Protein AF-K2H099-F1 (afdb_monomer)

Sequence (656 aa):
MKKALFILILLSLFSEASAGNFIYPFAEVANPKCRFSSWNTLGSDCKIPLPRIEGANYTKYKDNTTLRRIYSILWWATYNYGWDVWYGSHLWIDFATSLWTPIRSIWDWEVITAWYLNWWWNTVVIKHQIPGWKFIYSNYSHMSRITTKKWAIKAGTNIWEVWATWNSYWNHLHFQIDITNQTHPYWYSTCSKWIDIMDVVNNWQCRDYLLANTIDPILFLEGNWTFESIAQVQQKQSKTTKIEQKNIKTREQIIDEEIEEFLKWHVFELKTWVTWDNLKINTTYVTKLNVYVNWRPFSWNLPWKWVEFSSTDWSVRFFPQSVIAIENWSREINITWTKSWKQTIKMMLGKRIVATADMNFFKDWDFMNPTDAVISTPWNSVTLWEEKIWWVAFKTKFWSQQVFIPYDWTYKLRASSWKVKFCNVSNRLVKQCWPLEMASELEFRYADTKDGILLFNMVALDYSPIKLSLMKIGQKNEVTWTKQQVLVSNPNNLDPSYPYFQENIDSIKKWYLRLNNWYLMQDKEILWYQLKSVVTNMLSYEYLRSGDDIVKKLRVTKKIKAWQDFTKNMDDNKKITRGELSKIIFDQFWLTLTKNADVKLNDEKWVYKDYITSLRTGYNFCWKDQFATNYFQPDKALTIWETLYFLNKMSPYVKI

InterPro domains:
  IPR011055 Duplicated hybrid motif [G3DSA:2.70.70.10] (54-190)
  IPR011055 Duplicated hybrid motif [SSF51261] (65-181)
  IPR016047 M23ase, beta-sheet core domain [PF01551] (92-181)
  IPR050570 Bacterial cell wall metabolism enzyme [PTHR21666] (78-223)

pLDDT: mean 81.9, std 12.79, range [29.25, 96.88]

Foldseek 3Di:
DDDDDDDPPPPPPPPPPPFFFFDAQAQWFFQLLCQQAAPVPDDPVRIDGDDACALVQLVVCQPPLRNCSQQVAFACGANFFRSQRVQWHRLWTKGRGHFFRFTWDRAWDKFPDQDQDVPQGGKTWGWDCDVPAGIKIKIKGQFDDRDDDIDTDGGGPRPGTWHADDPRLHRIITIWMWRDPDDPPDDPVPFCVPHDPNCNTNVHHDNVVSLNTTAGPSNCNNVVRDHDDPVVRSVVSVVHDGDDPVNGDTPLRSLVVSLVSNLVFKAKDKAFPDPPQEAEAPDKGKIKIAMDGNNHQDWGFDGSFWFAKDKPDPQWDKVVRTHGTHHPRIDIIITHHHDFAKMWIFTDRDPDGRDIDIHGYDYLVQQQDFLAKDWDDPDLAAAAFDWGKTKIFTAGPVRHTQFQGFYDFKKKKAKPDLQKWKAWCAVHPDDDDDLVRTARMDIDGCVSHDRRMTMMIMHGLAQDFTKMFMDTPPDPDTSYIDPDTHGYHHDPQEDPPDDDDVLVVVLSSLQLDDCPDHHDPQQDFDFLLRLLSNVLRLLSSQLSVCHPVVVSNVVSVVLNVLSCVVSVPDDRGDFAFPLRVLVCCCVSLVFDFDDDPDDDDPADDPPRVRSVCCCCPVQVDWQDDPPDTHDDDRGDGAGNNSSSVVCVSCSVVRPD

Organism: NCBI:txid1234023

Mean predicted aligned error: 15.77 Å

Solvent-accessible surface area (backbone atoms only — not comparable to full-atom values): 36467 Å² total; per-residue (Å²): 135,83,89,80,86,85,76,84,77,83,75,78,75,75,71,78,72,77,87,71,56,62,47,63,46,43,70,53,37,34,33,76,91,47,23,51,40,48,41,91,77,52,55,76,91,32,53,35,67,55,84,77,63,70,73,48,46,56,77,84,45,68,82,36,63,68,56,44,53,30,47,46,27,36,46,24,5,20,84,57,48,8,65,23,32,73,58,18,37,32,70,32,34,30,41,37,27,14,35,57,35,62,29,27,33,38,48,51,40,38,39,78,42,67,46,78,45,79,88,45,32,39,29,38,31,32,43,28,78,43,93,99,53,78,55,37,32,44,29,43,25,23,37,68,73,94,83,63,77,79,47,79,46,51,50,67,41,72,75,49,30,25,14,65,47,93,84,44,87,48,32,23,38,42,37,34,33,33,61,57,92,69,69,81,75,74,73,60,75,80,77,45,68,97,52,58,71,66,54,36,18,48,70,44,42,61,51,69,61,41,66,70,34,35,48,58,54,57,52,64,53,44,44,81,63,50,95,68,55,70,70,57,53,53,57,50,58,75,65,56,78,73,40,63,62,92,80,51,59,45,47,66,57,52,50,54,54,48,48,55,58,48,53,76,48,42,48,55,46,72,45,58,87,43,75,90,34,62,41,56,39,78,40,79,43,71,24,38,40,33,37,24,44,84,88,37,78,32,59,36,52,55,62,90,46,40,41,32,68,47,50,80,50,85,77,57,44,57,40,63,60,52,42,60,56,29,53,92,41,36,33,76,34,36,41,34,36,79,62,68,52,76,38,48,36,36,36,24,47,66,96,39,77,63,36,75,41,75,35,38,30,34,52,76,72,62,44,45,62,63,70,35,50,46,71,53,62,99,61,76,55,43,39,44,66,41,80,42,76,35,40,36,31,36,21,40,96,81,72,45,77,38,58,74,55,69,39,80,54,54,33,35,38,34,48,84,48,90,48,35,36,32,29,83,35,30,82,48,79,88,66,83,79,49,80,88,60,52,28,65,55,45,77,46,40,40,88,43,22,52,56,34,32,39,39,29,36,40,29,38,50,39,70,63,66,44,37,46,39,34,28,43,71,98,53,93,60,69,39,34,62,44,90,63,69,36,42,40,44,75,48,91,42,59,62,90,88,58,92,72,57,68,48,50,56,51,29,44,49,50,45,24,53,79,54,93,88,50,68,82,54,51,80,41,67,34,31,37,52,56,50,53,50,28,55,52,28,40,48,47,38,53,36,63,70,33,65,88,41,61,69,46,30,52,48,33,51,52,48,51,50,53,50,52,64,68,57,68,82,59,63,48,81,41,74,42,25,48,34,56,52,49,47,51,49,35,74,74,43,72,48,82,74,48,82,69,94,84,74,90,67,99,63,63,71,81,90,44,44,42,54,53,48,16,34,41,76,73,64,73,47,73,62,74,53,102,86,47,83,75,72,66,56,50,80,44,70,27,23,41,41,55,50,38,43,49,49,66,69,44,53,84,66,43,79,98

Secondary structure (DSSP, 8-state):
------------------------S-SEEE-TTTTTS-GGG--GGGEEE----GGG-HHHHTT-HHHHHHEEE-TT--TTTS--TTSS---SEEEE--TTPEEE-SSSEEEEEEEEEGGGEEEEEEEEE-TTS-EEEEEEESBS-----S-EE-TT-EEEEBB--TT-SSSEEEEEEE-SSSSSS---TTTSTTS-HHHHHHTT--HHHHHHHEE-HHHHHTSTTS---HHHHHHHHTTSPP--GGGS--HHHHHHHHHHHHHTTEEEEEEE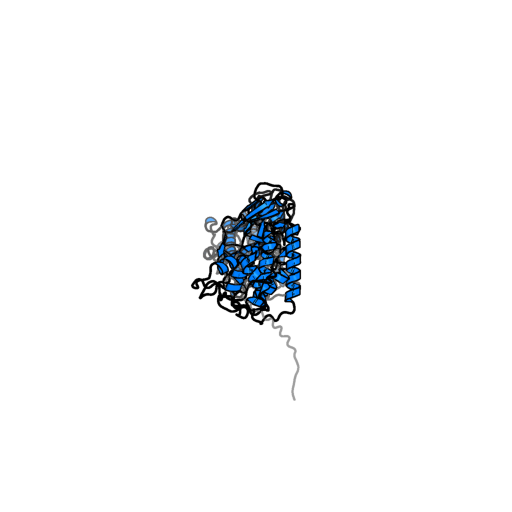SSGGGEEETT--EEEEEEEEETTEEP-SBPPSS-EEEEESSTT-EEESSEESB--TTEEEEEEE--S-SEEEEEEEETTEEEEEEEEEEE-THHHHS-SEEEEE-S-SEEETT--EEEEEEEEPTTS-B--S----S-EEEEESSTTEEEEE-TTS---PPPTTT-BSEEEE-GGGSBTTEEEEEEEE-SSSPB-EEEEETT-SSEEEE-SSPBEEEP-TTS-TTS---HHHHHHHHTTS---TTS---TTSBPBHHHHHHHHHHHHHHHHHHTTT-HHHHHHHHHHHHHHHHHGGGS-TT-B-BHHHHHHHHHHHHTPPP---SS---SS--TTSHHHHHIIIIIH---PBPSS-BS---TTSBPBHHHHHHHHHHHGGGS--

Nearest PDB structures (foldseek):
  4e9l-assembly1_A  TM=3.855E-01  e=1.546E-06  Escherichia coli UTI89
  1wlh-assembly1_B  TM=3.615E-01  e=8.411E-07  Dictyostelium discoideum
  4d94-assembly1_A  TM=5.031E-01  e=1.670E-05  Anopheles gambiae
  2pn5-assembly1_A  TM=5.145E-01  e=4.524E-05  Anopheles gambiae
  4u4j-assembly1_A  TM=3.140E-01  e=1.463E-06  Salmonella enterica subsp. enterica serovar Typhimurium str. LT2

Radius of gyration: 46.58 Å; Cα contacts (8 Å, |Δi|>4): 1287; chains: 1; bounding box: 112×90×128 Å

Structure (mmCIF, N/CA/C/O backbone):
data_AF-K2H099-F1
#
_entry.id   AF-K2H099-F1
#
loop_
_atom_site.group_PDB
_atom_site.id
_atom_site.type_symbol
_atom_site.label_atom_id
_atom_site.label_alt_id
_atom_site.label_comp_id
_atom_site.label_asym_id
_atom_site.label_entity_id
_atom_site.label_seq_id
_atom_site.pdbx_PDB_ins_code
_atom_site.Cartn_x
_atom_site.Cartn_y
_atom_site.Cartn_z
_atom_site.occupancy
_atom_site.B_iso_or_equiv
_atom_site.auth_seq_id
_atom_site.auth_comp_id
_atom_site.auth_asym_id
_atom_site.auth_atom_id
_atom_site.pdbx_PDB_model_num
ATOM 1 N N . MET A 1 1 ? -56.766 -66.557 40.361 1.00 34.75 1 MET A N 1
ATOM 2 C CA . MET A 1 1 ? -55.482 -66.172 39.735 1.00 34.75 1 MET A CA 1
ATOM 3 C C . MET A 1 1 ? -55.531 -64.700 39.347 1.00 34.75 1 MET A C 1
ATOM 5 O O . MET A 1 1 ? -56.356 -64.346 38.529 1.00 34.75 1 MET A O 1
ATOM 9 N N . LYS A 1 2 ? -54.649 -63.901 39.967 1.00 32.41 2 LYS A N 1
ATOM 10 C CA . LYS A 1 2 ? -53.933 -62.719 39.440 1.00 32.41 2 LYS A CA 1
ATOM 11 C C . LYS A 1 2 ? -54.740 -61.595 38.747 1.00 32.41 2 LYS A C 1
ATOM 13 O O . LYS A 1 2 ? -55.131 -61.748 37.605 1.00 32.41 2 LYS A O 1
ATOM 18 N N . LYS A 1 3 ? -54.823 -60.438 39.432 1.00 31.22 3 LYS A N 1
ATOM 19 C CA . LYS A 1 3 ? -54.153 -59.141 39.105 1.00 31.22 3 LYS A CA 1
ATOM 20 C C . LYS A 1 3 ? -54.923 -58.302 38.062 1.00 31.22 3 LYS A C 1
ATOM 22 O O . LYS A 1 3 ? -55.335 -58.839 37.057 1.00 31.22 3 LYS A O 1
ATOM 27 N N . ALA A 1 4 ? -55.108 -56.990 38.169 1.00 35.69 4 ALA A N 1
ATOM 28 C CA . ALA A 1 4 ? -54.713 -55.982 39.146 1.00 35.69 4 ALA A CA 1
ATOM 29 C C . ALA A 1 4 ? -55.603 -54.742 38.918 1.00 35.69 4 ALA A C 1
ATOM 31 O O . ALA A 1 4 ? -55.891 -54.385 37.778 1.00 35.69 4 ALA A O 1
ATOM 32 N N . LEU A 1 5 ? -56.013 -54.097 40.009 1.00 37.19 5 LEU A N 1
ATOM 33 C CA . LEU A 1 5 ? -56.669 -52.793 40.032 1.00 37.19 5 LEU A CA 1
ATOM 34 C C . LEU A 1 5 ? -55.588 -51.724 39.785 1.00 37.19 5 LEU A C 1
ATOM 36 O O . LEU A 1 5 ? -54.684 -51.572 40.606 1.00 37.19 5 LEU A O 1
ATOM 40 N N . PHE A 1 6 ? -55.630 -51.028 38.648 1.00 34.09 6 PHE A N 1
ATOM 41 C CA . PHE A 1 6 ? -54.704 -49.929 38.357 1.00 34.09 6 PHE A CA 1
ATOM 42 C C . PHE A 1 6 ? -55.228 -48.650 39.025 1.00 34.09 6 PHE A C 1
ATOM 44 O O . PHE A 1 6 ? -56.072 -47.944 38.480 1.00 34.09 6 PHE A O 1
ATOM 51 N N . ILE A 1 7 ? -54.751 -48.379 40.241 1.00 38.66 7 ILE A N 1
ATOM 52 C CA . ILE A 1 7 ? -54.879 -47.071 40.886 1.00 38.66 7 ILE A CA 1
ATOM 53 C C . ILE A 1 7 ? -53.830 -46.160 40.244 1.00 38.66 7 ILE A C 1
ATOM 55 O O . ILE A 1 7 ? -52.627 -46.370 40.407 1.00 38.66 7 ILE A O 1
ATOM 59 N N . LEU A 1 8 ? -54.290 -45.158 39.499 1.00 33.25 8 LEU A N 1
ATOM 60 C CA . LEU A 1 8 ? -53.454 -44.088 38.969 1.00 33.25 8 LEU A CA 1
ATOM 61 C C . LEU A 1 8 ? -53.136 -43.119 40.122 1.00 33.25 8 LEU A C 1
ATOM 63 O O . LEU A 1 8 ? -53.898 -42.198 40.407 1.00 33.25 8 LEU A O 1
ATOM 67 N N . ILE A 1 9 ? -52.035 -43.360 40.834 1.00 36.41 9 ILE A N 1
ATOM 68 C CA . ILE A 1 9 ? -51.480 -42.383 41.775 1.00 36.41 9 ILE A CA 1
ATOM 69 C C . ILE A 1 9 ? -50.844 -41.272 40.937 1.00 36.41 9 ILE A C 1
ATOM 71 O O . ILE A 1 9 ? -49.768 -41.443 40.365 1.00 36.41 9 ILE A O 1
ATOM 75 N N . LEU A 1 10 ? -51.527 -40.131 40.863 1.00 36.88 10 LEU A N 1
ATOM 76 C CA . LEU A 1 10 ? -50.979 -38.877 40.361 1.00 36.88 10 LEU A CA 1
ATOM 77 C C . LEU A 1 10 ? -49.998 -38.335 41.418 1.00 36.88 10 LEU A C 1
ATOM 79 O O . LEU A 1 10 ? -50.332 -37.477 42.229 1.00 36.88 10 LEU A O 1
ATOM 83 N N . LEU A 1 11 ? -48.787 -38.893 41.458 1.00 33.56 11 LEU A N 1
ATOM 84 C CA . LEU A 1 11 ? -47.668 -38.301 42.186 1.00 33.56 11 LEU A CA 1
ATOM 85 C C . LEU A 1 11 ? -47.182 -37.102 41.373 1.00 33.56 11 LEU A C 1
ATOM 87 O O . LEU A 1 11 ? -46.368 -37.225 40.460 1.00 33.56 11 LEU A O 1
ATOM 91 N N . SER A 1 12 ? -47.713 -35.929 41.710 1.00 34.81 12 SER A N 1
ATOM 92 C CA . SER A 1 12 ? -47.111 -34.641 41.394 1.00 34.81 12 SER A CA 1
ATOM 93 C C . SER A 1 12 ? -45.752 -34.555 42.090 1.00 34.81 12 SER A C 1
ATOM 95 O O . SER A 1 12 ? -45.626 -34.005 43.184 1.00 34.81 12 SER A O 1
ATOM 97 N N . LEU A 1 13 ? -44.726 -35.126 41.462 1.00 31.06 13 LEU A N 1
ATOM 98 C CA . LEU A 1 13 ? -43.341 -34.784 41.741 1.00 31.06 13 LEU A CA 1
ATOM 99 C C . LEU A 1 13 ? -43.117 -33.372 41.194 1.00 31.06 13 LEU A C 1
ATOM 101 O O . LEU A 1 13 ? -42.646 -33.184 40.075 1.00 31.06 13 LEU A O 1
ATOM 105 N N . PHE A 1 14 ? -43.467 -32.364 41.993 1.00 32.44 14 PHE A N 1
ATOM 106 C CA . PHE A 1 14 ? -42.718 -31.119 41.954 1.00 32.44 14 PHE A CA 1
ATOM 107 C C . PHE A 1 14 ? -41.299 -31.485 42.385 1.00 32.44 14 PHE A C 1
ATOM 109 O O . PHE A 1 14 ? -40.997 -31.565 43.572 1.00 32.44 14 PHE A O 1
ATOM 116 N N . SER A 1 15 ? -40.430 -31.782 41.419 1.00 30.20 15 SER A N 1
ATOM 117 C CA . SER A 1 15 ? -39.007 -31.647 41.669 1.00 30.20 15 SER A CA 1
ATOM 118 C C . SER A 1 15 ? -38.783 -30.159 41.914 1.00 30.20 15 SER A C 1
ATOM 120 O O . SER A 1 15 ? -38.801 -29.366 40.969 1.00 30.20 15 SER A O 1
ATOM 122 N N . GLU A 1 16 ? -38.628 -29.767 43.175 1.00 33.09 16 GLU A N 1
ATOM 123 C CA . GLU A 1 16 ? -37.911 -28.542 43.495 1.00 33.09 16 GLU A CA 1
ATOM 124 C C . GLU A 1 16 ? -36.548 -28.665 42.812 1.00 33.09 16 GLU A C 1
ATOM 126 O O . GLU A 1 16 ? -35.676 -29.425 43.232 1.00 33.09 16 GLU A O 1
ATOM 131 N N . ALA A 1 17 ? -36.407 -28.006 41.662 1.00 29.25 17 ALA A N 1
ATOM 132 C CA . ALA A 1 17 ? -35.131 -27.893 40.992 1.00 29.25 17 ALA A CA 1
ATOM 133 C C . ALA A 1 17 ? -34.213 -27.149 41.960 1.00 29.25 17 ALA A C 1
ATOM 135 O O . ALA A 1 17 ? -34.451 -25.975 42.251 1.00 29.25 17 ALA A O 1
ATOM 136 N N . SER A 1 18 ? -33.197 -27.830 42.496 1.00 36.38 18 SER A N 1
ATOM 137 C CA . SER A 1 18 ? -32.188 -27.157 43.303 1.00 36.38 18 SER A CA 1
ATOM 138 C C . SER A 1 18 ? -31.573 -26.049 42.449 1.00 36.38 18 SER A C 1
ATOM 140 O O . SER A 1 18 ? -31.011 -26.323 41.386 1.00 36.38 18 SER A O 1
ATOM 142 N N . ALA A 1 19 ? -31.726 -24.810 42.904 1.00 38.12 19 ALA A N 1
ATOM 143 C CA . ALA A 1 19 ? -31.118 -23.612 42.350 1.00 38.12 19 ALA A CA 1
ATOM 144 C C . ALA A 1 19 ? -29.615 -23.842 42.088 1.00 38.12 19 ALA A C 1
ATOM 146 O O . ALA A 1 19 ? -28.836 -23.944 43.031 1.00 38.12 19 ALA A O 1
ATOM 147 N N . GLY A 1 20 ? -29.219 -23.975 40.820 1.00 51.81 20 GLY A N 1
ATOM 148 C CA . GLY A 1 20 ? -27.819 -24.130 40.418 1.00 51.81 20 GLY A CA 1
ATOM 149 C C . GLY A 1 20 ? -27.152 -22.771 40.235 1.00 51.81 20 GLY A C 1
ATOM 150 O O . GLY A 1 20 ? -27.759 -21.902 39.642 1.00 51.81 20 GLY A O 1
ATOM 151 N N . ASN A 1 21 ? -25.929 -22.605 40.736 1.00 66.94 21 ASN A N 1
ATOM 152 C CA . ASN A 1 21 ? -25.158 -21.356 40.845 1.00 66.94 21 ASN A CA 1
ATOM 153 C C . ASN A 1 21 ? -25.210 -20.418 39.614 1.00 66.94 21 ASN A C 1
ATOM 155 O O . ASN A 1 21 ? -25.222 -20.880 38.473 1.00 66.94 21 ASN A O 1
ATOM 159 N N . PHE A 1 22 ? -25.147 -19.094 39.844 1.00 78.31 22 PHE A N 1
ATOM 160 C CA . PHE A 1 22 ? -25.167 -18.098 38.767 1.00 78.31 22 PHE A CA 1
ATOM 161 C C . PHE A 1 22 ? -23.955 -18.273 37.864 1.00 78.31 22 PHE A C 1
ATOM 163 O O . PHE A 1 22 ? -22.852 -18.585 38.320 1.00 78.31 22 PHE A O 1
ATOM 170 N N . ILE A 1 23 ? -24.160 -18.036 36.572 1.00 87.00 23 ILE A N 1
ATOM 171 C CA . ILE A 1 23 ? -23.077 -18.032 35.597 1.00 87.00 23 ILE A CA 1
ATOM 172 C C . ILE A 1 23 ? -22.907 -16.646 34.989 1.00 87.00 23 ILE A C 1
ATOM 174 O O . ILE A 1 23 ? -23.833 -15.840 34.948 1.00 87.00 23 ILE A O 1
ATOM 178 N N . TYR A 1 24 ? -21.719 -16.392 34.452 1.00 91.06 24 TYR A N 1
ATOM 179 C CA . TYR A 1 24 ? -21.474 -15.187 33.674 1.00 91.06 24 TYR A CA 1
ATOM 180 C C . TYR A 1 24 ? -22.187 -15.223 32.318 1.00 91.06 24 TYR A C 1
ATOM 182 O O . TYR A 1 24 ? -22.398 -16.303 31.755 1.00 91.06 24 TYR A O 1
ATOM 190 N N . PRO A 1 25 ? -22.478 -14.044 31.738 1.00 92.69 25 PRO A N 1
ATOM 191 C CA . PRO A 1 25 ? -23.067 -13.939 30.407 1.00 92.69 25 PRO A CA 1
ATOM 192 C C . PRO A 1 25 ? -22.146 -14.455 29.289 1.00 92.69 25 PRO A C 1
ATOM 194 O O . PRO A 1 25 ? -22.618 -14.710 28.185 1.00 92.69 25 PRO A O 1
ATOM 197 N N . PHE A 1 26 ? -20.854 -14.655 29.567 1.00 94.12 26 PHE A N 1
ATOM 198 C CA . PHE A 1 26 ? -19.898 -15.287 28.661 1.00 94.12 26 PHE A CA 1
ATOM 199 C C . PHE A 1 26 ? -19.169 -16.429 29.358 1.00 94.12 26 PHE A C 1
ATOM 201 O O . PHE A 1 26 ? -18.732 -16.288 30.499 1.00 94.12 26 PHE A O 1
ATOM 208 N N . ALA A 1 27 ? -18.963 -17.535 28.644 1.00 92.25 27 ALA A N 1
ATOM 209 C CA . ALA A 1 27 ? -17.949 -18.512 29.043 1.00 92.25 27 ALA A CA 1
ATOM 210 C C . ALA A 1 27 ? -16.569 -18.148 28.497 1.00 92.25 27 ALA A C 1
ATOM 212 O O . ALA A 1 27 ? -15.574 -18.263 29.207 1.00 92.25 27 ALA A O 1
ATOM 213 N N . GLU A 1 28 ? -16.527 -17.677 27.253 1.00 95.88 28 GLU A N 1
ATOM 214 C CA . GLU A 1 28 ? -15.313 -17.244 26.579 1.00 95.88 28 GLU A CA 1
ATOM 215 C C . GLU A 1 28 ? -15.532 -15.877 25.940 1.00 95.88 28 GLU A C 1
ATOM 217 O O . GLU A 1 28 ? -16.644 -15.521 25.547 1.00 95.88 28 GLU A O 1
ATOM 222 N N . VAL A 1 29 ? -14.445 -15.128 25.818 1.00 96.00 29 VAL A N 1
ATOM 223 C CA . VAL A 1 29 ? -14.382 -13.832 25.150 1.00 96.00 29 VAL A CA 1
ATOM 224 C C . VAL A 1 29 ? -13.158 -13.781 24.251 1.00 96.00 29 VAL A C 1
ATOM 226 O O . VAL A 1 29 ? -12.235 -14.592 24.365 1.00 96.00 29 VAL A O 1
ATOM 229 N N . ALA A 1 30 ? -13.151 -12.835 23.318 1.00 94.56 30 ALA A N 1
ATOM 230 C CA . ALA A 1 30 ? -11.991 -12.623 22.482 1.00 94.56 30 ALA A CA 1
ATOM 231 C C . ALA A 1 30 ? -10.840 -12.108 23.347 1.00 94.56 30 ALA A C 1
ATOM 233 O O . ALA A 1 30 ? -11.007 -11.188 24.153 1.00 94.56 30 ALA A O 1
ATOM 234 N N . ASN A 1 31 ? -9.649 -12.661 23.140 1.00 93.31 31 ASN A N 1
ATOM 235 C CA . ASN A 1 31 ? -8.432 -12.036 23.629 1.00 93.31 31 ASN A CA 1
ATOM 236 C C . ASN A 1 31 ? -8.411 -10.580 23.118 1.00 93.31 31 ASN A C 1
ATOM 238 O O . ASN A 1 31 ? -8.619 -10.381 21.916 1.00 93.31 31 ASN A O 1
ATOM 242 N N . PRO A 1 32 ? -8.163 -9.562 23.968 1.00 89.69 32 PRO A N 1
ATOM 243 C CA . PRO A 1 32 ? -8.254 -8.161 23.563 1.00 89.69 32 PRO A CA 1
ATOM 244 C C . PRO A 1 32 ? -7.487 -7.801 22.287 1.00 89.69 32 PRO A C 1
ATOM 246 O O . PRO A 1 32 ? -7.944 -6.948 21.535 1.00 89.69 32 PRO A O 1
ATOM 249 N N . LYS A 1 33 ? -6.365 -8.475 21.997 1.00 87.56 33 LYS A N 1
ATOM 250 C CA . LYS A 1 33 ? -5.595 -8.260 20.758 1.00 87.56 33 LYS A CA 1
ATOM 251 C C . LYS A 1 33 ? -6.344 -8.688 19.482 1.00 87.56 33 LYS A C 1
ATOM 253 O O . LYS A 1 33 ? -6.070 -8.166 18.409 1.00 87.56 33 LYS A O 1
ATOM 258 N N . CYS A 1 34 ? -7.286 -9.627 19.591 1.00 88.62 34 CYS A N 1
ATOM 259 C CA . CYS A 1 34 ? -8.031 -10.202 18.468 1.00 88.62 34 CYS A CA 1
ATOM 260 C C . CYS A 1 34 ? -9.467 -9.665 18.344 1.00 88.62 34 CYS A C 1
ATOM 262 O O . CYS A 1 34 ? -10.141 -9.966 17.359 1.00 88.62 34 CYS A O 1
ATOM 264 N N . ARG A 1 35 ? -9.942 -8.870 19.317 1.00 88.06 35 ARG A N 1
ATOM 265 C CA . ARG A 1 35 ? -11.356 -8.456 19.449 1.00 88.06 35 ARG A CA 1
ATOM 266 C C . ARG A 1 35 ? -11.927 -7.687 18.256 1.00 88.06 35 ARG A C 1
ATOM 268 O O . ARG A 1 35 ? -13.138 -7.563 18.103 1.00 88.06 35 ARG A O 1
ATOM 275 N N . PHE A 1 36 ? -11.045 -7.157 17.416 1.00 87.19 36 PHE A N 1
ATOM 276 C CA . PHE A 1 36 ? -11.407 -6.428 16.209 1.00 87.19 36 PHE A CA 1
ATOM 277 C C . PHE A 1 36 ? -11.951 -7.344 15.120 1.00 87.19 36 PHE A C 1
ATOM 279 O O . PHE A 1 36 ? -12.688 -6.865 14.275 1.00 87.19 36 PHE A O 1
ATOM 286 N N . SER A 1 37 ? -11.634 -8.642 15.148 1.00 86.56 37 SER A N 1
ATOM 287 C CA . SER A 1 37 ? -12.149 -9.619 14.185 1.00 86.56 37 SER A CA 1
ATOM 288 C C . SER A 1 37 ? -13.434 -10.289 14.667 1.00 86.56 37 SER A C 1
ATOM 290 O O . SER A 1 37 ? -13.699 -10.358 15.867 1.00 86.56 37 SER A O 1
ATOM 292 N N . SER A 1 38 ? -14.232 -10.820 13.739 1.00 88.88 38 SER A N 1
ATOM 293 C CA . SER A 1 38 ? -15.440 -11.577 14.088 1.00 88.88 38 SER A CA 1
ATOM 294 C C . SER A 1 38 ? -15.128 -12.871 14.849 1.00 88.88 38 SER A C 1
ATOM 296 O O . SER A 1 38 ? -14.170 -13.576 14.522 1.00 88.88 38 SER A O 1
ATOM 298 N N . TRP A 1 39 ? -15.976 -13.231 15.816 1.00 92.00 39 TRP A N 1
ATOM 299 C CA . TRP A 1 39 ? -15.826 -14.414 16.672 1.00 92.00 39 TRP A CA 1
ATOM 300 C C . TRP A 1 39 ? -15.641 -15.719 15.885 1.00 92.00 39 TRP A C 1
ATOM 302 O O . TRP A 1 39 ? -14.812 -16.563 16.236 1.00 92.00 39 TRP A O 1
ATOM 312 N N . ASN A 1 40 ? -16.381 -15.866 14.784 1.00 90.88 40 ASN A N 1
ATOM 313 C CA . ASN A 1 40 ? -16.363 -17.064 13.940 1.00 90.88 40 ASN A CA 1
ATOM 314 C C . ASN A 1 40 ? -15.065 -17.209 13.130 1.00 90.88 40 ASN A C 1
ATOM 316 O O . ASN A 1 40 ? -14.750 -18.305 12.680 1.00 90.88 40 ASN A O 1
ATOM 320 N N . THR A 1 41 ? -14.296 -16.127 12.977 1.00 89.56 41 THR A N 1
ATOM 321 C CA . THR A 1 41 ? -12.984 -16.137 12.305 1.00 89.56 41 THR A CA 1
ATOM 322 C C . THR A 1 41 ? -11.806 -16.295 13.265 1.00 89.56 41 THR A C 1
ATOM 324 O O . THR A 1 41 ? -10.673 -16.453 12.815 1.00 89.56 41 THR A O 1
ATOM 327 N N . LEU A 1 42 ? -12.044 -16.244 14.580 1.00 90.62 42 LEU A N 1
ATOM 328 C CA . LEU A 1 42 ? -10.981 -16.347 15.575 1.00 90.62 42 LEU A CA 1
ATOM 329 C C . LEU A 1 42 ? -10.467 -17.784 15.717 1.00 90.62 42 LEU A C 1
ATOM 331 O O . LEU A 1 42 ? -11.254 -18.717 15.898 1.00 90.62 42 LEU A O 1
ATOM 335 N N . GLY A 1 43 ? -9.139 -17.926 15.729 1.00 90.69 43 GLY A N 1
ATOM 336 C CA . GLY A 1 43 ? -8.452 -19.145 16.155 1.00 90.69 43 GLY A CA 1
ATOM 337 C C . GLY A 1 43 ? -8.602 -19.409 17.657 1.00 90.69 43 GLY A C 1
ATOM 338 O O . GLY A 1 43 ? -9.034 -18.540 18.419 1.00 90.69 43 GLY A O 1
ATOM 339 N N . SER A 1 44 ? -8.236 -20.615 18.095 1.00 91.31 44 SER A N 1
ATOM 340 C CA . SER A 1 44 ? -8.328 -21.025 19.504 1.00 91.31 44 SER A CA 1
ATOM 341 C C . SER A 1 44 ? -7.451 -20.182 20.433 1.00 91.31 44 SER A C 1
ATOM 343 O O . SER A 1 44 ? -7.822 -19.944 21.572 1.00 91.31 44 SER A O 1
ATOM 345 N N . ASP A 1 45 ? -6.319 -19.670 19.951 1.00 92.12 45 ASP A N 1
ATOM 346 C CA . ASP A 1 45 ? -5.413 -18.782 20.692 1.00 92.12 45 ASP A CA 1
ATOM 347 C C . ASP A 1 45 ? -5.991 -17.372 20.934 1.00 92.12 45 ASP A C 1
ATOM 349 O O . ASP A 1 45 ? -5.511 -16.622 21.790 1.00 92.12 45 ASP A O 1
ATOM 353 N N . CYS A 1 46 ? -7.038 -17.012 20.189 1.00 93.75 46 CYS A N 1
ATOM 354 C CA . CYS A 1 46 ? -7.766 -15.756 20.319 1.00 93.75 46 CYS A CA 1
ATOM 355 C C . CYS A 1 46 ? -9.054 -15.879 21.145 1.00 93.75 46 CYS A C 1
ATOM 357 O O . CYS A 1 46 ? -9.706 -14.859 21.367 1.00 93.75 46 CYS A O 1
ATOM 359 N N . LYS A 1 47 ? -9.425 -17.076 21.610 1.00 96.56 47 LYS A N 1
ATOM 360 C CA . LYS A 1 47 ? -10.583 -17.307 22.484 1.00 96.56 47 LYS A CA 1
ATOM 361 C C . LYS A 1 47 ? -10.069 -17.667 23.869 1.00 96.56 47 LYS A C 1
ATOM 363 O O . LYS A 1 47 ? -9.321 -18.624 24.026 1.00 96.56 47 LYS A O 1
ATOM 368 N N . ILE A 1 48 ? -10.408 -16.849 24.857 1.00 96.88 48 ILE A N 1
ATOM 369 C CA . ILE A 1 48 ? -9.982 -17.057 26.242 1.00 96.88 48 ILE A CA 1
ATOM 370 C C . ILE A 1 48 ? -11.211 -17.218 27.133 1.00 96.88 48 ILE A C 1
ATOM 372 O O . ILE A 1 48 ? -12.224 -16.561 26.876 1.00 96.88 48 ILE A O 1
ATOM 376 N N . PRO A 1 49 ? -11.141 -18.029 28.203 1.00 96.38 49 PRO A N 1
ATOM 377 C CA . PRO A 1 49 ? -12.168 -18.018 29.235 1.00 96.38 49 PRO A CA 1
ATOM 378 C C . PRO A 1 49 ? -12.366 -16.595 29.756 1.00 96.38 49 PRO A C 1
ATOM 380 O O . PRO A 1 49 ? -11.383 -15.863 29.898 1.00 96.38 49 PRO A O 1
ATOM 383 N N . LEU A 1 50 ? -13.610 -16.199 30.043 1.00 94.25 50 LEU A N 1
ATOM 384 C CA . LEU A 1 50 ? -13.883 -14.879 30.611 1.00 94.25 50 LEU A CA 1
ATOM 385 C C . LEU A 1 50 ? -13.096 -14.720 31.927 1.00 94.25 50 LEU A C 1
ATOM 387 O O . LEU A 1 50 ? -13.389 -15.434 32.892 1.00 94.25 50 LEU A O 1
ATOM 391 N N . PRO A 1 51 ? -12.122 -13.793 32.006 1.00 93.62 51 PRO A N 1
ATOM 392 C CA . PRO A 1 51 ? -11.389 -13.567 33.242 1.00 93.62 51 PRO A CA 1
ATOM 393 C C . PRO A 1 51 ? -12.325 -12.947 34.281 1.00 93.62 51 PRO A C 1
ATOM 395 O O . PRO A 1 51 ? -13.138 -12.085 33.947 1.00 93.62 51 PRO A O 1
ATOM 398 N N . ARG A 1 52 ? -12.222 -13.375 35.538 1.00 91.12 52 ARG A N 1
ATOM 399 C CA . ARG A 1 52 ? -13.144 -12.972 36.610 1.00 91.12 52 ARG A CA 1
ATOM 400 C C . ARG A 1 52 ? -12.505 -11.967 37.555 1.00 91.12 52 ARG A C 1
ATOM 402 O O . ARG A 1 52 ? -11.309 -12.039 37.830 1.00 91.12 52 ARG A O 1
ATOM 409 N N . ILE A 1 53 ? -13.319 -11.053 38.076 1.00 90.56 53 ILE A N 1
ATOM 410 C CA . ILE A 1 53 ? -12.932 -10.146 39.161 1.00 90.56 53 ILE A CA 1
ATOM 411 C C . ILE A 1 53 ? -13.365 -10.806 40.472 1.00 90.56 53 ILE A C 1
ATOM 413 O O . ILE A 1 53 ? -14.423 -10.501 41.013 1.00 90.56 53 ILE A O 1
ATOM 417 N N . GLU A 1 54 ? -12.557 -11.754 40.949 1.00 87.62 54 GLU A N 1
ATOM 418 C CA . GLU A 1 54 ? -12.880 -12.568 42.129 1.00 87.62 54 GLU A CA 1
ATOM 419 C C . GLU A 1 54 ? -13.256 -11.702 43.339 1.00 87.62 54 GLU A C 1
ATOM 421 O O . GLU A 1 54 ? -12.524 -10.774 43.716 1.00 87.62 54 GLU A O 1
ATOM 426 N N . GLY A 1 55 ? -14.415 -12.002 43.932 1.00 83.69 55 GLY A N 1
ATOM 427 C CA . GLY A 1 55 ? -14.962 -11.271 45.078 1.00 83.69 55 GLY A CA 1
ATOM 428 C C . GLY A 1 55 ? -15.227 -9.786 44.810 1.00 83.69 55 GLY A C 1
ATOM 429 O O . GLY A 1 55 ? -15.257 -9.004 45.758 1.00 83.69 55 GLY A O 1
ATOM 430 N N . ALA A 1 56 ? -15.344 -9.389 43.537 1.00 87.50 56 ALA A N 1
ATOM 431 C CA . ALA A 1 56 ? -15.438 -8.002 43.081 1.00 87.50 56 ALA A CA 1
ATOM 432 C C . ALA A 1 56 ? -14.339 -7.081 43.645 1.00 87.50 56 ALA A C 1
ATOM 434 O O . ALA A 1 56 ? -14.554 -5.900 43.924 1.00 87.50 56 ALA A O 1
ATOM 435 N N . ASN A 1 57 ? -13.130 -7.616 43.833 1.00 90.06 57 ASN A N 1
ATOM 436 C CA . ASN A 1 57 ? -12.000 -6.847 44.344 1.00 90.06 57 ASN A CA 1
ATOM 437 C C . ASN A 1 57 ? -11.375 -5.973 43.242 1.00 90.06 57 ASN A C 1
ATOM 439 O O . ASN A 1 57 ? -10.296 -6.263 42.721 1.00 90.06 57 ASN A O 1
ATOM 443 N N . TYR A 1 58 ? -12.058 -4.889 42.873 1.00 91.31 58 TYR A N 1
ATOM 444 C CA . TYR A 1 58 ? -11.657 -4.015 41.768 1.00 91.31 58 TYR A CA 1
ATOM 445 C C . TYR A 1 58 ? -10.248 -3.432 41.929 1.00 91.31 58 TYR A C 1
ATOM 447 O O . TYR A 1 58 ? -9.507 -3.320 40.953 1.00 91.31 58 TYR A O 1
ATOM 455 N N . THR A 1 59 ? -9.831 -3.106 43.156 1.00 90.38 59 THR A N 1
ATOM 456 C CA . THR A 1 59 ? -8.508 -2.523 43.426 1.00 90.38 59 THR A CA 1
ATOM 457 C C . THR A 1 59 ? -7.365 -3.487 43.120 1.00 90.38 59 THR A C 1
ATOM 459 O O . THR A 1 59 ? -6.328 -3.032 42.642 1.00 90.38 59 THR A O 1
ATOM 462 N N . LYS A 1 60 ? -7.547 -4.798 43.333 1.00 91.06 60 LYS A N 1
ATOM 463 C CA . LYS A 1 60 ? -6.557 -5.835 42.979 1.00 91.06 60 LYS A CA 1
ATOM 464 C C . LYS A 1 60 ? -6.344 -5.941 41.466 1.00 91.06 60 LYS A C 1
ATOM 466 O O . LYS A 1 60 ? -5.261 -6.313 41.024 1.00 91.06 60 LYS A O 1
ATOM 471 N N . TYR A 1 61 ? -7.370 -5.621 40.676 1.00 91.12 61 TYR A N 1
ATOM 472 C CA . TYR A 1 61 ? -7.382 -5.850 39.231 1.00 91.12 61 TYR A CA 1
ATOM 473 C C . TYR A 1 61 ? -7.311 -4.575 38.381 1.00 91.12 61 TYR A C 1
ATOM 475 O O . TYR A 1 61 ? -7.174 -4.686 37.166 1.00 91.12 61 TYR A O 1
ATOM 483 N N . LYS A 1 62 ? -7.337 -3.381 38.987 1.00 87.56 62 LYS A N 1
ATOM 484 C CA . LYS A 1 62 ? -7.306 -2.086 38.278 1.00 87.56 62 LYS A CA 1
ATOM 485 C C . LYS A 1 62 ? -6.126 -1.931 37.304 1.00 87.56 62 LYS A C 1
ATOM 487 O O . LYS A 1 62 ? -6.269 -1.307 36.256 1.00 87.56 62 LYS A O 1
ATOM 492 N N . ASP A 1 63 ? -4.981 -2.535 37.630 1.00 88.69 63 ASP A N 1
ATOM 493 C CA . ASP A 1 63 ? -3.754 -2.469 36.826 1.00 88.69 63 ASP A CA 1
ATOM 494 C C . ASP A 1 63 ? -3.654 -3.624 35.805 1.00 88.69 63 ASP A C 1
ATOM 496 O O . ASP A 1 63 ? -2.760 -3.654 34.953 1.00 88.69 63 ASP A O 1
ATOM 500 N N . ASN A 1 64 ? -4.591 -4.580 35.833 1.00 92.44 64 ASN A N 1
ATOM 501 C CA . ASN A 1 64 ? -4.636 -5.687 34.886 1.00 92.44 64 ASN A CA 1
ATOM 502 C C . ASN A 1 64 ? -5.218 -5.216 33.545 1.00 92.44 64 ASN A C 1
ATOM 504 O O . ASN A 1 64 ? -6.424 -5.030 33.378 1.00 92.44 64 ASN A O 1
ATOM 508 N N . THR A 1 65 ? -4.345 -5.064 32.551 1.00 89.62 65 THR A N 1
ATOM 509 C CA . THR A 1 65 ? -4.723 -4.531 31.234 1.00 89.62 65 THR A CA 1
ATOM 510 C C . THR A 1 65 ? -5.719 -5.419 30.484 1.00 89.62 65 THR A C 1
ATOM 512 O O . THR A 1 65 ? -6.597 -4.889 29.804 1.00 89.62 65 THR A O 1
ATOM 515 N N . THR A 1 66 ? -5.632 -6.745 30.614 1.00 91.31 66 THR A N 1
ATOM 516 C CA . THR A 1 66 ? -6.568 -7.671 29.954 1.00 91.31 66 THR A CA 1
ATOM 517 C C . THR A 1 66 ? -7.970 -7.514 30.523 1.00 91.31 66 THR A C 1
ATOM 519 O O . THR A 1 66 ? -8.914 -7.312 29.761 1.00 91.31 66 THR A O 1
ATOM 522 N N . LEU A 1 67 ? -8.097 -7.531 31.854 1.00 92.56 67 LEU A N 1
ATOM 523 C CA . LEU A 1 67 ? -9.373 -7.296 32.526 1.00 92.56 67 LEU A CA 1
ATOM 524 C C . LEU A 1 67 ? -9.933 -5.921 32.168 1.00 92.56 67 LEU A C 1
ATOM 526 O O . LEU A 1 67 ? -11.080 -5.841 31.750 1.00 92.56 67 LEU A O 1
ATOM 530 N N . ARG A 1 68 ? -9.114 -4.864 32.216 1.00 90.62 68 ARG A N 1
ATOM 531 C CA . ARG A 1 68 ? -9.535 -3.500 31.862 1.00 90.62 68 ARG A CA 1
ATOM 532 C C . ARG A 1 68 ? -10.069 -3.360 30.444 1.00 90.62 68 ARG A C 1
ATOM 534 O O . ARG A 1 68 ? -10.986 -2.584 30.202 1.00 90.62 68 ARG A O 1
ATOM 541 N N . ARG A 1 69 ? -9.497 -4.096 29.492 1.00 88.75 69 ARG A N 1
ATOM 542 C CA . ARG A 1 69 ? -9.959 -4.077 28.100 1.00 88.75 69 ARG A CA 1
ATOM 543 C C . ARG A 1 69 ? -11.236 -4.883 27.895 1.00 88.75 69 ARG A C 1
ATOM 545 O O . ARG A 1 69 ? -12.000 -4.513 27.012 1.00 88.75 69 ARG A O 1
ATOM 552 N N . ILE A 1 70 ? -11.447 -5.948 28.669 1.00 92.75 70 ILE A N 1
ATOM 553 C CA . ILE A 1 70 ? -12.658 -6.778 28.604 1.00 92.75 70 ILE A CA 1
ATOM 554 C C . ILE A 1 70 ? -13.803 -6.087 29.337 1.00 92.75 70 ILE A C 1
ATOM 556 O O . ILE A 1 70 ? -14.824 -5.823 28.726 1.00 92.75 70 ILE A O 1
ATOM 560 N N . TYR A 1 71 ? -13.630 -5.737 30.607 1.00 93.06 71 TYR A N 1
ATOM 561 C CA . TYR A 1 71 ? -14.598 -4.958 31.377 1.00 93.06 71 TYR A CA 1
ATOM 562 C C . TYR A 1 71 ? -14.332 -3.479 31.117 1.00 93.06 71 TYR A C 1
ATOM 564 O O . TYR A 1 71 ? -13.675 -2.812 31.908 1.00 93.06 71 TYR A O 1
ATOM 572 N N . SER A 1 72 ? -14.740 -2.967 29.959 1.00 90.00 72 SER A N 1
ATOM 573 C CA . SER A 1 72 ? -14.348 -1.625 29.522 1.00 90.00 72 SER A CA 1
ATOM 574 C C . SER A 1 72 ? -14.896 -0.511 30.412 1.00 90.00 72 SER A C 1
ATOM 576 O O . SER A 1 72 ? -14.257 0.536 30.510 1.00 90.00 72 SER A O 1
ATOM 578 N N . ILE A 1 73 ? -16.054 -0.737 31.040 1.00 92.25 73 ILE A N 1
ATOM 579 C CA . ILE A 1 73 ? -16.695 0.178 31.990 1.00 92.25 73 ILE A CA 1
ATOM 580 C C . ILE A 1 73 ? -17.336 -0.656 33.098 1.00 92.25 73 ILE A C 1
ATOM 582 O O . ILE A 1 73 ? -18.045 -1.623 32.818 1.00 92.25 73 ILE A O 1
ATOM 586 N N . LEU A 1 74 ? -17.063 -0.297 34.349 1.00 94.12 74 LEU A N 1
ATOM 587 C CA . LEU A 1 74 ? -17.619 -0.942 35.532 1.00 94.12 74 LEU A CA 1
ATOM 588 C C . LEU A 1 74 ? -18.887 -0.231 36.013 1.00 94.12 74 LEU A C 1
ATOM 590 O O . LEU A 1 74 ? -19.121 0.949 35.740 1.00 94.12 74 LEU A O 1
ATOM 594 N N . TRP A 1 75 ? -19.682 -0.952 36.797 1.00 93.94 75 TRP A N 1
ATOM 595 C CA . TRP A 1 75 ? -20.790 -0.361 37.533 1.00 93.94 75 TRP A CA 1
ATOM 596 C C . TRP A 1 75 ? -20.243 0.733 38.458 1.00 93.94 75 TRP A C 1
ATOM 598 O O . TRP A 1 75 ? -19.175 0.579 39.057 1.00 93.94 75 TRP A O 1
ATOM 608 N N . TRP A 1 76 ? -20.949 1.861 38.556 1.00 93.25 76 TRP A N 1
ATOM 609 C CA . TRP A 1 76 ? -20.523 3.031 39.339 1.00 93.25 76 TRP A CA 1
ATOM 610 C C . TRP A 1 76 ? -19.260 3.768 38.874 1.00 93.25 76 TRP A C 1
ATOM 612 O O . TRP A 1 76 ? -18.789 4.667 39.581 1.00 93.25 76 TRP A O 1
ATOM 622 N N . ALA A 1 77 ? -18.717 3.420 37.711 1.00 93.94 77 ALA A N 1
ATOM 623 C CA . ALA A 1 77 ? -17.614 4.146 37.097 1.00 93.94 77 ALA A CA 1
ATOM 624 C C . ALA A 1 77 ? -18.112 5.299 36.208 1.00 93.94 77 ALA A C 1
ATOM 626 O O . ALA A 1 77 ? -19.317 5.495 36.019 1.00 93.94 77 ALA A O 1
ATOM 627 N N . THR A 1 78 ? -17.171 6.072 35.671 1.00 93.12 78 THR A N 1
ATOM 628 C CA . THR A 1 78 ? -17.408 7.091 34.643 1.00 93.12 78 THR A CA 1
ATOM 629 C C . THR A 1 78 ? -17.043 6.551 33.257 1.00 93.12 78 THR A C 1
ATOM 631 O O . THR A 1 78 ? -16.232 5.635 33.127 1.00 93.12 78 THR A O 1
ATOM 634 N N . TYR A 1 79 ? -17.560 7.151 32.186 1.00 88.81 79 TYR A N 1
ATOM 635 C CA . TYR A 1 79 ? -17.114 6.859 30.815 1.00 88.81 79 TYR A CA 1
ATOM 636 C C . TYR A 1 79 ? -15.686 7.363 30.536 1.00 88.81 79 TYR A C 1
ATOM 638 O O . TYR A 1 79 ? -15.002 6.859 29.641 1.00 88.81 79 TYR A O 1
ATOM 646 N N . ASN A 1 80 ? -15.219 8.347 31.311 1.00 89.44 80 ASN A N 1
ATOM 647 C CA . ASN A 1 80 ? -13.903 8.967 31.148 1.00 89.44 80 ASN A CA 1
ATOM 648 C C . ASN A 1 80 ? -12.746 8.080 31.615 1.00 89.44 80 ASN A C 1
ATOM 650 O O . ASN A 1 80 ? -11.640 8.212 31.090 1.00 89.44 80 ASN A O 1
ATOM 654 N N . TYR A 1 81 ? -12.976 7.188 32.577 1.00 89.69 81 TYR A N 1
ATOM 655 C CA . TYR A 1 81 ? -11.932 6.296 33.086 1.00 89.69 81 TYR A CA 1
ATOM 656 C C . TYR A 1 81 ? -12.347 4.821 33.089 1.00 89.69 81 TYR A C 1
ATOM 658 O O . TYR A 1 81 ? -11.488 3.945 32.983 1.00 89.69 81 TYR A O 1
ATOM 666 N N . GLY A 1 82 ? -13.644 4.521 33.195 1.00 90.19 82 GLY A N 1
ATOM 667 C CA . GLY A 1 82 ? -14.224 3.177 33.116 1.00 90.19 82 GLY A CA 1
ATOM 668 C C . GLY A 1 82 ? -13.999 2.298 34.349 1.00 90.19 82 GLY A C 1
ATOM 669 O O . GLY A 1 82 ? -14.810 1.421 34.623 1.00 90.19 82 GLY A O 1
ATOM 670 N N . TRP A 1 83 ? -12.920 2.526 35.100 1.00 92.12 83 TRP A N 1
ATOM 671 C CA . TRP A 1 83 ? -12.508 1.733 36.268 1.00 92.12 83 TRP A CA 1
ATOM 672 C C . TRP A 1 83 ? -12.451 2.533 37.572 1.00 92.12 83 TRP A C 1
ATOM 674 O O . TRP A 1 83 ? -12.037 2.014 38.609 1.00 92.12 83 TRP A O 1
ATOM 684 N N . ASP A 1 84 ? -12.875 3.793 37.544 1.00 92.88 84 ASP A N 1
ATOM 685 C CA . ASP A 1 84 ? -13.029 4.660 38.712 1.00 92.88 84 ASP A CA 1
ATOM 686 C C . ASP A 1 84 ? -14.314 4.326 39.462 1.00 92.88 84 ASP A C 1
ATOM 688 O O . ASP A 1 84 ? -15.193 5.171 39.644 1.00 92.88 84 ASP A O 1
ATOM 692 N N . VAL A 1 85 ? -14.424 3.072 39.909 1.00 90.94 85 VAL A N 1
ATOM 693 C CA . VAL A 1 85 ? -15.538 2.634 40.748 1.00 90.94 85 VAL A CA 1
ATOM 694 C C . VAL A 1 85 ? -15.673 3.616 41.900 1.00 90.94 85 VAL A C 1
ATOM 696 O O . VAL A 1 85 ? -14.685 3.941 42.568 1.00 90.94 85 VAL A O 1
ATOM 699 N N . TRP A 1 86 ? -16.912 4.050 42.105 1.00 91.50 86 TRP A N 1
ATOM 700 C CA . TRP A 1 86 ? -17.365 5.108 42.993 1.00 91.50 86 TRP A CA 1
ATOM 701 C C . TRP A 1 86 ? -17.418 6.508 42.417 1.00 91.50 86 TRP A C 1
ATOM 703 O O . TRP A 1 86 ? -18.048 7.289 43.097 1.00 91.50 86 TRP A O 1
ATOM 713 N N . TYR A 1 87 ? -16.864 6.870 41.267 1.00 92.75 87 TYR A N 1
ATOM 714 C CA . TYR A 1 87 ? -16.872 8.274 40.810 1.00 92.75 87 TYR A CA 1
ATOM 715 C C . TYR A 1 87 ? -18.004 8.631 39.851 1.00 92.75 87 TYR A C 1
ATOM 717 O O . TYR A 1 87 ? -18.206 9.808 39.569 1.00 92.75 87 TYR A O 1
ATOM 725 N N . GLY A 1 88 ? -18.740 7.640 39.358 1.00 93.25 88 GLY A N 1
ATOM 726 C CA . GLY A 1 88 ? -19.853 7.871 38.455 1.00 93.25 88 GLY A CA 1
ATOM 727 C C . GLY A 1 88 ? -21.145 7.221 38.919 1.00 93.25 88 GLY A C 1
ATOM 728 O O . GLY A 1 88 ? -21.324 6.810 40.077 1.00 93.25 88 GLY A O 1
ATOM 729 N N . SER A 1 89 ? -22.070 7.154 37.975 1.00 93.44 89 SER A N 1
ATOM 730 C CA . SER A 1 89 ? -23.388 6.546 38.132 1.00 93.44 89 SER A CA 1
ATOM 731 C C . SER A 1 89 ? -23.732 5.614 36.966 1.00 93.44 89 SER A C 1
ATOM 733 O O . SER A 1 89 ? -24.886 5.452 36.593 1.00 93.44 89 SER A O 1
ATOM 735 N N . HIS A 1 90 ? -22.730 4.958 36.375 1.00 92.44 90 HIS A N 1
ATOM 736 C CA . HIS A 1 90 ? -22.980 3.943 35.354 1.00 92.44 90 HIS A CA 1
ATOM 737 C C . HIS A 1 90 ? -23.791 2.774 35.944 1.00 92.44 90 HIS A C 1
ATOM 739 O O . HIS A 1 90 ? -23.356 2.171 36.929 1.00 92.44 90 HIS A O 1
ATOM 745 N N . LEU A 1 91 ? -24.960 2.459 35.367 1.00 91.94 91 LEU A N 1
ATOM 746 C CA . LEU A 1 91 ? -25.870 1.431 35.905 1.00 91.94 91 LEU A CA 1
ATOM 747 C C . LEU A 1 91 ? -25.495 -0.011 35.526 1.00 91.94 91 LEU A C 1
ATOM 749 O O . LEU A 1 91 ? -26.104 -0.964 36.012 1.00 91.94 91 LEU A O 1
ATOM 753 N N . TRP A 1 92 ? -24.442 -0.172 34.729 1.00 89.88 92 TRP A N 1
ATOM 754 C CA . TRP A 1 92 ? -24.164 -1.385 33.964 1.00 89.88 92 TRP A CA 1
ATOM 755 C C . TRP A 1 92 ? -22.697 -1.773 34.047 1.00 89.88 92 TRP A C 1
ATOM 757 O O . TRP A 1 92 ? -21.860 -1.038 34.574 1.00 89.88 92 TRP A O 1
ATOM 767 N N . ILE A 1 93 ? -22.382 -2.911 33.444 1.00 93.50 93 ILE A N 1
ATOM 768 C CA . ILE A 1 93 ? -21.024 -3.314 33.105 1.00 93.50 93 ILE A CA 1
ATOM 769 C C . ILE A 1 93 ? -20.947 -3.543 31.602 1.00 93.50 93 ILE A C 1
ATOM 771 O O . ILE A 1 93 ? -21.800 -4.228 31.032 1.00 93.50 93 ILE A O 1
ATOM 775 N N . ASP A 1 94 ? -19.887 -3.020 30.991 1.00 92.81 94 ASP A N 1
ATOM 776 C CA . ASP A 1 94 ? -19.616 -3.200 29.570 1.00 92.81 94 ASP A CA 1
ATOM 777 C C . ASP A 1 94 ? -18.521 -4.241 29.355 1.00 92.81 94 ASP A C 1
ATOM 779 O O . ASP A 1 94 ? -17.370 -4.048 29.750 1.00 92.81 94 ASP A O 1
ATOM 783 N N . PHE A 1 95 ? -18.877 -5.330 28.677 1.00 93.50 95 PHE A N 1
ATOM 784 C CA . PHE A 1 95 ? -17.965 -6.395 28.272 1.00 93.50 95 PHE A CA 1
ATOM 785 C C . PHE A 1 95 ? -17.569 -6.234 26.802 1.00 93.50 95 PHE A C 1
ATOM 787 O O . PHE A 1 95 ? -18.293 -6.681 25.911 1.00 93.50 95 PHE A O 1
ATOM 794 N N . ALA A 1 96 ? -16.424 -5.620 26.523 1.00 91.88 96 ALA A N 1
ATOM 795 C CA . ALA A 1 96 ? -15.903 -5.451 25.173 1.00 91.88 96 ALA A CA 1
ATOM 796 C C . ALA A 1 96 ? -15.245 -6.738 24.649 1.00 91.88 96 ALA A C 1
ATOM 798 O O . ALA A 1 96 ? -14.306 -7.275 25.242 1.00 91.88 96 ALA A O 1
ATOM 799 N N . THR A 1 97 ? -15.723 -7.229 23.506 1.00 92.94 97 THR A N 1
ATOM 800 C CA . THR A 1 97 ? -15.296 -8.504 22.909 1.00 92.94 97 THR A CA 1
ATOM 801 C C . THR A 1 97 ? -15.583 -8.529 21.405 1.00 92.94 97 THR A C 1
ATOM 803 O O . THR A 1 97 ? -16.021 -7.533 20.838 1.00 92.94 97 THR A O 1
ATOM 806 N N . SER A 1 98 ? -15.309 -9.636 20.718 1.00 91.25 98 SER A N 1
ATOM 807 C CA . SER A 1 98 ? -15.521 -9.728 19.271 1.00 91.25 98 SER A CA 1
ATOM 808 C C . SER A 1 98 ? -16.992 -9.666 18.877 1.00 91.25 98 SER A C 1
ATOM 810 O O . SER A 1 98 ? -17.869 -10.193 19.566 1.00 91.25 98 SER A O 1
ATOM 812 N N . LEU A 1 99 ? -17.241 -9.100 17.696 1.00 88.69 99 LEU A N 1
ATOM 813 C CA . LEU A 1 99 ? -18.515 -9.221 16.996 1.00 88.69 99 LEU A CA 1
ATOM 814 C C . LEU A 1 99 ? -18.933 -10.694 16.915 1.00 88.69 99 LEU A C 1
ATOM 816 O O . LEU A 1 99 ? -18.096 -11.543 16.600 1.00 88.69 99 LEU A O 1
ATOM 820 N N . TRP A 1 100 ? -20.209 -10.979 17.156 1.00 90.38 100 TRP A N 1
ATOM 821 C CA . TRP A 1 100 ? -20.793 -12.323 17.147 1.00 90.38 100 TRP A CA 1
ATOM 822 C C . TRP A 1 100 ? -20.396 -13.240 18.317 1.00 90.38 100 TRP A C 1
ATOM 824 O O . TRP A 1 100 ? -20.648 -14.440 18.265 1.00 90.38 100 TRP A O 1
ATOM 834 N N . THR A 1 101 ? -19.780 -12.714 19.382 1.00 93.50 101 THR A N 1
ATOM 835 C CA . THR A 1 101 ? -19.460 -13.538 20.565 1.00 93.50 101 THR A CA 1
ATOM 836 C C . THR A 1 101 ? -20.761 -14.005 21.243 1.00 93.50 101 THR A C 1
ATOM 838 O O . THR A 1 101 ? -21.579 -13.144 21.571 1.00 93.50 101 THR A O 1
ATOM 841 N N . PRO A 1 102 ? -20.978 -15.316 21.475 1.00 92.94 102 PRO A N 1
ATOM 842 C CA . PRO A 1 102 ? -22.225 -15.831 22.045 1.00 92.94 102 PRO A CA 1
ATOM 843 C C . PRO A 1 102 ? -22.465 -15.370 23.487 1.00 92.94 102 PRO A C 1
ATOM 845 O O . PRO A 1 102 ? -21.604 -15.544 24.347 1.00 92.94 102 PRO A O 1
ATOM 848 N N . ILE A 1 103 ? -23.658 -14.845 23.756 1.00 92.69 103 ILE A N 1
ATOM 849 C CA . ILE A 1 103 ? -24.132 -14.380 25.065 1.00 92.69 103 ILE A CA 1
ATOM 850 C C . ILE A 1 103 ? -25.040 -15.452 25.671 1.00 92.69 103 ILE A C 1
ATOM 852 O O . ILE A 1 103 ? -25.872 -16.025 24.966 1.00 92.69 103 ILE A O 1
ATOM 856 N N . ARG A 1 104 ? -24.920 -15.703 26.977 1.00 90.81 104 ARG A N 1
ATOM 857 C CA . ARG A 1 104 ? -25.658 -16.734 27.722 1.00 90.81 104 ARG A CA 1
ATOM 858 C C . ARG A 1 104 ? -26.564 -16.147 28.801 1.00 90.81 104 ARG A C 1
ATOM 860 O O . ARG A 1 104 ? -26.243 -15.126 29.408 1.00 90.81 104 ARG A O 1
ATOM 867 N N . SER A 1 105 ? -27.674 -16.835 29.074 1.00 89.25 105 SER A N 1
ATOM 868 C CA . SER A 1 105 ? -28.528 -16.518 30.225 1.00 89.25 105 SER A CA 1
ATOM 869 C C . SER A 1 105 ? -27.785 -16.826 31.522 1.00 89.25 105 SER A C 1
ATOM 871 O O . SER A 1 105 ? -27.259 -17.932 31.672 1.00 89.25 105 SER A O 1
ATOM 873 N N . ILE A 1 106 ? -27.771 -15.883 32.466 1.00 90.69 106 ILE A N 1
ATOM 874 C CA . ILE A 1 106 ? -27.069 -16.052 33.750 1.00 90.69 106 ILE A CA 1
ATOM 875 C C . ILE A 1 106 ? -27.773 -17.031 34.697 1.00 90.69 106 ILE A C 1
ATOM 877 O O . ILE A 1 106 ? -27.150 -17.555 35.618 1.00 90.69 106 ILE A O 1
ATOM 881 N N . TRP A 1 107 ? -29.074 -17.250 34.480 1.00 87.44 107 TRP A N 1
ATOM 882 C CA . TRP A 1 107 ? -29.925 -18.113 35.293 1.00 87.44 107 TRP A CA 1
ATOM 883 C C . TRP A 1 107 ? -31.131 -18.618 34.485 1.00 87.44 107 TRP A C 1
ATOM 885 O O . TRP A 1 107 ? -31.388 -18.163 33.366 1.00 87.44 107 TRP A O 1
ATOM 895 N N . ASP A 1 108 ? -31.874 -19.559 35.056 1.00 86.06 108 ASP A N 1
ATOM 896 C CA . ASP A 1 108 ? -33.178 -19.995 34.553 1.00 86.06 108 ASP A CA 1
ATOM 897 C C . ASP A 1 108 ? -34.198 -18.846 34.590 1.00 86.06 108 ASP A C 1
ATOM 899 O O . ASP A 1 108 ? -33.996 -17.889 35.335 1.00 86.06 108 ASP A O 1
ATOM 903 N N . TRP A 1 109 ? -35.292 -18.967 33.825 1.00 82.88 109 TRP A N 1
ATOM 904 C CA . TRP A 1 109 ? -36.621 -18.347 34.021 1.00 82.88 109 TRP A CA 1
ATOM 905 C C . TRP A 1 109 ? -37.235 -17.871 32.698 1.00 82.88 109 TRP A C 1
ATOM 907 O O . TRP A 1 109 ? -37.335 -18.681 31.787 1.00 82.88 109 TRP A O 1
ATOM 917 N N . GLU A 1 110 ? -37.695 -16.623 32.570 1.00 88.50 110 GLU A N 1
ATOM 918 C CA . GLU A 1 110 ? -38.571 -16.175 31.477 1.00 88.50 110 GLU A CA 1
ATOM 919 C C . GLU A 1 110 ? -38.042 -14.903 30.812 1.00 88.50 110 GLU A C 1
ATOM 921 O O . GLU A 1 110 ? -37.804 -13.882 31.465 1.00 88.50 110 GLU A O 1
ATOM 926 N N . VAL A 1 111 ? -37.926 -14.951 29.484 1.00 87.69 111 VAL A N 1
ATOM 927 C CA . VAL A 1 111 ? -37.663 -13.769 28.658 1.00 87.69 111 VAL A CA 1
ATOM 928 C C . VAL A 1 111 ? -38.938 -12.931 28.568 1.00 87.69 111 VAL A C 1
ATOM 930 O O . VAL A 1 111 ? -39.890 -13.309 27.882 1.00 87.69 111 VAL A O 1
ATOM 933 N N . ILE A 1 112 ? -38.951 -11.775 29.230 1.00 89.25 112 ILE A N 1
ATOM 934 C CA . ILE A 1 112 ? -40.118 -10.878 29.263 1.00 89.25 112 ILE A CA 1
ATOM 935 C C . ILE A 1 112 ? -40.064 -9.796 28.179 1.00 89.25 112 ILE A C 1
ATOM 937 O O . ILE A 1 112 ? -41.112 -9.350 27.702 1.00 89.25 112 ILE A O 1
ATOM 941 N N . THR A 1 113 ? -38.854 -9.448 27.735 1.00 86.31 113 THR A N 1
ATOM 942 C CA . THR A 1 113 ? -38.595 -8.482 26.664 1.00 86.31 113 THR A CA 1
ATOM 943 C C . THR A 1 113 ? -37.541 -9.051 25.724 1.00 86.31 113 THR A C 1
ATOM 945 O O . THR A 1 113 ? -36.497 -9.509 26.175 1.00 86.31 113 THR A O 1
ATOM 948 N N . ALA A 1 114 ? -37.813 -9.006 24.422 1.00 86.00 114 ALA A N 1
ATOM 949 C CA . ALA A 1 114 ? -36.864 -9.289 23.346 1.00 86.00 114 ALA A CA 1
ATOM 950 C C . ALA A 1 114 ? -37.227 -8.364 22.179 1.00 86.00 114 ALA A C 1
ATOM 952 O O . ALA A 1 114 ? -37.995 -8.734 21.289 1.00 86.00 114 ALA A O 1
ATOM 953 N N . TRP A 1 115 ? -36.801 -7.105 22.263 1.00 81.31 115 TRP A N 1
ATOM 954 C CA . TRP A 1 115 ? -37.260 -6.061 21.350 1.00 81.31 115 TRP A CA 1
ATOM 955 C C . TRP A 1 115 ? -36.200 -4.985 21.124 1.00 81.31 115 TRP A C 1
ATOM 957 O O . TRP A 1 115 ? -35.221 -4.885 21.862 1.00 81.31 115 TRP A O 1
ATOM 967 N N . TYR A 1 116 ? -36.419 -4.176 20.091 1.00 80.88 116 TYR A N 1
ATOM 968 C CA . TYR A 1 116 ? -35.662 -2.958 19.853 1.00 80.88 116 TYR A CA 1
ATOM 969 C C . TYR A 1 116 ? -36.131 -1.858 20.817 1.00 80.88 116 TYR A C 1
ATOM 971 O O . TYR A 1 116 ? -37.289 -1.442 20.775 1.00 80.88 116 TYR A O 1
ATOM 979 N N . LEU A 1 117 ? -35.236 -1.363 21.668 1.00 76.44 117 LEU A N 1
ATOM 980 C CA . LEU A 1 117 ? -35.505 -0.299 22.632 1.00 76.44 117 LEU A CA 1
ATOM 981 C C . LEU A 1 117 ? -34.567 0.887 22.380 1.00 76.44 117 LEU A C 1
ATOM 983 O O . LEU A 1 117 ? -33.495 0.932 22.967 1.00 76.44 117 LEU A O 1
ATOM 987 N N . ASN A 1 118 ? -34.966 1.855 21.542 1.00 74.50 118 ASN A N 1
ATOM 988 C CA . ASN A 1 118 ? -34.252 3.121 21.266 1.00 74.50 118 ASN A CA 1
ATOM 989 C C . ASN A 1 118 ? -32.726 3.074 21.545 1.00 74.50 118 ASN A C 1
ATOM 991 O O . ASN A 1 118 ? -31.975 2.461 20.788 1.00 74.50 118 ASN A O 1
ATOM 995 N N . TRP A 1 119 ? -32.284 3.685 22.652 1.00 66.44 119 TRP A N 1
ATOM 996 C CA . TRP A 1 119 ? -30.884 3.855 23.072 1.00 66.44 119 TRP A CA 1
ATOM 997 C C . TRP A 1 119 ? -30.141 2.547 23.408 1.00 66.44 119 TRP A C 1
ATOM 999 O O . TRP A 1 119 ? -28.919 2.494 23.298 1.00 66.44 119 TRP A O 1
ATOM 1009 N N . TRP A 1 120 ? -30.869 1.493 23.774 1.00 66.31 120 TRP A N 1
ATOM 1010 C CA . TRP A 1 120 ? -30.363 0.154 24.109 1.00 66.31 120 TRP A CA 1
ATOM 1011 C C . TRP A 1 120 ? -30.163 -0.730 22.876 1.00 66.31 120 TRP A C 1
ATOM 1013 O O . TRP A 1 120 ? -29.420 -1.716 22.896 1.00 66.31 120 TRP A O 1
ATOM 1023 N N . TRP A 1 121 ? -30.831 -0.347 21.785 1.00 77.56 121 TRP A N 1
ATOM 1024 C CA . TRP A 1 121 ? -30.981 -1.132 20.572 1.00 77.56 121 TRP A CA 1
ATOM 1025 C C . TRP A 1 121 ? -31.670 -2.477 20.852 1.00 77.56 121 TRP A C 1
ATOM 1027 O O . TRP A 1 121 ? -32.662 -2.513 21.575 1.00 77.56 121 TRP A O 1
ATOM 1037 N N . ASN A 1 122 ? -31.222 -3.579 20.252 1.00 86.31 122 ASN A N 1
ATOM 1038 C CA . ASN A 1 122 ? -31.769 -4.895 20.566 1.00 86.31 122 ASN A CA 1
ATOM 1039 C C . ASN A 1 122 ? -31.412 -5.276 21.995 1.00 86.31 122 ASN A C 1
ATOM 1041 O O . ASN A 1 122 ? -30.233 -5.451 22.323 1.00 86.31 122 ASN A O 1
ATOM 1045 N N . THR A 1 123 ? -32.460 -5.480 22.787 1.00 88.25 123 THR A N 1
ATOM 1046 C CA . THR A 1 123 ? -32.369 -5.780 24.207 1.00 88.25 123 THR A CA 1
ATOM 1047 C C . THR A 1 123 ? -33.179 -7.012 24.557 1.00 88.25 123 THR A C 1
ATOM 1049 O O . THR A 1 123 ? -34.290 -7.221 24.061 1.00 88.25 123 THR A O 1
ATOM 1052 N N . VAL A 1 124 ? -32.621 -7.801 25.469 1.00 89.69 124 VAL A N 1
ATOM 1053 C CA . VAL A 1 124 ? -33.276 -8.928 26.117 1.00 89.69 124 VAL A CA 1
ATOM 1054 C C . VAL A 1 124 ? -33.327 -8.642 27.605 1.00 89.69 124 VAL A C 1
ATOM 1056 O O . VAL A 1 124 ? -32.316 -8.295 28.213 1.00 89.69 124 VAL A O 1
ATOM 1059 N N . VAL A 1 125 ? -34.515 -8.803 28.178 1.00 91.62 125 VAL A N 1
ATOM 1060 C CA . VAL A 1 125 ? -34.724 -8.762 29.622 1.00 91.62 125 VAL A CA 1
ATOM 1061 C C . VAL A 1 125 ? -35.241 -10.115 30.058 1.00 91.62 125 VAL A C 1
ATOM 1063 O O . VAL A 1 125 ? -36.289 -10.574 29.586 1.00 91.62 125 VAL A O 1
ATOM 1066 N N . ILE A 1 126 ? -34.508 -10.741 30.969 1.00 91.00 126 ILE A N 1
ATOM 1067 C CA . ILE A 1 126 ? -34.879 -12.015 31.568 1.00 91.00 126 ILE A CA 1
ATOM 1068 C C . ILE A 1 126 ? -35.262 -11.731 33.010 1.00 91.00 126 ILE A C 1
ATOM 1070 O O . ILE A 1 126 ? -34.457 -11.257 33.810 1.00 91.00 126 ILE A O 1
ATOM 1074 N N . LYS A 1 127 ? -36.524 -11.990 33.334 1.00 92.00 127 LYS A N 1
ATOM 1075 C CA . LYS A 1 127 ? -36.994 -11.995 34.716 1.00 92.00 127 LYS A CA 1
ATOM 1076 C C . LYS A 1 127 ? -36.450 -13.255 35.363 1.00 92.00 127 LYS A C 1
ATOM 1078 O O . LYS A 1 127 ? -36.480 -14.279 34.705 1.00 92.00 127 LYS A O 1
ATOM 1083 N N . HIS A 1 128 ? -36.016 -13.215 36.614 1.00 88.12 128 HIS A N 1
ATOM 1084 C CA . HIS A 1 128 ? -35.591 -14.393 37.367 1.00 88.12 128 HIS A CA 1
ATOM 1085 C C . HIS A 1 128 ? -36.328 -14.449 38.697 1.00 88.12 128 HIS A C 1
ATOM 1087 O O . HIS A 1 128 ? -36.381 -13.453 39.422 1.00 88.12 128 HIS A O 1
ATOM 1093 N N . GLN A 1 129 ? -36.885 -15.614 39.025 1.00 84.62 129 GLN A N 1
ATOM 1094 C CA . GLN A 1 129 ? -37.382 -15.886 40.368 1.00 84.62 129 GLN A CA 1
ATOM 1095 C C . GLN A 1 129 ? -36.253 -16.452 41.217 1.00 84.62 129 GLN A C 1
ATOM 1097 O O . GLN A 1 129 ? -35.592 -17.416 40.831 1.00 84.62 129 GLN A O 1
ATOM 1102 N N . ILE A 1 130 ? -36.054 -15.850 42.381 1.00 75.94 130 ILE A N 1
ATOM 1103 C CA . ILE A 1 130 ? -34.934 -16.162 43.252 1.00 75.94 130 ILE A CA 1
ATOM 1104 C C . ILE A 1 130 ? -35.461 -16.709 44.582 1.00 75.94 130 ILE A C 1
ATOM 1106 O O . ILE A 1 130 ? -36.321 -16.070 45.187 1.00 75.94 130 ILE A O 1
ATOM 1110 N N . PRO A 1 131 ? -34.978 -17.863 45.074 1.00 70.81 131 PRO A N 1
ATOM 1111 C CA . PRO A 1 131 ? -35.430 -18.404 46.353 1.00 70.81 131 PRO A CA 1
ATOM 1112 C C . PRO A 1 131 ? -35.236 -17.400 47.500 1.00 70.81 131 PRO A C 1
ATOM 1114 O O . PRO A 1 131 ? -34.142 -16.882 47.698 1.00 70.81 131 PRO A O 1
ATOM 1117 N N . GLY A 1 132 ? -36.297 -17.099 48.255 1.00 68.38 132 GLY A N 1
ATOM 1118 C CA . GLY A 1 132 ? -36.242 -16.127 49.358 1.00 68.38 132 GLY A CA 1
ATOM 1119 C C . GLY A 1 132 ? -36.250 -14.649 48.936 1.00 68.38 132 GLY A C 1
ATOM 1120 O O . GLY A 1 132 ? -36.138 -13.771 49.790 1.00 68.38 132 GLY A O 1
ATOM 1121 N N . TRP A 1 133 ? -36.423 -14.349 47.646 1.00 72.38 133 TRP A N 1
ATOM 1122 C CA . TRP A 1 133 ? -36.604 -12.995 47.117 1.00 72.38 133 TRP A CA 1
ATOM 1123 C C . TRP A 1 133 ? -37.725 -12.977 46.064 1.00 72.38 133 TRP A C 1
ATOM 1125 O O . TRP A 1 133 ? -38.179 -14.022 45.611 1.00 72.38 133 TRP A O 1
ATOM 1135 N N . LYS A 1 134 ? -38.236 -11.799 45.684 1.00 78.69 134 LYS A N 1
ATOM 1136 C CA . LYS A 1 134 ? -39.341 -11.716 44.707 1.00 78.69 134 LYS A CA 1
ATOM 1137 C C . LYS A 1 134 ? -38.852 -12.023 43.293 1.00 78.69 134 LYS A C 1
ATOM 1139 O O . LYS A 1 134 ? -39.000 -13.136 42.803 1.00 78.69 134 LYS A O 1
ATOM 1144 N N . PHE A 1 135 ? -38.277 -11.022 42.640 1.00 87.81 135 PHE A N 1
ATOM 1145 C CA . PHE A 1 135 ? -37.752 -11.131 41.289 1.00 87.81 135 PHE A CA 1
ATOM 1146 C C . PHE A 1 135 ? -36.544 -10.215 41.143 1.00 87.81 135 PHE A C 1
ATOM 1148 O O . PHE A 1 135 ? -36.459 -9.189 41.820 1.00 87.81 135 PHE A O 1
ATOM 1155 N N . ILE A 1 136 ? -35.645 -10.596 40.249 1.00 90.94 136 ILE A N 1
ATOM 1156 C CA . ILE A 1 136 ? -34.622 -9.718 39.682 1.00 90.94 136 ILE A CA 1
ATOM 1157 C C . ILE A 1 136 ? -34.726 -9.784 38.162 1.00 90.94 136 ILE A C 1
ATOM 1159 O O . ILE A 1 136 ? -35.338 -10.712 37.625 1.00 90.94 136 ILE A O 1
ATOM 1163 N N . TYR A 1 137 ? -34.109 -8.838 37.470 1.00 93.25 137 TYR A N 1
ATOM 1164 C CA . TYR A 1 137 ? -34.134 -8.793 36.015 1.00 93.25 137 TYR A CA 1
ATOM 1165 C C . TYR A 1 137 ? -32.721 -8.619 35.485 1.00 93.25 137 TYR A C 1
ATOM 1167 O O . TYR A 1 137 ? -32.039 -7.666 35.852 1.00 93.25 137 TYR A O 1
ATOM 1175 N N . SER A 1 138 ? -32.271 -9.543 34.640 1.00 93.62 138 SER A N 1
ATOM 1176 C CA . SER A 1 138 ? -31.015 -9.385 33.915 1.00 93.62 138 SER A CA 1
ATOM 1177 C C . SER A 1 138 ? -31.284 -8.773 32.548 1.00 93.62 138 SER A C 1
ATOM 1179 O O . SER A 1 138 ? -32.172 -9.202 31.805 1.00 93.62 138 SER A O 1
ATOM 1181 N N . ASN A 1 139 ? -30.527 -7.729 32.242 1.00 94.19 139 ASN A N 1
ATOM 1182 C CA . ASN A 1 139 ? -30.678 -6.924 31.045 1.00 94.19 139 ASN A CA 1
ATOM 1183 C C . ASN A 1 139 ? -29.437 -7.087 30.173 1.00 94.19 139 ASN A C 1
ATOM 1185 O O . ASN A 1 139 ? -28.317 -6.901 30.648 1.00 94.19 139 ASN A O 1
ATOM 1189 N N . TYR A 1 140 ? -29.649 -7.390 28.896 1.00 92.94 140 TYR A N 1
ATOM 1190 C CA . TYR A 1 140 ? -28.607 -7.592 27.894 1.00 92.94 140 TYR A CA 1
ATOM 1191 C C . TYR A 1 140 ? -28.898 -6.678 26.712 1.00 92.94 140 TYR A C 1
ATOM 1193 O O . TYR A 1 140 ? -29.982 -6.777 26.140 1.00 92.94 140 TYR A O 1
ATOM 1201 N N . SER A 1 141 ? -27.973 -5.790 26.351 1.00 90.31 141 SER A N 1
ATOM 1202 C CA . SER A 1 141 ? -28.177 -4.802 25.276 1.00 90.31 141 SER A CA 1
ATOM 1203 C C . SER A 1 141 ? -26.997 -4.729 24.299 1.00 90.31 141 SER A C 1
ATOM 1205 O O . SER A 1 141 ? -25.948 -5.324 24.549 1.00 90.31 141 SER A O 1
ATOM 1207 N N . HIS A 1 142 ? -27.192 -4.020 23.177 1.00 85.19 142 HIS A N 1
ATOM 1208 C CA . HIS A 1 142 ? -26.260 -3.919 22.037 1.00 85.19 142 HIS A CA 1
ATOM 1209 C C . HIS A 1 142 ? -25.995 -5.236 21.282 1.00 85.19 142 HIS A C 1
ATOM 1211 O O . HIS A 1 142 ? -24.874 -5.541 20.877 1.00 85.19 142 HIS A O 1
ATOM 1217 N N . MET A 1 143 ? -27.043 -6.032 21.063 1.00 83.44 143 MET A N 1
ATOM 1218 C CA . MET A 1 143 ? -26.941 -7.360 20.436 1.00 83.44 143 MET A CA 1
ATOM 1219 C C . MET A 1 143 ? -27.289 -7.361 18.937 1.00 83.44 143 MET A 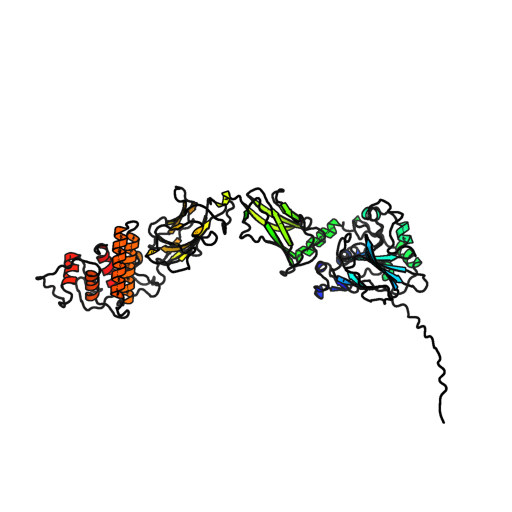C 1
ATOM 1221 O O . MET A 1 143 ? -27.956 -6.455 18.457 1.00 83.44 143 MET A O 1
ATOM 1225 N N . SER A 1 144 ? -26.886 -8.393 18.185 1.00 75.88 144 SER A N 1
ATOM 1226 C CA . SER A 1 144 ? -26.867 -8.390 16.704 1.00 75.88 144 SER A CA 1
ATOM 1227 C C . SER A 1 144 ? -28.224 -8.410 15.981 1.00 75.88 144 SER A C 1
ATOM 1229 O O . SER A 1 144 ? -28.501 -7.535 15.163 1.00 75.88 144 SER A O 1
ATOM 1231 N N . ARG A 1 145 ? -29.100 -9.393 16.238 1.00 70.06 145 ARG A N 1
ATOM 1232 C CA . ARG A 1 145 ? -30.443 -9.477 15.623 1.00 70.06 145 ARG A CA 1
ATOM 1233 C C . ARG A 1 145 ? -31.457 -10.253 16.463 1.00 70.06 145 ARG A C 1
ATOM 1235 O O . ARG A 1 145 ? -31.134 -11.336 16.922 1.00 70.06 145 ARG A O 1
ATOM 1242 N N . ILE A 1 146 ? -32.701 -9.769 16.547 1.00 62.34 146 ILE A N 1
ATOM 1243 C CA . ILE A 1 146 ? -33.805 -10.430 17.271 1.00 62.34 146 ILE A CA 1
ATOM 1244 C C . ILE A 1 146 ? -34.135 -11.809 16.706 1.00 62.34 146 ILE A C 1
ATOM 1246 O O . ILE A 1 146 ? -34.654 -11.922 15.600 1.00 62.34 146 ILE A O 1
ATOM 1250 N N . THR A 1 147 ? -33.824 -12.860 17.472 1.00 56.22 147 THR A N 1
ATOM 1251 C CA . THR A 1 147 ? -34.092 -14.265 17.115 1.00 56.22 147 THR A CA 1
ATOM 1252 C C . THR A 1 147 ? -35.049 -14.977 18.074 1.00 56.22 147 THR A C 1
ATOM 1254 O O . THR A 1 147 ? -35.521 -16.065 17.746 1.00 56.22 147 THR A O 1
ATOM 1257 N N . THR A 1 148 ? -35.396 -14.386 19.222 1.00 54.00 148 THR A N 1
ATOM 1258 C CA . THR A 1 148 ? -36.211 -15.038 20.261 1.00 54.00 148 THR A CA 1
ATOM 1259 C C . THR A 1 148 ? -37.620 -14.437 20.378 1.00 54.00 148 THR A C 1
ATOM 1261 O O . THR A 1 148 ? -37.827 -13.240 20.193 1.00 54.00 148 THR A O 1
ATOM 1264 N N . LYS A 1 149 ? -38.619 -15.285 20.678 1.00 58.50 149 LYS A N 1
ATOM 1265 C CA . LYS A 1 149 ? -39.941 -14.850 21.193 1.00 58.50 149 LYS A CA 1
ATOM 1266 C C . LYS A 1 149 ? -39.945 -15.009 22.728 1.00 58.50 149 LYS A C 1
ATOM 1268 O O . LYS A 1 149 ? -38.928 -15.397 23.293 1.00 58.50 149 LYS A O 1
ATOM 1273 N N . LYS A 1 150 ? -41.042 -14.700 23.422 1.00 62.03 150 LYS A N 1
ATOM 1274 C CA . LYS A 1 150 ? -41.167 -14.957 24.872 1.00 62.03 150 LYS A CA 1
ATOM 1275 C C . LYS A 1 150 ? -41.185 -16.469 25.137 1.00 62.03 150 LYS A C 1
ATOM 1277 O O . LYS A 1 150 ? -42.076 -17.139 24.621 1.00 62.03 150 LYS A O 1
ATOM 1282 N N . TRP A 1 151 ? -40.227 -16.996 25.904 1.00 74.06 151 TRP A N 1
ATOM 1283 C CA . TRP A 1 151 ? -40.177 -18.410 26.317 1.00 74.06 151 TRP A CA 1
ATOM 1284 C C . TRP A 1 151 ? -39.446 -18.575 27.655 1.00 74.06 151 TRP A C 1
ATOM 1286 O O . TRP A 1 151 ? -38.722 -17.678 28.099 1.00 74.06 151 TRP A O 1
ATOM 1296 N N . ALA A 1 152 ? -39.602 -19.761 28.249 1.00 75.81 152 ALA A N 1
ATOM 1297 C CA . ALA A 1 152 ? -38.777 -20.222 29.356 1.00 75.81 152 ALA A CA 1
ATOM 1298 C C . ALA A 1 152 ? -37.347 -20.532 28.877 1.00 75.81 152 ALA A C 1
ATOM 1300 O O . ALA A 1 152 ? -37.158 -21.136 27.820 1.00 75.81 152 ALA A O 1
ATOM 1301 N N . ILE A 1 153 ? -36.346 -20.146 29.663 1.00 79.75 153 ILE A N 1
ATOM 1302 C CA . ILE A 1 153 ? -34.928 -20.318 29.361 1.00 79.75 153 ILE A CA 1
ATOM 1303 C C . ILE A 1 153 ? -34.187 -20.967 30.524 1.00 79.75 153 ILE A C 1
ATOM 1305 O O . ILE A 1 153 ? -34.552 -20.789 31.686 1.00 79.75 153 ILE A O 1
ATOM 1309 N N . LYS A 1 154 ? -33.142 -21.729 30.198 1.00 82.69 154 LYS A N 1
ATOM 1310 C CA . LYS A 1 154 ? -32.229 -22.334 31.169 1.00 82.69 154 LYS A CA 1
ATOM 1311 C C . LYS A 1 154 ? -30.918 -21.564 31.247 1.00 82.69 154 LYS A C 1
ATOM 1313 O O . LYS A 1 154 ? -30.446 -21.048 30.227 1.00 82.69 154 LYS A O 1
ATOM 1318 N N . ALA A 1 155 ? -30.317 -21.530 32.431 1.00 80.06 155 ALA A N 1
ATOM 1319 C CA . ALA A 1 155 ? -28.977 -21.004 32.647 1.00 80.06 155 ALA A CA 1
ATOM 1320 C C . ALA A 1 155 ? -27.995 -21.615 31.633 1.00 80.06 155 ALA A C 1
ATOM 1322 O O . ALA A 1 155 ? -28.054 -22.806 31.326 1.00 80.06 155 ALA A O 1
ATOM 1323 N N . GLY A 1 156 ? -27.111 -20.796 31.064 1.00 82.25 156 GLY A N 1
ATOM 1324 C CA . GLY A 1 156 ? -26.116 -21.255 30.086 1.00 82.25 156 GLY A CA 1
ATOM 1325 C C . GLY A 1 156 ? -26.615 -21.377 28.655 1.00 82.25 156 GLY A C 1
ATOM 1326 O O . GLY A 1 156 ? -25.788 -21.486 27.751 1.00 82.25 156 GLY A O 1
ATOM 1327 N N . THR A 1 157 ? -27.926 -21.292 28.419 1.00 85.38 157 THR A N 1
ATOM 1328 C CA . THR A 1 157 ? -28.467 -21.242 27.058 1.00 85.38 157 THR A CA 1
ATOM 1329 C C . THR A 1 157 ? -27.927 -20.003 26.356 1.00 85.38 157 THR A C 1
ATOM 1331 O O . THR A 1 157 ? -28.029 -18.899 26.898 1.00 85.38 157 THR A O 1
ATOM 1334 N N . ASN A 1 158 ? -27.361 -20.179 25.158 1.00 87.31 158 ASN A N 1
ATOM 1335 C CA . ASN A 1 158 ? -26.999 -19.054 24.304 1.00 87.31 158 ASN A CA 1
ATOM 1336 C C . ASN A 1 158 ? -28.284 -18.299 23.951 1.00 87.31 158 ASN A C 1
ATOM 1338 O O . ASN A 1 158 ? -29.161 -18.834 23.274 1.00 87.31 158 ASN A O 1
ATOM 1342 N N . ILE A 1 159 ? -28.394 -17.073 24.444 1.00 85.12 159 ILE A N 1
ATOM 1343 C CA . ILE A 1 159 ? -29.542 -16.206 24.206 1.00 85.12 159 ILE A CA 1
ATOM 1344 C C . ILE A 1 159 ? -29.326 -15.353 22.969 1.00 85.12 159 ILE A C 1
ATOM 1346 O O . ILE A 1 159 ? -30.297 -15.045 22.286 1.00 85.12 159 ILE A O 1
ATOM 1350 N N . TRP A 1 160 ? -28.072 -14.982 22.681 1.00 85.50 160 TRP A N 1
ATOM 1351 C CA . TRP A 1 160 ? -27.741 -14.097 21.570 1.00 85.50 160 TRP A CA 1
ATOM 1352 C C . TRP A 1 160 ? -26.241 -14.030 21.275 1.00 85.50 160 TRP A C 1
ATOM 1354 O O . TRP A 1 160 ? -25.476 -14.907 21.663 1.00 85.50 160 TRP A O 1
ATOM 1364 N N . GLU A 1 161 ? -25.832 -12.967 20.589 1.00 90.44 161 GLU A N 1
ATOM 1365 C CA . GLU A 1 161 ? -24.492 -12.670 20.111 1.00 90.44 161 GLU A CA 1
ATOM 1366 C C . GLU A 1 161 ? -24.203 -11.158 20.193 1.00 90.44 161 GLU A C 1
ATOM 1368 O O . GLU A 1 161 ? -25.075 -10.323 19.919 1.00 90.44 161 GLU A O 1
ATOM 1373 N N . VAL A 1 162 ? -22.965 -10.818 20.557 1.00 89.75 162 VAL A N 1
ATOM 1374 C CA . VAL A 1 162 ? -22.462 -9.440 20.695 1.00 89.75 162 VAL A CA 1
ATOM 1375 C C . VAL A 1 162 ? -22.496 -8.683 19.372 1.00 89.75 162 VAL A C 1
ATOM 1377 O O . VAL A 1 162 ? -22.175 -9.237 18.316 1.00 89.75 162 VAL A O 1
ATOM 1380 N N . TRP A 1 163 ? -22.811 -7.390 19.445 1.00 83.00 163 TRP A N 1
ATOM 1381 C CA . TRP A 1 163 ? -22.785 -6.479 18.310 1.00 83.00 163 TRP A CA 1
ATOM 1382 C C . TRP A 1 163 ? -22.281 -5.078 18.696 1.00 83.00 163 TRP A C 1
ATOM 1384 O O . TRP A 1 163 ? -21.860 -4.845 19.828 1.00 83.00 163 TRP A O 1
ATOM 1394 N N . ALA A 1 164 ? -22.252 -4.168 17.722 1.00 73.19 164 ALA A N 1
ATOM 1395 C CA . ALA A 1 164 ? -22.007 -2.744 17.912 1.00 73.19 164 ALA A CA 1
ATOM 1396 C C . ALA A 1 164 ? -23.145 -1.940 17.265 1.00 73.19 164 ALA A C 1
ATOM 1398 O O . ALA A 1 164 ? -23.240 -1.833 16.042 1.00 73.19 164 ALA A O 1
ATOM 1399 N N . THR A 1 165 ? -24.044 -1.398 18.083 1.00 57.12 165 THR A N 1
ATOM 1400 C CA . THR A 1 165 ? -25.159 -0.555 17.642 1.00 57.12 165 THR A CA 1
ATOM 1401 C C . THR A 1 165 ? -25.128 0.853 18.202 1.00 57.12 165 THR A C 1
ATOM 1403 O O . THR A 1 165 ? -25.164 1.042 19.414 1.00 57.12 165 THR A O 1
ATOM 1406 N N . TRP A 1 166 ? -25.214 1.818 17.282 1.00 50.44 166 TRP A N 1
ATOM 1407 C CA . TRP A 1 166 ? -25.533 3.233 17.490 1.00 50.44 166 TRP A CA 1
ATOM 1408 C C . TRP A 1 166 ? -24.694 3.919 18.584 1.00 50.44 166 TRP A C 1
ATOM 1410 O O . TRP A 1 166 ? -23.611 4.396 18.267 1.00 50.44 166 TRP A O 1
ATOM 1420 N N . ASN A 1 167 ? -25.133 3.925 19.850 1.00 43.88 167 ASN A N 1
ATOM 1421 C CA . ASN A 1 167 ? -24.394 4.518 20.978 1.00 43.88 167 ASN A CA 1
ATOM 1422 C C . ASN A 1 167 ? -23.381 3.553 21.627 1.00 43.88 167 ASN A C 1
ATOM 1424 O O . ASN A 1 167 ? -22.899 3.793 22.730 1.00 43.88 167 ASN A O 1
ATOM 1428 N N . SER A 1 168 ? -23.077 2.427 20.977 1.00 50.84 168 SER A N 1
ATOM 1429 C CA . SER A 1 168 ? -22.072 1.489 21.456 1.00 50.84 168 SER A CA 1
ATOM 1430 C C . SER A 1 168 ? -20.687 1.896 20.961 1.00 50.84 168 SER A C 1
ATOM 1432 O O . SER A 1 168 ? -20.408 1.874 19.761 1.00 50.84 168 SER A O 1
ATOM 1434 N N . TYR A 1 169 ? -19.793 2.202 21.892 1.00 54.88 169 TYR A N 1
ATOM 1435 C CA . TYR A 1 169 ? -18.451 2.683 21.581 1.00 54.88 169 TYR A CA 1
ATOM 1436 C C . TYR A 1 169 ? -17.528 1.553 21.046 1.00 54.88 169 TYR A C 1
ATOM 1438 O O . TYR A 1 169 ? -16.458 1.818 20.512 1.00 54.88 169 TYR A O 1
ATOM 1446 N N . TRP A 1 170 ? -17.945 0.284 21.153 1.00 70.88 170 TRP A N 1
ATOM 1447 C CA . TRP A 1 170 ? -17.242 -0.921 20.685 1.00 70.88 170 TRP A CA 1
ATOM 1448 C C . TRP A 1 170 ? -18.223 -2.074 20.443 1.00 70.88 170 TRP A C 1
ATOM 1450 O O . TRP A 1 170 ? -19.375 -1.995 20.870 1.00 70.88 170 TRP A O 1
ATOM 1460 N N . ASN A 1 171 ? -17.742 -3.178 19.859 1.00 85.00 171 ASN A N 1
ATOM 1461 C CA . ASN A 1 171 ? -18.403 -4.475 20.016 1.00 85.00 171 ASN A CA 1
ATOM 1462 C C . ASN A 1 171 ? -18.380 -4.838 21.506 1.00 85.00 171 ASN A C 1
ATOM 1464 O O . ASN A 1 171 ? -17.309 -5.097 22.067 1.00 85.00 171 ASN A O 1
ATOM 1468 N N . HIS A 1 172 ? -19.531 -4.806 22.163 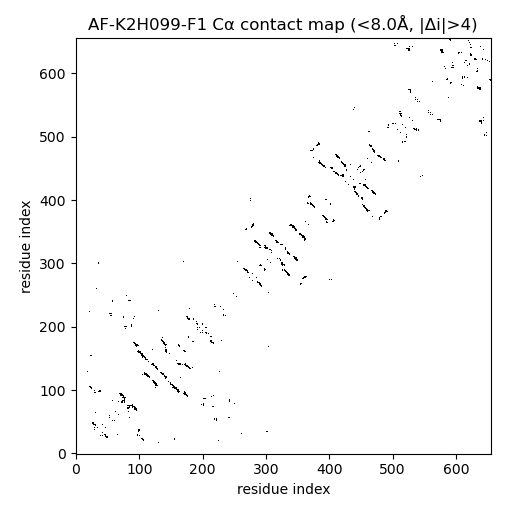1.00 90.00 172 HIS A N 1
ATOM 1469 C CA . HIS A 1 172 ? -19.610 -5.133 23.579 1.00 90.00 172 HIS A CA 1
ATOM 1470 C C . HIS A 1 172 ? -21.003 -5.612 23.972 1.00 90.00 172 HIS A C 1
ATOM 1472 O O . HIS A 1 172 ? -21.977 -5.396 23.255 1.00 90.00 172 HIS A O 1
ATOM 1478 N N . LEU A 1 173 ? -21.084 -6.267 25.126 1.00 92.50 173 LEU A N 1
ATOM 1479 C CA . LEU A 1 173 ? -22.340 -6.495 25.824 1.00 92.50 173 LEU A CA 1
ATOM 1480 C C . LEU A 1 173 ? -22.472 -5.474 26.943 1.00 92.50 173 LEU A C 1
ATOM 1482 O O . LEU A 1 173 ? -21.593 -5.378 27.797 1.00 92.50 173 LEU A O 1
ATOM 1486 N N . HIS A 1 174 ? -23.608 -4.798 26.959 1.00 92.69 174 HIS A N 1
ATOM 1487 C CA . HIS A 1 174 ? -24.030 -3.957 28.062 1.00 92.69 174 HIS A CA 1
ATOM 1488 C C . HIS A 1 174 ? -24.949 -4.757 28.984 1.00 92.69 174 HIS A C 1
ATOM 1490 O O . HIS A 1 174 ? -25.995 -5.250 28.542 1.00 92.69 174 HIS A O 1
ATOM 1496 N N . PHE A 1 175 ? -24.525 -4.944 30.234 1.00 94.94 175 PHE A N 1
ATOM 1497 C CA . PHE A 1 175 ? -25.133 -5.890 31.167 1.00 94.94 175 PHE A CA 1
ATOM 1498 C C . PHE A 1 175 ? -25.502 -5.237 32.503 1.00 94.94 175 PHE A C 1
ATOM 1500 O O . PHE A 1 175 ? -24.659 -4.615 33.148 1.00 94.94 175 PHE A O 1
ATOM 1507 N N . GLN A 1 176 ? -26.748 -5.421 32.944 1.00 95.06 176 GLN A N 1
ATOM 1508 C CA . GLN A 1 176 ? -27.265 -4.884 34.212 1.00 95.06 176 GLN A CA 1
ATOM 1509 C C . GLN A 1 176 ? -28.175 -5.867 34.923 1.00 95.06 176 GLN A C 1
ATOM 1511 O O . GLN A 1 176 ? -28.876 -6.654 34.286 1.00 95.06 176 GLN A O 1
ATOM 1516 N N . ILE A 1 177 ? -28.219 -5.734 36.248 1.00 94.12 177 ILE A N 1
ATOM 1517 C CA . ILE A 1 177 ? -29.176 -6.412 37.111 1.00 94.12 177 ILE A CA 1
ATOM 1518 C C . ILE A 1 177 ? -30.086 -5.382 37.786 1.00 94.12 177 ILE A C 1
ATOM 1520 O O . ILE A 1 177 ? -29.614 -4.551 38.566 1.00 94.12 177 ILE A O 1
ATOM 1524 N N . ASP A 1 178 ? -31.389 -5.484 37.526 1.00 94.56 178 ASP A N 1
ATOM 1525 C CA . ASP A 1 178 ? -32.424 -4.694 38.195 1.00 94.56 178 ASP A CA 1
ATOM 1526 C C . ASP A 1 178 ? -33.067 -5.475 39.330 1.00 94.56 178 ASP A C 1
ATOM 1528 O O . ASP A 1 178 ? -33.320 -6.679 39.225 1.00 94.56 178 ASP A O 1
ATOM 1532 N N . ILE A 1 179 ? -33.390 -4.759 40.401 1.00 91.31 179 ILE A N 1
ATOM 1533 C CA . ILE A 1 179 ? -33.968 -5.323 41.627 1.00 91.31 179 ILE A CA 1
ATOM 1534 C C . ILE A 1 179 ? -35.360 -4.773 41.956 1.00 91.31 179 ILE A C 1
ATOM 1536 O O . ILE A 1 179 ? -35.969 -5.188 42.943 1.00 91.31 179 ILE A O 1
ATOM 1540 N N . THR A 1 180 ? -35.883 -3.851 41.146 1.00 86.38 180 THR A N 1
ATOM 1541 C CA . THR A 1 180 ? -37.226 -3.277 41.320 1.00 86.38 180 THR A CA 1
ATOM 1542 C C . THR A 1 180 ? -38.196 -3.804 40.275 1.00 86.38 180 THR A C 1
ATOM 1544 O O . THR A 1 180 ? -37.814 -4.525 39.367 1.00 86.38 180 THR A O 1
ATOM 1547 N N . ASN A 1 181 ? -39.482 -3.484 40.423 1.00 76.25 181 ASN A N 1
ATOM 1548 C CA . ASN A 1 181 ? -40.533 -3.895 39.487 1.00 76.25 181 ASN A CA 1
ATOM 1549 C C . ASN A 1 181 ? -40.905 -2.768 38.504 1.00 76.25 181 ASN A C 1
ATOM 1551 O O . ASN A 1 181 ? -42.070 -2.632 38.130 1.00 76.25 181 ASN A O 1
ATOM 1555 N N . GLN A 1 182 ? -39.947 -1.889 38.198 1.00 84.44 182 GLN A N 1
ATOM 1556 C CA . GLN A 1 182 ? -40.134 -0.762 37.284 1.00 84.44 182 GLN A CA 1
ATOM 1557 C C . GLN A 1 182 ? -40.023 -1.216 35.817 1.00 84.44 182 GLN A C 1
ATOM 1559 O O . GLN A 1 182 ? -40.112 -2.397 35.502 1.00 84.44 182 GLN A O 1
ATOM 1564 N N . THR A 1 183 ? -39.879 -0.268 34.889 1.00 86.81 183 THR A N 1
ATOM 1565 C CA . THR A 1 183 ? -39.558 -0.606 33.495 1.00 86.81 183 THR A CA 1
ATOM 1566 C C . THR A 1 183 ? -38.114 -1.092 33.382 1.00 86.81 183 THR A C 1
ATOM 1568 O O . THR A 1 183 ? -37.229 -0.546 34.038 1.00 86.81 183 THR A O 1
ATOM 1571 N N . HIS A 1 184 ? -37.903 -2.121 32.559 1.00 89.06 184 HIS A N 1
ATOM 1572 C CA . HIS A 1 184 ? -36.619 -2.794 32.375 1.00 89.06 184 HIS A CA 1
ATOM 1573 C C . HIS A 1 184 ? -36.192 -2.742 30.897 1.00 89.06 184 HIS A C 1
ATOM 1575 O O . HIS A 1 184 ? -37.030 -3.028 30.031 1.00 89.06 184 HIS A O 1
ATOM 1581 N N . PRO A 1 185 ? -34.923 -2.433 30.584 1.00 90.94 185 PRO A N 1
ATOM 1582 C CA . PRO A 1 185 ? -33.867 -2.074 31.529 1.00 90.94 185 PRO A CA 1
ATOM 1583 C C . PRO A 1 185 ? -34.132 -0.751 32.254 1.00 90.94 185 PRO A C 1
ATOM 1585 O O . PRO A 1 185 ? -34.646 0.194 31.654 1.00 90.94 185 PRO A O 1
ATOM 1588 N N . TYR A 1 186 ? -33.813 -0.697 33.548 1.00 90.69 186 TYR A N 1
ATOM 1589 C CA . TYR A 1 186 ? -34.030 0.503 34.352 1.00 90.69 186 TYR A CA 1
ATOM 1590 C C . TYR A 1 186 ? -33.196 1.686 33.844 1.00 90.69 186 TYR A C 1
ATOM 1592 O O . TYR A 1 186 ? -32.013 1.544 33.541 1.00 90.69 186 TYR A O 1
ATOM 1600 N N . TRP A 1 187 ? -33.804 2.875 33.806 1.00 88.56 187 TRP A N 1
ATOM 1601 C CA . TRP A 1 187 ? -33.155 4.106 33.360 1.00 88.56 187 TRP A CA 1
ATOM 1602 C C . TRP A 1 187 ? -33.496 5.308 34.248 1.00 88.56 187 TRP A C 1
ATOM 1604 O O . TRP A 1 187 ? -34.546 5.354 34.885 1.00 88.56 187 TRP A O 1
ATOM 1614 N N . TYR A 1 188 ? -32.640 6.334 34.226 1.00 88.19 188 TYR A N 1
ATOM 1615 C CA . TYR A 1 188 ? -32.774 7.593 34.973 1.00 88.19 188 TYR A CA 1
ATOM 1616 C C . TYR A 1 188 ? -33.894 8.537 34.504 1.00 88.19 188 TYR A C 1
ATOM 1618 O O . TYR A 1 188 ? -33.769 9.750 34.647 1.00 88.19 188 TYR A O 1
ATOM 1626 N N . SER A 1 189 ? -35.014 8.021 33.994 1.00 81.44 189 SER A N 1
ATOM 1627 C CA . SER A 1 189 ? -36.073 8.799 33.327 1.00 81.44 189 SER A CA 1
ATOM 1628 C C . SER A 1 189 ? -36.516 10.070 34.065 1.00 81.44 189 SER A C 1
ATOM 1630 O O . SER A 1 189 ? -36.868 11.060 33.427 1.00 81.44 189 SER A O 1
ATOM 1632 N N . THR A 1 190 ? -36.502 10.054 35.399 1.00 82.94 190 THR A N 1
ATOM 1633 C CA . THR A 1 190 ? -36.951 11.178 36.231 1.00 82.94 190 THR A CA 1
ATOM 1634 C C . THR A 1 190 ? -35.828 12.158 36.578 1.00 82.94 190 THR A C 1
ATOM 1636 O O . THR A 1 190 ? -36.051 13.366 36.560 1.00 82.94 190 THR A O 1
ATOM 1639 N N . CYS A 1 191 ? -34.628 11.668 36.896 1.00 85.38 191 CYS A N 1
ATOM 1640 C CA . CYS A 1 191 ? -33.543 12.494 37.436 1.00 85.38 191 CYS A CA 1
ATOM 1641 C C . CYS A 1 191 ? -32.550 12.988 36.368 1.00 85.38 191 CYS A C 1
ATOM 1643 O O . CYS A 1 191 ? -31.871 13.980 36.609 1.00 85.38 191 CYS A O 1
ATOM 1645 N N . SER A 1 192 ? -32.494 12.359 35.186 1.00 85.88 192 SER A N 1
ATOM 1646 C CA . SER A 1 192 ? -31.662 12.800 34.053 1.00 85.88 192 SER A CA 1
ATOM 1647 C C . SER A 1 192 ? -32.396 13.706 33.063 1.00 85.88 192 SER A C 1
ATOM 1649 O O . SER A 1 192 ? -31.937 13.919 31.940 1.00 85.88 192 SER A O 1
ATOM 1651 N N . LYS A 1 193 ? -33.571 14.226 33.438 1.00 85.62 193 LYS A N 1
ATOM 1652 C CA . LYS A 1 193 ? -34.416 15.005 32.531 1.00 85.62 193 LYS A CA 1
ATOM 1653 C C . LYS A 1 193 ? -33.634 16.214 31.993 1.00 85.62 193 LYS A C 1
ATOM 1655 O O . LYS A 1 193 ? -33.275 17.096 32.765 1.00 85.62 193 LYS A O 1
ATOM 1660 N N . TRP A 1 194 ? -33.431 16.250 30.672 1.00 85.88 194 TRP A N 1
ATOM 1661 C CA . TRP A 1 194 ? -32.697 17.296 29.931 1.00 85.88 1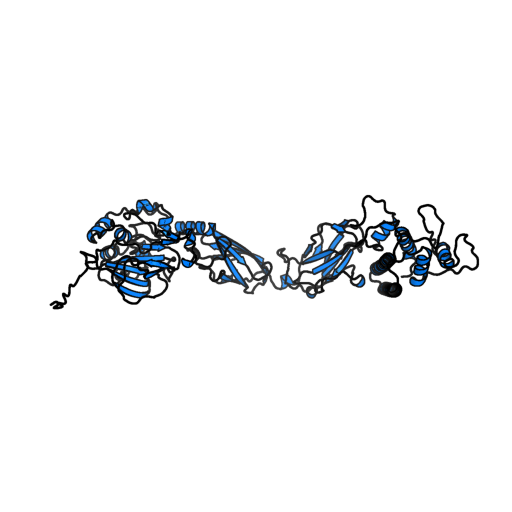94 TRP A CA 1
ATOM 1662 C C . TRP A 1 194 ? -31.172 17.323 30.100 1.00 85.88 194 TRP A C 1
ATOM 1664 O O . TRP A 1 194 ? -30.547 18.312 29.724 1.00 85.88 194 TRP A O 1
ATOM 1674 N N . ILE A 1 195 ? -30.568 16.264 30.634 1.00 86.19 195 ILE A N 1
ATOM 1675 C CA . ILE A 1 195 ? -29.115 16.161 30.801 1.00 86.19 195 ILE A CA 1
ATOM 1676 C C . ILE A 1 195 ? -28.596 15.054 29.882 1.00 86.19 195 ILE A C 1
ATOM 1678 O O . ILE A 1 195 ? -29.230 14.002 29.761 1.00 86.19 195 ILE A O 1
ATOM 1682 N N . ASP A 1 196 ? -27.460 15.292 29.221 1.00 87.38 196 ASP A N 1
ATOM 1683 C CA . ASP A 1 196 ? -26.809 14.268 28.407 1.00 87.38 196 ASP A CA 1
ATOM 1684 C C . ASP A 1 196 ? -26.416 13.056 29.265 1.00 87.38 196 ASP A C 1
ATOM 1686 O O . ASP A 1 196 ? -26.011 13.181 30.421 1.00 87.38 196 ASP A O 1
ATOM 1690 N N . ILE A 1 197 ? -26.536 11.859 28.695 1.00 83.38 197 ILE A N 1
ATOM 1691 C CA . ILE A 1 197 ? -26.250 10.604 29.393 1.00 83.38 197 ILE A CA 1
ATOM 1692 C C . ILE A 1 197 ? -24.816 10.535 29.922 1.00 83.38 197 ILE A C 1
ATOM 1694 O O . ILE A 1 197 ? -24.590 10.049 31.036 1.00 83.38 197 ILE A O 1
ATOM 1698 N N . MET A 1 198 ? -23.854 11.020 29.138 1.00 87.69 198 MET A N 1
ATOM 1699 C CA . MET A 1 198 ? -22.454 11.031 29.528 1.00 87.69 198 MET A CA 1
ATOM 1700 C C . MET A 1 198 ? -22.254 11.973 30.700 1.00 87.69 198 MET A C 1
ATOM 1702 O O . MET A 1 198 ? -21.534 11.624 31.631 1.00 87.69 198 MET A O 1
ATOM 1706 N N . ASP A 1 199 ? -22.942 13.111 30.706 1.00 91.31 199 ASP A N 1
ATOM 1707 C CA . ASP A 1 199 ? -22.882 14.076 31.799 1.00 91.31 199 ASP A CA 1
ATOM 1708 C C . ASP A 1 199 ? -23.527 13.539 33.077 1.00 91.31 199 ASP A C 1
ATOM 1710 O O . ASP A 1 199 ? -22.948 13.692 34.150 1.00 91.31 199 ASP A O 1
ATOM 1714 N N . VAL A 1 200 ? -24.669 12.853 32.992 1.00 91.00 200 VAL A N 1
ATOM 1715 C CA . VAL A 1 200 ? -25.307 12.224 34.165 1.00 91.00 200 VAL A CA 1
ATOM 1716 C C . VAL A 1 200 ? -24.345 11.243 34.833 1.00 91.00 200 VAL A C 1
ATOM 1718 O O . VAL A 1 200 ? -24.163 11.288 36.052 1.00 91.00 200 VAL A O 1
ATOM 1721 N N . VAL A 1 201 ? -23.704 10.387 34.029 1.00 92.06 201 VAL A N 1
ATOM 1722 C CA . VAL A 1 201 ? -22.783 9.353 34.514 1.00 92.06 201 VAL A CA 1
ATOM 1723 C C . VAL A 1 201 ? -21.464 9.945 35.004 1.00 92.06 201 VAL A C 1
ATOM 1725 O O . VAL A 1 201 ? -21.021 9.608 36.102 1.00 92.06 201 VAL A O 1
ATOM 1728 N N . ASN A 1 202 ? -20.836 10.824 34.221 1.00 92.75 202 ASN A N 1
ATOM 1729 C CA . ASN A 1 202 ? -19.513 11.379 34.516 1.00 92.75 202 ASN A CA 1
ATOM 1730 C C . ASN A 1 202 ? -19.543 12.425 35.636 1.00 92.75 202 ASN A C 1
ATOM 1732 O O . ASN A 1 202 ? -18.586 12.507 36.401 1.00 92.75 202 ASN A O 1
ATOM 1736 N N . ASN A 1 203 ? -20.630 13.195 35.756 1.00 93.12 203 ASN A N 1
ATOM 1737 C CA . ASN A 1 203 ? -20.812 14.198 36.812 1.00 93.12 203 ASN A CA 1
ATOM 1738 C C . ASN A 1 203 ? -21.510 13.628 38.045 1.00 93.12 203 ASN A C 1
ATOM 1740 O O . ASN A 1 203 ? -21.934 14.378 38.925 1.00 93.12 203 ASN A O 1
ATOM 1744 N N . TRP A 1 204 ? -21.607 12.300 38.121 1.00 91.31 204 TRP A N 1
ATOM 1745 C CA . TRP A 1 204 ? -21.950 11.605 39.347 1.00 91.31 204 TRP A CA 1
ATOM 1746 C C . TRP A 1 204 ? -23.397 11.823 39.833 1.00 91.31 204 TRP A C 1
ATOM 1748 O O . TRP A 1 204 ? -23.697 11.752 41.026 1.00 91.31 204 TRP A O 1
ATOM 1758 N N . GLN A 1 205 ? -24.319 12.077 38.906 1.00 91.25 205 GLN A N 1
ATOM 1759 C CA . GLN A 1 205 ? -25.717 12.390 39.205 1.00 91.25 205 GLN A CA 1
ATOM 1760 C C . GLN A 1 205 ? -26.557 11.114 39.399 1.00 91.25 205 GLN A C 1
ATOM 1762 O O . GLN A 1 205 ? -26.150 10.024 39.007 1.00 91.25 205 GLN A O 1
ATOM 1767 N N . CYS A 1 206 ? -27.750 11.231 39.999 1.00 89.94 206 CYS A N 1
ATOM 1768 C CA . CYS A 1 206 ? -28.724 10.131 40.122 1.00 89.94 206 CYS A CA 1
ATOM 1769 C C . CYS A 1 206 ? -28.284 8.884 40.930 1.00 89.94 206 CYS A C 1
ATOM 1771 O O . CYS A 1 206 ? -28.794 7.783 40.703 1.00 89.94 206 CYS A O 1
ATOM 1773 N N . ARG A 1 207 ? -27.369 9.010 41.901 1.00 88.38 207 ARG A N 1
ATOM 1774 C CA . ARG A 1 207 ? -26.871 7.839 42.657 1.00 88.38 207 ARG A CA 1
ATOM 1775 C C . ARG A 1 207 ? -27.930 7.119 43.481 1.00 88.38 207 ARG A C 1
ATOM 1777 O O . ARG A 1 207 ? -27.940 5.893 43.503 1.00 88.38 207 ARG A O 1
ATOM 1784 N N . ASP A 1 208 ? -28.822 7.859 44.127 1.00 89.25 208 ASP A N 1
ATOM 1785 C CA . ASP A 1 208 ? -29.870 7.249 44.952 1.00 89.25 208 ASP A CA 1
ATOM 1786 C C . ASP A 1 208 ? -30.789 6.376 44.092 1.00 89.25 208 ASP A C 1
ATOM 1788 O O . ASP A 1 208 ? -31.157 5.267 44.468 1.00 89.25 208 ASP A O 1
ATOM 1792 N N . TYR A 1 209 ? -31.066 6.839 42.871 1.00 90.00 209 TYR A N 1
ATOM 1793 C CA . TYR A 1 209 ? -31.828 6.103 41.871 1.00 90.00 209 TYR A CA 1
ATOM 1794 C C . TYR A 1 209 ? -31.099 4.854 41.377 1.00 90.00 209 TYR A C 1
ATOM 1796 O O . TYR A 1 209 ? -31.751 3.840 41.160 1.00 90.00 209 TYR A O 1
ATOM 1804 N N . LEU A 1 210 ? -29.776 4.905 41.201 1.00 90.88 210 LEU A N 1
ATOM 1805 C CA . LEU A 1 210 ? -28.981 3.718 40.882 1.00 90.88 210 LEU A CA 1
ATOM 1806 C C . LEU A 1 210 ? -29.131 2.660 41.977 1.00 90.88 210 LEU A C 1
ATOM 1808 O O . LEU A 1 210 ? -29.592 1.562 41.703 1.00 90.88 210 LEU A O 1
ATOM 1812 N N . LEU A 1 211 ? -28.774 3.012 43.215 1.00 88.62 211 LEU A N 1
ATOM 1813 C CA . LEU A 1 211 ? -28.728 2.082 44.345 1.00 88.62 211 LEU A CA 1
ATOM 1814 C C . LEU A 1 211 ? -30.099 1.496 44.692 1.00 88.62 211 LEU A C 1
ATOM 1816 O O . LEU A 1 211 ? -30.193 0.358 45.149 1.00 88.62 211 LEU A O 1
ATOM 1820 N N . ALA A 1 212 ? -31.160 2.277 44.488 1.00 89.38 212 ALA A N 1
ATOM 1821 C CA . ALA A 1 212 ? -32.522 1.833 44.736 1.00 89.38 212 ALA A CA 1
ATOM 1822 C C . ALA A 1 212 ? -33.033 0.837 43.684 1.00 89.38 212 ALA A C 1
ATOM 1824 O O . ALA A 1 212 ? -33.966 0.094 43.980 1.00 89.38 212 ALA A O 1
ATOM 1825 N N . ASN A 1 213 ? -32.473 0.833 42.467 1.00 91.75 213 ASN A N 1
ATOM 1826 C CA . ASN A 1 213 ? -33.050 0.106 41.333 1.00 91.75 213 ASN A CA 1
ATOM 1827 C C . ASN A 1 213 ? -32.149 -0.966 40.731 1.00 91.75 213 ASN A C 1
ATOM 1829 O O . ASN A 1 213 ? -32.675 -1.932 40.176 1.00 91.75 213 ASN A O 1
ATOM 1833 N N . THR A 1 214 ? -30.833 -0.833 40.866 1.00 93.31 214 THR A N 1
ATOM 1834 C CA . THR A 1 214 ? -29.855 -1.758 40.296 1.00 93.31 214 THR A CA 1
ATOM 1835 C C . THR A 1 214 ? -28.852 -2.214 41.344 1.00 93.31 214 THR A C 1
ATOM 1837 O O . THR A 1 214 ? -28.724 -1.636 42.425 1.00 93.31 214 THR A O 1
ATOM 1840 N N . ILE A 1 215 ? -28.147 -3.291 41.022 1.00 91.88 215 ILE A N 1
ATOM 1841 C CA . ILE A 1 215 ? -27.038 -3.808 41.818 1.00 91.88 215 ILE A CA 1
ATOM 1842 C C . ILE A 1 215 ? -25.833 -4.042 40.917 1.00 91.88 215 ILE A C 1
ATOM 1844 O O . ILE A 1 215 ? -25.987 -4.377 39.745 1.00 91.88 215 ILE A O 1
ATOM 1848 N N . ASP A 1 216 ? -24.642 -3.909 41.493 1.00 92.56 216 ASP A N 1
ATOM 1849 C CA . ASP A 1 216 ? -23.375 -4.319 40.899 1.00 92.56 216 ASP A CA 1
ATOM 1850 C C . ASP A 1 216 ? -23.450 -5.773 40.380 1.00 92.56 216 ASP A C 1
ATOM 1852 O O . ASP A 1 216 ? -23.535 -6.714 41.186 1.00 92.56 216 ASP A O 1
ATOM 1856 N N . PRO A 1 217 ? -23.395 -5.973 39.048 1.00 93.12 217 PRO A N 1
ATOM 1857 C CA . PRO A 1 217 ? -23.502 -7.301 38.463 1.00 93.12 217 PRO A CA 1
ATOM 1858 C C . PRO A 1 217 ? -22.338 -8.241 38.808 1.00 93.12 217 PRO A C 1
ATOM 1860 O O . PRO A 1 217 ? -22.559 -9.445 38.892 1.00 93.12 217 PRO A O 1
ATOM 1863 N N . ILE A 1 218 ? -21.111 -7.750 39.030 1.00 91.69 218 ILE A N 1
ATOM 1864 C CA . ILE A 1 218 ? -19.974 -8.627 39.377 1.00 91.69 218 ILE A CA 1
ATOM 1865 C C . ILE A 1 218 ? -20.110 -9.114 40.814 1.00 91.69 218 ILE A C 1
ATOM 1867 O O . ILE A 1 218 ? -19.970 -10.311 41.058 1.00 91.69 218 ILE A O 1
ATOM 1871 N N . LEU A 1 219 ? -20.433 -8.222 41.758 1.00 89.12 219 LEU A N 1
ATOM 1872 C CA . LEU A 1 219 ? -20.699 -8.625 43.146 1.00 89.12 219 LEU A CA 1
ATOM 1873 C C . LEU A 1 219 ? -21.829 -9.654 43.226 1.00 89.12 219 LEU A C 1
ATOM 1875 O O . LEU A 1 219 ? -21.742 -10.597 44.008 1.00 89.12 219 LEU A O 1
ATOM 1879 N N . PHE A 1 220 ? -22.863 -9.485 42.402 1.00 88.12 220 PHE A N 1
ATOM 1880 C CA . PHE A 1 220 ? -23.974 -10.424 42.321 1.00 88.12 220 PHE A CA 1
ATOM 1881 C C . PHE A 1 220 ? -23.550 -11.807 41.793 1.00 88.12 220 PHE A C 1
ATOM 1883 O O . PHE A 1 220 ? -23.947 -12.825 42.355 1.00 88.12 220 PHE A O 1
ATOM 1890 N N . LEU A 1 221 ? -22.722 -11.860 40.744 1.00 87.31 221 LEU A N 1
ATOM 1891 C CA . LEU A 1 221 ? -22.275 -13.116 40.128 1.00 87.31 221 LEU A CA 1
ATOM 1892 C C . LEU A 1 221 ? -21.192 -13.854 40.939 1.00 87.31 221 LEU A C 1
ATOM 1894 O O . LEU A 1 221 ? -21.122 -15.080 40.886 1.00 87.31 221 LEU A O 1
ATOM 1898 N N . GLU A 1 222 ? -20.353 -13.138 41.691 1.00 80.19 222 GLU A N 1
ATOM 1899 C CA . GLU A 1 222 ? -19.207 -13.689 42.441 1.00 80.19 222 GLU A CA 1
ATOM 1900 C C . GLU A 1 222 ? -19.519 -14.023 43.913 1.00 80.19 222 GLU A C 1
ATOM 1902 O O . GLU A 1 222 ? -18.613 -14.365 44.672 1.00 80.19 222 GLU A O 1
ATOM 1907 N N . GLY A 1 223 ? -20.783 -13.936 44.344 1.00 63.78 223 GLY A N 1
ATOM 1908 C CA . GLY A 1 223 ? -21.235 -14.182 45.722 1.00 63.78 223 GLY A CA 1
ATOM 1909 C C . GLY A 1 223 ? -21.142 -15.644 46.186 1.00 63.78 223 GLY A C 1
ATOM 1910 O O . GLY A 1 223 ? -22.148 -16.248 46.540 1.00 63.78 223 GLY A O 1
ATOM 1911 N N . ASN A 1 224 ? -19.946 -16.241 46.175 1.00 54.66 224 ASN A N 1
ATOM 1912 C CA . ASN A 1 224 ? -19.645 -17.585 46.689 1.00 54.66 224 ASN A CA 1
ATOM 1913 C C . ASN A 1 224 ? -20.504 -18.726 46.127 1.00 54.66 224 ASN A C 1
ATOM 1915 O O . ASN A 1 224 ? -20.615 -19.784 46.742 1.00 54.66 224 ASN A O 1
ATOM 1919 N N . TRP A 1 225 ? -21.064 -18.544 44.931 1.00 52.28 225 TRP A N 1
ATOM 1920 C CA . TRP A 1 225 ? -21.844 -19.571 44.244 1.00 52.28 225 TRP A CA 1
ATOM 1921 C C . TRP A 1 225 ? -23.107 -20.026 45.001 1.00 52.28 225 TRP A C 1
ATOM 1923 O O . TRP A 1 225 ? -23.706 -21.026 44.632 1.00 52.28 225 TRP A O 1
ATOM 1933 N N . THR A 1 226 ? -23.562 -19.280 46.009 1.00 61.00 226 THR A N 1
ATOM 1934 C CA . THR A 1 226 ? -24.831 -19.495 46.722 1.00 61.00 226 THR A CA 1
ATOM 1935 C C . THR A 1 226 ? -25.606 -18.188 46.744 1.00 61.00 226 THR A C 1
ATOM 1937 O O . THR A 1 226 ? -25.002 -17.137 46.926 1.00 61.00 226 THR A O 1
ATOM 1940 N N . PHE A 1 227 ? -26.928 -18.223 46.557 1.00 64.81 227 PHE A N 1
ATOM 1941 C CA . PHE A 1 227 ? -27.726 -16.997 46.552 1.00 64.81 227 PHE A CA 1
ATOM 1942 C C . PHE A 1 227 ? -27.567 -16.217 47.871 1.00 64.81 227 PHE A C 1
ATOM 1944 O O . PHE A 1 227 ? -27.975 -16.688 48.932 1.00 64.81 227 PHE A O 1
ATOM 1951 N N . GLU A 1 228 ? -26.995 -15.015 47.786 1.00 71.69 228 GLU A N 1
ATOM 1952 C CA . GLU A 1 228 ? -26.994 -14.029 48.866 1.00 71.69 228 GLU A CA 1
ATOM 1953 C C . GLU A 1 228 ? -28.184 -13.088 48.690 1.00 71.69 228 GLU A C 1
ATOM 1955 O O . GLU A 1 228 ? -28.472 -12.627 47.585 1.00 71.69 228 GLU A O 1
ATOM 1960 N N . SER A 1 229 ? -28.877 -12.769 49.784 1.00 77.69 229 SER A N 1
ATOM 1961 C CA . SER A 1 229 ? -29.999 -11.828 49.727 1.00 77.69 229 SER A CA 1
ATOM 1962 C C . SER A 1 229 ? -29.557 -10.468 49.168 1.00 77.69 229 SER A C 1
ATOM 1964 O O . SER A 1 229 ? -28.447 -10.004 49.434 1.00 77.69 229 SER A O 1
ATOM 1966 N N . ILE A 1 230 ? -30.445 -9.774 48.452 1.00 80.81 230 ILE A N 1
ATOM 1967 C CA . ILE A 1 230 ? -30.133 -8.460 47.859 1.00 80.81 230 ILE A CA 1
ATOM 1968 C C . ILE A 1 230 ? -29.651 -7.453 48.913 1.00 80.81 230 ILE A C 1
ATOM 1970 O O . ILE A 1 230 ? -28.719 -6.696 48.656 1.00 80.81 230 ILE A O 1
ATOM 1974 N N . ALA A 1 231 ? -30.207 -7.503 50.127 1.00 83.50 231 ALA A N 1
ATOM 1975 C CA . ALA A 1 231 ? -29.764 -6.665 51.239 1.00 83.50 231 ALA A CA 1
ATOM 1976 C C . ALA A 1 231 ? -28.291 -6.913 51.625 1.00 83.50 231 ALA A C 1
ATOM 1978 O O . ALA A 1 231 ? -27.555 -5.968 51.911 1.00 83.50 231 ALA A O 1
ATOM 1979 N N . GLN A 1 232 ? -27.832 -8.169 51.602 1.00 83.81 232 GLN A N 1
ATOM 1980 C CA . GLN A 1 232 ? -26.428 -8.507 51.861 1.00 83.81 232 GLN A CA 1
ATOM 1981 C C . GLN A 1 232 ? -25.521 -8.022 50.728 1.00 83.81 232 GLN A C 1
ATOM 1983 O O . GLN A 1 232 ? -24.461 -7.456 51.002 1.00 83.81 232 GLN A O 1
ATOM 1988 N N . VAL A 1 233 ? -25.948 -8.175 49.471 1.00 84.88 233 VAL A N 1
ATOM 1989 C CA . VAL A 1 233 ? -25.202 -7.666 48.308 1.00 84.88 233 VAL A CA 1
ATOM 1990 C C . VAL A 1 233 ? -25.055 -6.141 48.393 1.00 84.88 233 VAL A C 1
ATOM 1992 O O . VAL A 1 233 ? -23.944 -5.631 48.266 1.00 84.88 233 VAL A O 1
ATOM 1995 N N . GLN A 1 234 ? -26.123 -5.410 48.722 1.00 86.75 234 GLN A N 1
ATOM 1996 C CA . GLN A 1 234 ? -26.087 -3.956 48.941 1.00 86.75 234 GLN A CA 1
ATOM 1997 C C . GLN A 1 234 ? -25.177 -3.554 50.114 1.00 86.75 234 GLN A C 1
ATOM 1999 O O . GLN A 1 234 ? -24.429 -2.572 50.041 1.00 86.75 234 GLN A O 1
ATOM 2004 N N . GLN A 1 235 ? -25.164 -4.341 51.193 1.00 87.19 235 GLN A N 1
ATOM 2005 C CA . GLN A 1 235 ? -24.242 -4.115 52.305 1.00 87.19 235 GLN A CA 1
ATOM 2006 C C . GLN A 1 235 ? -22.778 -4.318 51.883 1.00 87.19 235 GLN A C 1
ATOM 2008 O O . GLN A 1 235 ? -21.905 -3.578 52.334 1.00 87.19 235 GLN A O 1
ATOM 2013 N N . LYS A 1 236 ? -22.484 -5.295 51.020 1.00 87.69 236 LYS A N 1
ATOM 2014 C CA . LYS A 1 236 ? -21.136 -5.494 50.469 1.00 87.69 236 LYS A CA 1
ATOM 2015 C C . LYS A 1 236 ? -20.751 -4.380 49.496 1.00 87.69 236 LYS A C 1
ATOM 2017 O O . LYS A 1 236 ? -19.643 -3.866 49.601 1.00 87.69 236 LYS A O 1
ATOM 2022 N N . GLN A 1 237 ? -21.676 -3.940 48.642 1.00 87.56 237 GLN A N 1
ATOM 2023 C CA . GLN A 1 237 ? -21.478 -2.822 47.710 1.00 87.56 237 GLN A CA 1
ATOM 2024 C C . GLN A 1 237 ? -21.057 -1.535 48.421 1.00 87.56 237 GLN A C 1
ATOM 2026 O O . GLN A 1 237 ? -20.104 -0.879 48.004 1.00 87.56 237 GLN A O 1
ATOM 2031 N N . SER A 1 238 ? -21.710 -1.195 49.535 1.00 84.56 238 SER A N 1
ATOM 2032 C CA . SER A 1 238 ? -21.336 -0.007 50.318 1.00 84.56 238 SER A CA 1
ATOM 2033 C C . SER A 1 238 ? -19.951 -0.110 50.974 1.00 84.56 238 SER A C 1
ATOM 2035 O O . SER A 1 238 ? -19.374 0.912 51.335 1.00 84.56 238 SER A O 1
ATOM 2037 N N . LYS A 1 239 ? -19.390 -1.323 51.090 1.00 86.31 239 LYS A N 1
ATOM 2038 C CA . LYS A 1 239 ? -18.044 -1.593 51.621 1.00 86.31 239 LYS A CA 1
ATOM 2039 C C . LYS A 1 239 ? -16.973 -1.731 50.535 1.00 86.31 239 LYS A C 1
ATOM 2041 O O . LYS A 1 239 ? -15.803 -1.903 50.873 1.00 86.31 239 LYS A O 1
ATOM 2046 N N . THR A 1 240 ? -17.341 -1.687 49.255 1.00 85.31 240 THR A N 1
ATOM 2047 C CA . THR A 1 240 ? -16.382 -1.828 48.151 1.00 85.31 240 THR A CA 1
ATOM 2048 C C . THR A 1 240 ? -15.374 -0.686 48.178 1.00 85.31 240 THR A C 1
ATOM 2050 O O . THR A 1 240 ? -15.748 0.474 48.332 1.00 85.31 240 THR A O 1
ATOM 2053 N N . THR A 1 241 ? -14.090 -0.979 47.995 1.00 87.62 241 THR A N 1
ATOM 2054 C CA . THR A 1 241 ? -13.047 0.050 48.061 1.00 87.62 241 THR A CA 1
ATOM 2055 C C . THR A 1 241 ? -13.117 1.006 46.869 1.00 87.62 241 THR A C 1
ATOM 2057 O O . THR A 1 241 ? -13.181 0.578 45.717 1.00 87.62 241 THR A O 1
ATOM 2060 N N . LYS A 1 242 ? -13.04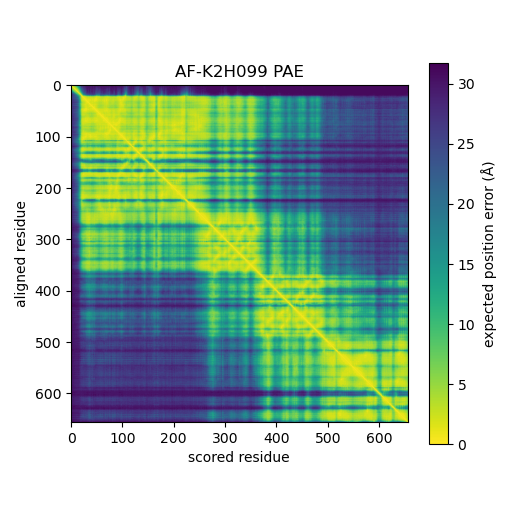7 2.311 47.145 1.00 90.38 242 LYS A N 1
ATOM 2061 C CA . LYS A 1 242 ? -12.941 3.371 46.136 1.00 90.38 242 LYS A CA 1
ATOM 2062 C C . LYS A 1 242 ? -11.601 3.321 45.396 1.00 90.38 242 LYS A C 1
ATOM 2064 O O . LYS A 1 242 ? -10.551 3.176 46.023 1.00 90.38 242 LYS A O 1
ATOM 2069 N N . ILE A 1 243 ? -11.626 3.473 44.068 1.00 91.31 243 ILE A N 1
ATOM 2070 C CA . ILE A 1 243 ? -10.416 3.528 43.232 1.00 91.31 243 ILE A CA 1
ATOM 2071 C C . ILE A 1 243 ? -10.148 4.969 42.818 1.00 91.31 243 ILE A C 1
ATOM 2073 O O . ILE A 1 243 ? -10.877 5.530 42.013 1.00 91.31 243 ILE A O 1
ATOM 2077 N N . GLU A 1 244 ? -9.069 5.554 43.330 1.00 86.50 244 GLU A N 1
ATOM 2078 C CA . GLU A 1 244 ? -8.642 6.912 42.977 1.00 86.50 244 GLU A CA 1
ATOM 2079 C C . GLU A 1 244 ? -8.421 7.092 41.462 1.00 86.50 244 GLU A C 1
ATOM 2081 O O . GLU A 1 244 ? -7.594 6.392 40.874 1.00 86.50 244 GLU A O 1
ATOM 2086 N N . GLN A 1 245 ? -9.078 8.087 40.850 1.00 88.69 245 GLN A N 1
ATOM 2087 C CA . GLN A 1 245 ? -8.965 8.395 39.411 1.00 88.69 245 GLN A CA 1
ATOM 2088 C C . GLN A 1 245 ? -7.519 8.642 38.955 1.00 88.69 245 GLN A C 1
ATOM 2090 O O . GLN A 1 245 ? -7.116 8.171 37.897 1.00 88.69 245 GLN A O 1
ATOM 2095 N N . LYS A 1 246 ? -6.695 9.305 39.780 1.00 86.25 246 LYS A N 1
ATOM 2096 C CA . LYS A 1 246 ? -5.263 9.534 39.492 1.00 86.25 246 LYS A CA 1
ATOM 2097 C C . LYS A 1 246 ? -4.443 8.245 39.342 1.00 86.25 246 LYS A C 1
ATOM 2099 O O . LYS A 1 246 ? -3.345 8.283 38.800 1.00 86.25 246 LYS A O 1
ATOM 2104 N N . ASN A 1 247 ? -4.953 7.126 39.861 1.00 83.75 247 ASN A N 1
ATOM 2105 C CA . ASN A 1 247 ? -4.283 5.830 39.840 1.00 83.75 247 ASN A CA 1
ATOM 2106 C C . ASN A 1 247 ? -4.743 4.948 38.673 1.00 83.75 247 ASN A C 1
ATOM 2108 O O . ASN A 1 247 ? -4.335 3.792 38.610 1.00 83.75 247 ASN A O 1
ATOM 2112 N N . ILE A 1 248 ? -5.609 5.446 37.789 1.00 88.50 248 ILE A N 1
ATOM 2113 C CA . ILE A 1 248 ? -6.075 4.713 36.615 1.00 88.50 248 ILE A CA 1
ATOM 2114 C C . ILE A 1 248 ? -5.946 5.575 35.362 1.00 88.50 248 ILE A C 1
ATOM 2116 O O . ILE A 1 248 ? -5.842 6.798 35.417 1.00 88.50 248 ILE A O 1
ATOM 2120 N N . LYS A 1 249 ? -5.914 4.913 34.209 1.00 88.94 249 LYS A N 1
ATOM 2121 C CA . LYS A 1 249 ? -5.663 5.574 32.929 1.00 88.94 249 LYS A CA 1
ATOM 2122 C C . LYS A 1 249 ? -6.904 6.315 32.448 1.00 88.94 249 LYS A C 1
ATOM 2124 O O . LYS A 1 249 ? -8.010 5.781 32.524 1.00 88.94 249 LYS A O 1
ATOM 2129 N N . THR A 1 250 ? -6.711 7.512 31.905 1.00 89.62 250 THR A N 1
ATOM 2130 C CA . THR A 1 250 ? -7.778 8.251 31.222 1.00 89.62 250 THR A CA 1
ATOM 2131 C C . THR A 1 250 ? -8.193 7.513 29.957 1.00 89.62 250 THR A C 1
ATOM 2133 O O . THR A 1 250 ? -7.394 6.783 29.364 1.00 89.62 250 THR A O 1
ATOM 2136 N N . ARG A 1 251 ? -9.419 7.746 29.479 1.00 84.38 251 ARG A N 1
ATOM 2137 C CA . ARG A 1 251 ? -9.938 7.150 28.243 1.00 84.38 251 ARG A CA 1
ATOM 2138 C C . ARG A 1 251 ? -8.988 7.325 27.059 1.00 84.38 251 ARG A C 1
ATOM 2140 O O . ARG A 1 251 ? -8.786 6.377 26.307 1.00 84.38 251 ARG A O 1
ATOM 2147 N N . GLU A 1 252 ? -8.385 8.501 26.918 1.00 86.12 252 GLU A N 1
ATOM 2148 C CA . GLU A 1 252 ? -7.423 8.797 25.853 1.00 86.12 252 GLU A CA 1
ATOM 2149 C C . GLU A 1 252 ? -6.171 7.911 25.941 1.00 86.12 252 GLU A C 1
ATOM 2151 O O . GLU A 1 252 ? -5.783 7.309 24.944 1.00 86.12 252 GLU A O 1
ATOM 2156 N N . GLN A 1 253 ? -5.611 7.728 27.142 1.00 88.88 253 GLN A N 1
ATOM 2157 C CA . GLN A 1 253 ? -4.482 6.818 27.366 1.00 88.88 253 GLN A CA 1
ATOM 2158 C C . GLN A 1 253 ? -4.849 5.358 27.055 1.00 88.88 253 GLN A C 1
ATOM 2160 O O . GLN A 1 253 ? -4.036 4.622 26.501 1.00 88.88 253 GLN A O 1
ATOM 2165 N N . ILE A 1 254 ? -6.077 4.924 27.379 1.00 86.06 254 ILE A N 1
ATOM 2166 C CA . ILE A 1 254 ? -6.555 3.572 27.035 1.00 86.06 254 ILE A CA 1
ATOM 2167 C C . ILE A 1 254 ? -6.586 3.380 25.515 1.00 86.06 254 ILE A C 1
ATOM 2169 O O . ILE A 1 254 ? -6.147 2.341 25.021 1.00 86.06 254 ILE A O 1
ATOM 2173 N N . ILE A 1 255 ? -7.108 4.373 24.792 1.00 84.44 255 ILE A N 1
ATOM 2174 C CA . ILE A 1 255 ? -7.225 4.348 23.332 1.00 84.44 255 ILE A CA 1
ATOM 2175 C C . ILE A 1 255 ? -5.841 4.319 22.680 1.00 84.44 255 ILE A C 1
ATOM 2177 O O . ILE A 1 255 ? -5.622 3.509 21.782 1.00 84.44 255 ILE A O 1
ATOM 2181 N N . ASP A 1 256 ? -4.906 5.154 23.137 1.00 88.12 256 ASP A N 1
ATOM 2182 C CA . ASP A 1 256 ? -3.545 5.195 22.593 1.00 88.12 256 ASP A CA 1
ATOM 2183 C C . ASP A 1 256 ? -2.837 3.835 22.765 1.00 88.12 256 ASP A C 1
ATOM 2185 O O . ASP A 1 256 ? -2.273 3.305 21.809 1.00 88.12 256 ASP A O 1
ATOM 2189 N N . GLU A 1 257 ? -2.961 3.196 23.933 1.00 87.81 257 GLU A N 1
ATOM 2190 C CA . GLU A 1 257 ? -2.417 1.848 24.181 1.00 87.81 257 GLU A CA 1
ATOM 2191 C C . GLU A 1 257 ? -3.051 0.762 23.313 1.00 87.81 257 GLU A C 1
ATOM 2193 O O . GLU A 1 257 ? -2.423 -0.247 22.982 1.00 87.81 257 GLU A O 1
ATOM 2198 N N . GLU A 1 258 ? -4.337 0.901 23.014 1.00 85.88 258 GLU A N 1
ATOM 2199 C CA . GLU A 1 258 ? -5.047 -0.029 22.148 1.00 85.88 258 GLU A CA 1
ATOM 2200 C C . GLU A 1 258 ? -4.624 0.123 20.688 1.00 85.88 258 GLU A C 1
ATOM 2202 O O . GLU A 1 258 ? -4.398 -0.885 20.021 1.00 85.88 258 GLU A O 1
ATOM 2207 N N . ILE A 1 259 ? -4.462 1.360 20.215 1.00 89.62 259 ILE A N 1
ATOM 2208 C CA . ILE A 1 259 ? -3.918 1.655 18.888 1.00 89.62 259 ILE A CA 1
ATOM 2209 C C . ILE A 1 259 ? -2.509 1.070 18.766 1.00 89.62 259 ILE A C 1
ATOM 2211 O O . ILE A 1 259 ? -2.214 0.397 17.782 1.00 89.62 259 ILE A O 1
ATOM 2215 N N . GLU A 1 260 ? -1.654 1.261 19.771 1.00 90.31 260 GLU A N 1
ATOM 2216 C CA . GLU A 1 260 ? -0.304 0.690 19.774 1.00 90.31 260 GLU A CA 1
ATOM 2217 C C . GLU A 1 260 ? -0.313 -0.838 19.704 1.00 90.31 260 GLU A C 1
ATOM 2219 O O . GLU A 1 260 ? 0.440 -1.420 18.926 1.00 90.31 260 GLU A O 1
ATOM 2224 N N . GLU A 1 261 ? -1.182 -1.503 20.468 1.00 88.19 261 GLU A N 1
ATOM 2225 C CA . GLU A 1 261 ? -1.307 -2.961 20.407 1.00 88.19 261 GLU A CA 1
ATOM 2226 C C . GLU A 1 261 ? -1.855 -3.436 19.055 1.00 88.19 261 GLU A C 1
ATOM 2228 O O . GLU A 1 261 ? -1.362 -4.420 18.505 1.00 88.19 261 GLU A O 1
ATOM 2233 N N . PHE A 1 262 ? -2.844 -2.736 18.494 1.00 88.88 262 PHE A N 1
ATOM 2234 C CA . PHE A 1 262 ? -3.417 -3.048 17.186 1.00 88.88 262 PHE A CA 1
ATOM 2235 C C . PHE A 1 262 ? -2.353 -2.982 16.083 1.00 88.88 262 PHE A C 1
ATOM 2237 O O . PHE A 1 262 ? -2.224 -3.915 15.286 1.00 88.88 262 PHE A O 1
ATOM 2244 N N . LEU A 1 263 ? -1.539 -1.925 16.076 1.00 91.88 263 LEU A N 1
ATOM 2245 C CA . LEU A 1 263 ? -0.506 -1.687 15.064 1.00 91.88 263 LEU A CA 1
ATOM 2246 C C . LEU A 1 263 ? 0.676 -2.665 15.129 1.00 91.88 263 LEU A C 1
ATOM 2248 O O . LEU A 1 263 ? 1.416 -2.766 14.157 1.00 91.88 263 LEU A O 1
ATOM 2252 N N . LYS A 1 264 ? 0.840 -3.443 16.210 1.00 91.50 264 LYS A N 1
ATOM 2253 C CA . LYS A 1 264 ? 1.827 -4.543 16.244 1.00 91.50 264 LYS A CA 1
ATOM 2254 C C . LYS A 1 264 ? 1.526 -5.638 15.224 1.00 91.50 264 LYS A C 1
ATOM 2256 O O . LYS A 1 264 ? 2.437 -6.332 14.784 1.00 91.50 264 LYS A O 1
ATOM 2261 N N . TRP A 1 265 ? 0.251 -5.807 14.883 1.00 88.50 265 TRP A N 1
ATOM 2262 C CA . TRP A 1 265 ? -0.228 -6.916 14.060 1.00 88.50 265 TRP A CA 1
ATOM 2263 C C . TRP A 1 265 ? -0.824 -6.456 12.731 1.00 88.50 265 TRP A C 1
ATOM 2265 O O . TRP A 1 265 ? -1.011 -7.291 11.844 1.00 88.50 265 TRP A O 1
ATOM 2275 N N . HIS A 1 266 ? -1.119 -5.157 12.596 1.00 91.94 266 HIS A N 1
ATOM 2276 C CA . HIS A 1 266 ? -1.826 -4.596 11.451 1.00 91.94 266 HIS A CA 1
ATOM 2277 C C . HIS A 1 266 ? -0.983 -3.586 10.672 1.00 91.94 266 HIS A C 1
ATOM 2279 O O . HIS A 1 266 ? -0.348 -2.710 11.255 1.00 91.94 266 HIS A O 1
ATOM 2285 N N . VAL A 1 267 ? -1.041 -3.671 9.344 1.00 94.06 267 VAL A N 1
ATOM 2286 C CA . VAL A 1 267 ? -0.365 -2.754 8.416 1.00 94.06 267 VAL A CA 1
ATOM 2287 C C . VAL A 1 267 ? -1.390 -2.143 7.470 1.00 94.06 267 VAL A C 1
ATOM 2289 O O . VAL A 1 267 ? -2.286 -2.837 6.989 1.00 94.06 267 VAL A O 1
ATOM 2292 N N . PHE A 1 268 ? -1.245 -0.847 7.199 1.00 94.44 268 PHE A N 1
ATOM 2293 C CA . PHE A 1 268 ? -2.117 -0.082 6.313 1.00 94.44 268 PHE A CA 1
ATOM 2294 C C . PHE A 1 268 ? -1.423 0.187 4.981 1.00 94.44 268 PHE A C 1
ATOM 2296 O O . PHE A 1 268 ? -0.224 0.453 4.931 1.00 94.44 268 PHE A O 1
ATOM 2303 N N . GLU A 1 269 ? -2.193 0.162 3.902 1.00 92.88 269 GLU A N 1
ATOM 2304 C CA . GLU A 1 269 ? -1.705 0.449 2.560 1.00 92.88 269 GLU A CA 1
ATOM 2305 C C . GLU A 1 269 ? -2.774 1.202 1.769 1.00 92.88 269 GLU A C 1
ATOM 2307 O O . GLU A 1 269 ? -3.920 0.768 1.705 1.00 92.88 269 GLU A O 1
ATOM 2312 N N . LEU A 1 270 ? -2.397 2.306 1.125 1.00 90.31 270 LEU A N 1
ATOM 2313 C CA . LEU A 1 270 ? -3.276 3.049 0.227 1.00 90.31 270 LEU A CA 1
ATOM 2314 C C . LEU A 1 270 ? -2.762 2.896 -1.202 1.00 90.31 270 LEU A C 1
ATOM 2316 O O . LEU A 1 270 ? -1.655 3.332 -1.506 1.00 90.31 270 LEU A O 1
ATOM 2320 N N . LYS A 1 271 ? -3.562 2.277 -2.069 1.00 84.50 271 LYS A N 1
ATOM 2321 C CA . LYS A 1 271 ? -3.216 2.038 -3.475 1.00 84.50 271 LYS A CA 1
ATOM 2322 C C . LYS A 1 271 ? -4.170 2.767 -4.402 1.00 84.50 271 LYS A C 1
ATOM 2324 O O . LYS A 1 271 ? -5.390 2.667 -4.249 1.00 84.50 271 LYS A O 1
ATOM 2329 N N . THR A 1 272 ? -3.624 3.453 -5.398 1.00 78.69 272 THR A N 1
ATOM 2330 C CA . THR A 1 272 ? -4.414 3.960 -6.520 1.00 78.69 272 THR A CA 1
ATOM 2331 C C . THR A 1 272 ? -4.388 2.943 -7.662 1.00 78.69 272 THR A C 1
ATOM 2333 O O . THR A 1 272 ? -3.450 2.161 -7.797 1.00 78.69 272 THR A O 1
ATOM 2336 N N . TRP A 1 273 ? -5.427 2.933 -8.498 1.00 71.56 273 TRP A N 1
ATOM 2337 C CA . TRP A 1 273 ? -5.434 2.138 -9.736 1.00 71.56 273 TRP A CA 1
ATOM 2338 C C . TRP A 1 273 ? -4.592 2.771 -10.851 1.00 71.56 273 TRP A C 1
ATOM 2340 O O . TRP A 1 273 ? -4.562 2.265 -11.971 1.00 71.56 273 TRP A O 1
ATOM 2350 N N . VAL A 1 274 ? -3.943 3.900 -10.565 1.00 70.56 274 VAL A N 1
ATOM 2351 C CA . VAL A 1 274 ? -3.178 4.672 -11.533 1.00 70.56 274 VAL A CA 1
ATOM 2352 C C . VAL A 1 274 ? -1.707 4.327 -11.375 1.00 70.56 274 VAL A C 1
ATOM 2354 O O . VAL A 1 274 ? -1.132 4.440 -10.295 1.00 70.56 274 VAL A O 1
ATOM 2357 N N . THR A 1 275 ? -1.084 3.902 -12.469 1.00 66.25 275 THR A N 1
ATOM 2358 C CA . THR A 1 275 ? 0.324 3.509 -12.486 1.00 66.25 275 THR A CA 1
ATOM 2359 C C . THR A 1 275 ? 1.207 4.639 -11.941 1.00 66.25 275 THR A C 1
ATOM 2361 O O . THR A 1 275 ? 1.134 5.775 -12.417 1.00 66.25 275 THR A O 1
ATOM 2364 N N . TRP A 1 276 ? 2.054 4.315 -10.957 1.00 67.50 276 TRP A N 1
ATOM 2365 C CA . TRP A 1 276 ? 2.972 5.253 -10.288 1.00 67.50 276 TRP A CA 1
ATOM 2366 C C . TRP A 1 276 ? 2.297 6.446 -9.588 1.00 67.50 276 TRP A C 1
ATOM 2368 O O . TRP A 1 276 ? 2.949 7.468 -9.367 1.00 67.50 276 TRP A O 1
ATOM 2378 N N . ASP A 1 277 ? 1.002 6.335 -9.270 1.00 75.25 277 ASP A N 1
ATOM 2379 C CA . ASP A 1 277 ? 0.234 7.329 -8.511 1.00 75.25 277 ASP A CA 1
ATOM 2380 C C . ASP A 1 277 ? 0.281 8.745 -9.126 1.00 75.25 277 ASP A C 1
ATOM 2382 O O . ASP A 1 277 ? 0.293 9.765 -8.429 1.00 75.25 277 ASP A O 1
ATOM 2386 N N . ASN A 1 278 ? 0.324 8.809 -10.464 1.00 77.81 278 ASN A N 1
ATOM 2387 C CA . ASN A 1 278 ? 0.323 10.047 -11.244 1.00 77.81 278 ASN A CA 1
ATOM 2388 C C . ASN A 1 278 ? -1.117 10.474 -11.584 1.00 77.81 278 ASN A C 1
ATOM 2390 O O . ASN A 1 278 ? -1.695 10.043 -12.579 1.00 77.81 278 ASN A O 1
ATOM 2394 N N . LEU A 1 279 ? -1.698 11.344 -10.765 1.00 82.50 279 LEU A N 1
ATOM 2395 C CA . LEU A 1 279 ? -3.100 11.753 -10.819 1.00 82.50 279 LEU A CA 1
ATOM 2396 C C . LEU A 1 279 ? -3.267 13.107 -11.533 1.00 82.50 279 LEU A C 1
ATOM 2398 O O . LEU A 1 279 ? -2.484 14.040 -11.354 1.00 82.50 279 LEU A O 1
ATOM 2402 N N . LYS A 1 280 ? -4.321 13.262 -12.333 1.00 84.19 280 LYS A N 1
ATOM 2403 C CA . LYS A 1 280 ? -4.684 14.540 -12.959 1.00 84.19 280 LYS A CA 1
ATOM 2404 C C . LYS A 1 280 ? -5.424 15.433 -11.958 1.00 84.19 280 LYS A C 1
ATOM 2406 O O . LYS A 1 280 ? -6.289 14.973 -11.217 1.00 84.19 280 LYS A O 1
ATOM 2411 N N . ILE A 1 281 ? -5.122 16.729 -11.942 1.00 87.19 281 ILE A N 1
ATOM 2412 C CA . ILE A 1 281 ? -5.880 17.684 -11.122 1.00 87.19 281 ILE A CA 1
ATOM 2413 C C . ILE A 1 281 ? -7.336 17.791 -11.595 1.00 87.19 281 ILE A C 1
ATOM 2415 O O . ILE A 1 281 ? -7.659 17.496 -12.744 1.00 87.19 281 ILE A O 1
ATOM 2419 N N . ASN A 1 282 ? -8.224 18.245 -10.713 1.00 87.12 282 ASN A N 1
ATOM 2420 C CA . ASN A 1 282 ? -9.661 18.397 -10.965 1.00 87.12 282 ASN A CA 1
ATOM 2421 C C . ASN A 1 282 ? -10.362 17.094 -11.394 1.00 87.12 282 ASN A C 1
ATOM 2423 O O . ASN A 1 282 ? -11.455 17.136 -11.947 1.00 87.12 282 ASN A O 1
ATOM 2427 N N . THR A 1 283 ? -9.736 15.945 -11.136 1.00 87.56 283 THR A N 1
ATOM 2428 C CA . THR A 1 283 ? -10.293 14.615 -11.384 1.00 87.56 283 THR A CA 1
ATOM 2429 C C . THR A 1 283 ? -10.391 13.881 -10.053 1.00 87.56 283 THR A C 1
ATOM 2431 O O . THR A 1 283 ? -9.480 13.960 -9.226 1.00 87.56 283 THR A O 1
ATOM 2434 N N . THR A 1 284 ? -11.510 13.197 -9.828 1.00 89.94 284 THR A N 1
ATOM 2435 C CA . THR A 1 284 ? -11.706 12.357 -8.646 1.00 89.94 284 THR A CA 1
ATOM 2436 C C . THR A 1 284 ? -11.239 10.944 -8.952 1.00 89.94 284 THR A C 1
ATOM 2438 O O . THR A 1 284 ? -11.692 10.336 -9.919 1.00 89.94 284 THR A O 1
ATOM 2441 N N . TYR A 1 285 ? -10.355 10.419 -8.109 1.00 88.94 285 TYR A N 1
ATOM 2442 C CA . TYR A 1 285 ? -9.838 9.061 -8.232 1.00 88.94 285 TYR A CA 1
ATOM 2443 C C . TYR A 1 285 ? -10.312 8.197 -7.077 1.00 88.94 285 TYR A C 1
ATOM 2445 O O . TYR A 1 285 ? -10.224 8.607 -5.919 1.00 88.94 285 TYR A O 1
ATOM 2453 N N . VAL A 1 286 ? -10.767 6.989 -7.404 1.00 90.31 286 VAL A N 1
ATOM 2454 C CA . VAL A 1 286 ? -11.076 5.954 -6.417 1.00 90.31 286 VAL A CA 1
ATOM 2455 C C . VAL A 1 286 ? -9.774 5.254 -6.039 1.00 90.31 286 VAL A C 1
ATOM 2457 O O . VAL A 1 286 ? -9.081 4.689 -6.887 1.00 90.31 286 VAL A O 1
ATOM 2460 N N . THR A 1 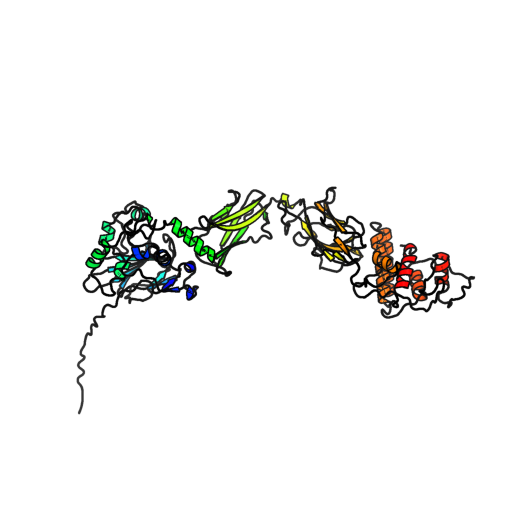287 ? -9.432 5.298 -4.760 1.00 89.62 287 THR A N 1
ATOM 2461 C CA . THR A 1 287 ? -8.243 4.661 -4.184 1.00 89.62 287 THR A CA 1
ATOM 2462 C C . THR A 1 287 ? -8.672 3.634 -3.148 1.00 89.62 287 THR A C 1
ATOM 2464 O O . THR A 1 287 ? -9.725 3.778 -2.532 1.00 89.62 287 THR A O 1
ATOM 2467 N N . LYS A 1 288 ? -7.901 2.562 -2.978 1.00 91.94 288 LYS A N 1
ATOM 2468 C CA . LYS A 1 288 ? -8.227 1.482 -2.046 1.00 91.94 288 LYS A CA 1
ATOM 2469 C C . LYS A 1 288 ? -7.316 1.535 -0.836 1.00 91.94 288 LYS A C 1
ATOM 2471 O O . LYS A 1 288 ? -6.104 1.364 -0.961 1.00 91.94 288 LYS A O 1
ATOM 2476 N N . LEU A 1 289 ? -7.923 1.744 0.326 1.00 93.06 289 LEU A N 1
ATOM 2477 C CA . LEU A 1 289 ? -7.309 1.523 1.623 1.00 93.06 289 LEU A CA 1
ATOM 2478 C C . LEU A 1 289 ? -7.421 0.038 1.967 1.00 93.06 289 LEU A C 1
ATOM 2480 O O . LEU A 1 289 ? -8.516 -0.466 2.213 1.00 93.06 289 LEU A O 1
ATOM 2484 N N . ASN A 1 290 ? -6.289 -0.646 2.008 1.00 93.62 290 ASN A N 1
ATOM 2485 C CA . ASN A 1 290 ? -6.182 -2.026 2.452 1.00 93.62 290 ASN A CA 1
ATOM 2486 C C . ASN A 1 290 ? -5.581 -2.057 3.854 1.00 93.62 290 ASN A C 1
ATOM 2488 O O . ASN A 1 290 ? -4.696 -1.267 4.192 1.00 93.62 290 ASN A O 1
ATOM 2492 N N . VAL A 1 291 ? -6.051 -3.005 4.655 1.00 93.44 291 VAL A N 1
ATOM 2493 C CA . VAL A 1 291 ? -5.474 -3.307 5.961 1.00 93.44 291 VAL A CA 1
ATOM 2494 C C . VAL A 1 291 ? -5.149 -4.785 5.979 1.00 93.44 291 VAL A C 1
ATOM 2496 O O . VAL A 1 291 ? -5.945 -5.608 5.525 1.00 93.44 291 VAL A O 1
ATOM 2499 N N . TYR A 1 292 ? -3.978 -5.121 6.496 1.00 92.44 292 TYR A N 1
ATOM 2500 C CA . TYR A 1 292 ? -3.517 -6.495 6.599 1.00 92.44 292 TYR A CA 1
ATOM 2501 C C . TYR A 1 292 ? -3.245 -6.833 8.051 1.00 92.44 292 TYR A C 1
ATOM 2503 O O . TYR A 1 292 ? -2.654 -6.022 8.752 1.00 92.44 292 TYR A O 1
ATOM 2511 N N . VAL A 1 293 ? -3.618 -8.037 8.475 1.00 89.19 293 VAL A N 1
ATOM 2512 C CA . VAL A 1 293 ? -3.228 -8.634 9.754 1.00 89.19 293 VAL A CA 1
ATOM 2513 C C . VAL A 1 293 ? -2.326 -9.828 9.473 1.00 89.19 293 VAL A C 1
ATOM 2515 O O . VAL A 1 293 ? -2.729 -10.746 8.760 1.00 89.19 293 VAL A O 1
ATOM 2518 N N . ASN A 1 294 ? -1.084 -9.821 9.964 1.00 86.88 294 ASN A N 1
ATOM 2519 C CA . ASN A 1 294 ? -0.100 -10.875 9.655 1.00 86.88 294 ASN A CA 1
ATOM 2520 C C . ASN A 1 294 ? -0.029 -11.217 8.149 1.00 86.88 294 ASN A C 1
ATOM 2522 O O . ASN A 1 294 ? -0.069 -12.388 7.766 1.00 86.88 294 ASN A O 1
ATOM 2526 N N . TRP A 1 295 ? 0.012 -10.188 7.293 1.00 86.69 295 TRP A N 1
ATOM 2527 C CA . TRP A 1 295 ? 0.022 -10.297 5.822 1.00 86.69 295 TRP A CA 1
ATOM 2528 C C . TRP A 1 295 ? -1.236 -10.895 5.174 1.00 86.69 295 TRP A C 1
ATOM 2530 O O . TRP A 1 295 ? -1.246 -11.155 3.972 1.00 86.69 295 TRP A O 1
ATOM 2540 N N . ARG A 1 296 ? -2.317 -11.092 5.930 1.00 88.38 296 ARG A N 1
ATOM 2541 C CA . ARG A 1 296 ? -3.619 -11.520 5.406 1.00 88.38 296 ARG A CA 1
ATOM 2542 C C . ARG A 1 296 ? -4.579 -10.337 5.345 1.00 88.38 296 ARG A C 1
ATOM 2544 O O . ARG A 1 296 ? -4.529 -9.500 6.245 1.00 88.38 296 ARG A O 1
ATOM 2551 N N . PRO A 1 297 ? -5.462 -10.252 4.337 1.00 90.75 297 PRO A N 1
ATOM 2552 C CA . PRO A 1 297 ? -6.438 -9.174 4.273 1.00 90.75 297 PRO A CA 1
ATOM 2553 C C . PRO A 1 297 ? -7.321 -9.130 5.525 1.00 90.75 297 PRO A C 1
ATOM 2555 O O . PRO A 1 297 ? -7.856 -10.150 5.962 1.00 90.75 297 PRO A O 1
ATOM 2558 N N . PHE A 1 298 ? -7.463 -7.942 6.103 1.00 89.62 298 PHE A N 1
ATOM 2559 C CA . PHE A 1 298 ? -8.290 -7.675 7.274 1.00 89.62 298 PHE A CA 1
ATOM 2560 C C . PHE A 1 298 ? -9.645 -7.097 6.843 1.00 89.62 298 PHE A C 1
ATOM 2562 O O . PHE A 1 298 ? -9.742 -6.382 5.847 1.00 89.62 298 PHE A O 1
ATOM 2569 N N . SER A 1 299 ? -10.725 -7.421 7.555 1.00 87.50 299 SER A N 1
ATOM 2570 C CA . SER A 1 299 ? -12.077 -6.960 7.196 1.00 87.50 299 SER A CA 1
ATOM 2571 C C . SER A 1 299 ? -12.994 -6.809 8.380 1.00 87.50 299 SER A C 1
ATOM 2573 O O . SER A 1 299 ? -13.966 -7.540 8.463 1.00 87.50 299 SER A O 1
ATOM 2575 N N . TRP A 1 300 ? -12.694 -5.905 9.301 1.00 84.50 300 TRP A N 1
ATOM 2576 C CA . TRP A 1 300 ? -13.579 -5.651 10.430 1.00 84.50 300 TRP A CA 1
ATOM 2577 C C . TRP A 1 300 ? -13.378 -4.223 10.962 1.00 84.50 300 TRP A C 1
ATOM 2579 O O . TRP A 1 300 ? -12.857 -3.347 10.262 1.00 84.50 300 TRP A O 1
ATOM 2589 N N . ASN A 1 301 ? -13.817 -3.982 12.197 1.00 81.19 301 ASN A N 1
ATOM 2590 C CA . ASN A 1 301 ? -13.733 -2.684 12.855 1.00 81.19 301 ASN A CA 1
ATOM 2591 C C . ASN A 1 301 ? -12.279 -2.302 13.144 1.00 81.19 301 ASN A C 1
ATOM 2593 O O . ASN A 1 301 ? -11.468 -3.140 13.538 1.00 81.19 301 ASN A O 1
ATOM 2597 N N . LEU A 1 302 ? -11.969 -1.019 12.989 1.00 84.94 302 LEU A N 1
ATOM 2598 C CA . LEU A 1 302 ? -10.704 -0.447 13.439 1.00 84.94 302 LEU A CA 1
ATOM 2599 C C . LEU A 1 302 ? -10.807 -0.051 14.925 1.00 84.94 302 LEU A C 1
ATOM 2601 O O . LEU A 1 302 ? -11.904 -0.078 15.493 1.00 84.94 302 LEU A O 1
ATOM 2605 N N . PRO A 1 303 ? -9.686 0.287 15.589 1.00 80.75 303 PRO A N 1
ATOM 2606 C CA . PRO A 1 303 ? -9.730 0.842 16.936 1.00 80.75 303 PRO A CA 1
ATOM 2607 C C . PRO A 1 303 ? -10.604 2.105 17.034 1.00 80.75 303 PRO A C 1
ATOM 2609 O O . PRO A 1 303 ? -10.962 2.692 16.024 1.00 80.75 303 PRO A O 1
ATOM 2612 N N . TRP A 1 304 ? -10.914 2.555 18.256 1.00 70.12 304 TRP A N 1
ATOM 2613 C CA . TRP A 1 304 ? -11.864 3.641 18.562 1.00 70.12 304 TRP A CA 1
ATOM 2614 C C . TRP A 1 304 ? -11.733 4.882 17.672 1.00 70.12 304 TRP A C 1
ATOM 2616 O O . TRP A 1 304 ? -12.717 5.550 17.357 1.00 70.12 304 TRP A O 1
ATOM 2626 N N . LYS A 1 305 ? -10.497 5.225 17.305 1.00 70.50 305 LYS A N 1
ATOM 2627 C CA . LYS A 1 305 ? -10.217 6.353 16.429 1.00 70.50 305 LYS A CA 1
ATOM 2628 C C . LYS A 1 305 ? -10.377 5.937 14.980 1.00 70.50 305 LYS A C 1
ATOM 2630 O O . LYS A 1 305 ? -9.907 4.893 14.553 1.00 70.50 305 LYS A O 1
ATOM 2635 N N . TRP A 1 306 ? -11.022 6.799 14.219 1.00 82.81 306 TRP A N 1
ATOM 2636 C CA . TRP A 1 306 ? -11.199 6.594 12.797 1.00 82.81 306 TRP A CA 1
ATOM 2637 C C . TRP A 1 306 ? -9.844 6.767 12.113 1.00 82.81 306 TRP A C 1
ATOM 2639 O O . TRP A 1 306 ? -8.995 7.519 12.599 1.00 82.81 306 TRP A O 1
ATOM 2649 N N . VAL A 1 307 ? -9.633 6.088 10.989 1.00 89.69 307 VAL A N 1
ATOM 2650 C CA . VAL A 1 307 ? -8.507 6.432 10.124 1.00 89.69 307 VAL A CA 1
ATOM 2651 C C . VAL A 1 307 ? -8.858 7.729 9.430 1.00 89.69 307 VAL A C 1
ATOM 2653 O O . VAL A 1 307 ? -9.732 7.753 8.568 1.00 89.69 307 VAL A O 1
ATOM 2656 N N . GLU A 1 308 ? -8.203 8.799 9.843 1.00 92.50 308 GLU A N 1
ATOM 2657 C CA . GLU A 1 308 ? -8.330 10.123 9.256 1.00 92.50 308 GLU A CA 1
ATOM 2658 C C . GLU A 1 308 ? -7.238 10.317 8.207 1.00 92.50 308 GLU A C 1
ATOM 2660 O O . GLU A 1 308 ? -6.099 9.870 8.369 1.00 92.50 308 GLU A O 1
ATOM 2665 N N . PHE A 1 309 ? -7.575 11.002 7.121 1.00 91.88 309 PHE A N 1
ATOM 2666 C CA . PHE A 1 309 ? -6.607 11.340 6.087 1.00 91.88 309 PHE A CA 1
ATOM 2667 C C . PHE A 1 309 ? -6.200 12.794 6.241 1.00 91.88 309 PHE A C 1
ATOM 2669 O O . PHE A 1 309 ? -7.029 13.701 6.226 1.00 91.88 309 PHE A O 1
ATOM 2676 N N . SER A 1 310 ? -4.899 13.017 6.352 1.00 91.12 310 SER A N 1
ATOM 2677 C CA . SER A 1 310 ? -4.314 14.346 6.238 1.00 91.12 310 SER A CA 1
ATOM 2678 C C . SER A 1 310 ? -3.346 14.359 5.069 1.00 91.12 310 SER A C 1
ATOM 2680 O O . SER A 1 310 ? -2.840 13.322 4.642 1.00 91.12 310 SER A O 1
ATOM 2682 N N . SER A 1 311 ? -3.084 15.535 4.520 1.00 89.38 311 SER A N 1
ATOM 2683 C CA . SER A 1 311 ? -2.049 15.682 3.507 1.00 89.38 311 SER A CA 1
ATOM 2684 C C . SER A 1 311 ? -1.211 16.917 3.787 1.00 89.38 311 SER A C 1
ATOM 2686 O O . SER A 1 311 ? -1.547 17.728 4.652 1.00 89.38 311 SER A O 1
ATOM 2688 N N . THR A 1 312 ? -0.107 17.054 3.062 1.00 86.88 312 THR A N 1
ATOM 2689 C CA . THR A 1 312 ? 0.755 18.235 3.130 1.00 86.88 312 THR A CA 1
ATOM 2690 C C . THR A 1 312 ? 0.031 19.542 2.784 1.00 86.88 312 THR A C 1
ATOM 2692 O O . THR A 1 312 ? 0.488 20.596 3.217 1.00 86.88 312 THR A O 1
ATOM 2695 N N . ASP A 1 313 ? -1.105 19.503 2.075 1.00 85.75 313 ASP A N 1
ATOM 2696 C CA . ASP A 1 313 ? -1.964 20.672 1.850 1.00 85.75 313 ASP A CA 1
ATOM 2697 C C . ASP A 1 313 ? -3.443 20.374 2.088 1.00 85.75 313 ASP A C 1
ATOM 2699 O O . ASP A 1 313 ? -4.050 19.453 1.546 1.00 85.75 313 ASP A O 1
ATOM 2703 N N . TRP A 1 314 ? -4.043 21.219 2.915 1.00 80.62 314 TRP A N 1
ATOM 2704 C CA . TRP A 1 314 ? -5.410 21.097 3.407 1.00 80.62 314 TRP A CA 1
ATOM 2705 C C . TRP A 1 314 ? -6.484 21.085 2.312 1.00 80.62 314 TRP A C 1
ATOM 2707 O O . TRP A 1 314 ? -7.612 20.678 2.577 1.00 80.62 314 TRP A O 1
ATOM 2717 N N . SER A 1 315 ? -6.181 21.526 1.089 1.00 84.00 315 SER A N 1
ATOM 2718 C CA . SER A 1 315 ? -7.172 21.532 0.009 1.00 84.00 315 SER A CA 1
ATOM 2719 C C . SER A 1 315 ? -7.363 20.152 -0.672 1.00 84.00 315 SER A C 1
ATOM 2721 O O . SER A 1 315 ? -8.213 20.041 -1.559 1.00 84.00 315 SER A O 1
ATOM 2723 N N . VAL A 1 316 ? -6.586 19.113 -0.297 1.00 87.56 316 VAL A N 1
ATOM 2724 C CA . VAL A 1 316 ? -6.789 17.728 -0.769 1.00 87.56 316 VAL A CA 1
ATOM 2725 C C . VAL A 1 316 ? -8.042 17.204 -0.101 1.00 87.56 316 VAL A C 1
ATOM 2727 O O . VAL A 1 316 ? -8.143 17.165 1.123 1.00 87.56 316 VAL A O 1
ATOM 2730 N N . ARG A 1 317 ? -9.021 16.830 -0.921 1.00 91.31 317 ARG A N 1
ATOM 2731 C CA . ARG A 1 317 ? -10.320 16.374 -0.440 1.00 91.31 317 ARG A CA 1
ATOM 2732 C C . ARG A 1 317 ? -10.373 14.859 -0.467 1.00 91.31 317 ARG A C 1
ATOM 2734 O O . ARG A 1 317 ? -10.123 14.251 -1.508 1.00 91.31 317 ARG A O 1
ATOM 2741 N N . PHE A 1 318 ? -10.753 14.300 0.675 1.00 91.81 318 PHE A N 1
ATOM 2742 C CA . PHE A 1 318 ? -10.972 12.878 0.891 1.00 91.81 318 PHE A CA 1
ATOM 2743 C C . PHE A 1 318 ? -12.458 12.620 1.107 1.00 91.81 318 PHE A C 1
ATOM 2745 O O . PHE A 1 318 ? -13.123 13.375 1.823 1.00 91.81 318 PHE A O 1
ATOM 2752 N N . PHE A 1 319 ? -12.979 11.553 0.510 1.00 91.31 319 PHE A N 1
ATOM 2753 C CA . PHE A 1 319 ? -14.313 11.060 0.822 1.00 91.31 319 PHE A CA 1
ATOM 2754 C C . PHE A 1 319 ? -14.325 9.523 0.916 1.00 91.31 319 PHE A C 1
ATOM 2756 O O . PHE A 1 319 ? -13.974 8.871 -0.066 1.00 91.31 319 PHE A O 1
ATOM 2763 N N . PRO A 1 320 ? -14.750 8.937 2.053 1.00 91.00 320 PRO A N 1
ATOM 2764 C CA . PRO A 1 320 ? -15.099 9.626 3.299 1.00 91.00 320 PRO A CA 1
ATOM 2765 C C . PRO A 1 320 ? -13.876 10.322 3.932 1.00 91.00 320 PRO A C 1
ATOM 2767 O O . PRO A 1 320 ? -12.735 9.969 3.644 1.00 91.00 320 PRO A O 1
ATOM 2770 N N . GLN A 1 321 ? -14.111 11.330 4.781 1.00 87.19 321 GLN A N 1
ATOM 2771 C CA . GLN A 1 321 ? -13.033 12.032 5.505 1.00 87.19 321 GLN A CA 1
ATOM 2772 C C . GLN A 1 321 ? -12.318 11.120 6.511 1.00 87.19 321 GLN A C 1
ATOM 2774 O O . GLN A 1 321 ? -11.157 11.346 6.852 1.00 87.19 321 GLN A O 1
ATOM 2779 N N . SER A 1 322 ? -13.024 10.091 6.973 1.00 88.38 322 SER A N 1
ATOM 2780 C CA . SER A 1 322 ? -12.552 9.139 7.958 1.00 88.38 322 SER A CA 1
ATOM 2781 C C . SER A 1 322 ? -13.117 7.741 7.696 1.00 88.38 322 SER A C 1
ATOM 2783 O O . SER A 1 322 ? -14.172 7.580 7.074 1.00 88.38 322 SER A O 1
ATOM 2785 N N . VAL A 1 323 ? -12.413 6.711 8.164 1.00 87.12 323 VAL A N 1
ATOM 2786 C CA . VAL A 1 323 ? -12.816 5.305 8.017 1.00 87.12 323 VAL A CA 1
ATOM 2787 C C . VAL A 1 323 ? -12.875 4.632 9.378 1.00 87.12 323 VAL A C 1
ATOM 2789 O O . VAL A 1 323 ? -11.902 4.647 10.126 1.00 87.12 323 VAL A O 1
ATOM 2792 N N . ILE A 1 324 ? -14.012 4.006 9.677 1.00 81.44 324 ILE A N 1
ATOM 2793 C CA . ILE A 1 324 ? -14.258 3.316 10.954 1.00 81.44 324 ILE A CA 1
ATOM 2794 C C . ILE A 1 324 ? -14.111 1.790 10.856 1.00 81.44 324 ILE A C 1
ATOM 2796 O O . ILE A 1 324 ? -13.863 1.120 11.856 1.00 81.44 324 ILE A O 1
ATOM 2800 N N . ALA A 1 325 ? -14.246 1.235 9.650 1.00 84.62 325 ALA A N 1
ATOM 2801 C CA . ALA A 1 325 ? -14.185 -0.199 9.394 1.00 84.62 325 ALA A CA 1
ATOM 2802 C C . ALA A 1 325 ? -13.702 -0.489 7.968 1.00 84.62 325 ALA A C 1
ATOM 2804 O O . ALA A 1 325 ? -13.864 0.333 7.060 1.00 84.62 325 ALA A O 1
ATOM 2805 N N . ILE A 1 326 ? -13.132 -1.678 7.781 1.00 88.00 326 ILE A N 1
ATOM 2806 C CA . ILE A 1 326 ? -12.753 -2.221 6.476 1.00 88.00 326 ILE A CA 1
ATOM 2807 C C . ILE A 1 326 ? -13.729 -3.340 6.128 1.00 88.00 326 ILE A C 1
ATOM 2809 O O . ILE A 1 326 ? -13.827 -4.330 6.847 1.00 88.00 326 ILE A O 1
ATOM 2813 N N . GLU A 1 327 ? -14.437 -3.194 5.015 1.00 85.56 327 GLU A N 1
ATOM 2814 C CA . GLU A 1 327 ? -15.408 -4.174 4.522 1.00 85.56 327 GLU A CA 1
ATOM 2815 C C . GLU A 1 327 ? -14.837 -4.836 3.268 1.00 85.56 327 GLU A C 1
ATOM 2817 O O . GLU A 1 327 ? -14.182 -4.170 2.478 1.00 85.56 327 GLU A O 1
ATOM 2822 N N . ASN A 1 328 ? -15.061 -6.135 3.054 1.00 86.56 328 ASN A N 1
ATOM 2823 C CA . ASN A 1 328 ? -14.611 -6.826 1.833 1.00 86.56 328 ASN A CA 1
ATOM 2824 C C . ASN A 1 328 ? -13.125 -6.570 1.484 1.00 86.56 328 ASN A C 1
ATOM 2826 O O . ASN A 1 328 ? -12.776 -6.257 0.345 1.00 86.56 328 ASN A O 1
ATOM 2830 N N . TRP A 1 329 ? -12.256 -6.672 2.491 1.00 89.12 329 TRP A N 1
ATOM 2831 C CA . TRP A 1 329 ? -10.791 -6.547 2.433 1.00 89.12 329 TRP A CA 1
ATOM 2832 C C . TRP A 1 329 ? -10.232 -5.159 2.105 1.00 89.12 329 TRP A C 1
ATOM 2834 O O . TRP A 1 329 ? -9.023 -4.959 2.219 1.00 89.12 329 TRP A O 1
ATOM 2844 N N . SER A 1 330 ? -11.073 -4.192 1.729 1.00 90.88 330 SER A N 1
ATOM 2845 C CA . SER A 1 330 ? -10.618 -2.859 1.331 1.00 90.88 330 SER A CA 1
ATOM 2846 C C . SER A 1 330 ? -11.696 -1.796 1.512 1.00 90.88 330 SER A C 1
ATOM 2848 O O . SER A 1 330 ? -12.882 -2.062 1.359 1.00 90.88 330 SER A O 1
ATOM 2850 N N . ARG A 1 331 ? -11.295 -0.554 1.777 1.00 91.50 331 ARG A N 1
ATOM 2851 C CA . ARG A 1 331 ? -12.203 0.594 1.765 1.00 91.50 331 ARG A CA 1
ATOM 2852 C C . ARG A 1 331 ? -11.870 1.520 0.609 1.00 91.50 331 ARG A C 1
ATOM 2854 O O . ARG A 1 331 ? -10.718 1.907 0.436 1.00 91.50 331 ARG A O 1
ATOM 2861 N N . GLU A 1 332 ? -12.879 1.893 -0.166 1.00 92.44 332 GLU A N 1
ATOM 2862 C CA . GLU A 1 332 ? -12.719 2.871 -1.239 1.00 92.44 332 GLU A CA 1
ATOM 2863 C C . GLU A 1 332 ? -12.718 4.297 -0.685 1.00 92.44 332 GLU A C 1
ATOM 2865 O O . GLU A 1 332 ? -13.591 4.672 0.101 1.00 92.44 332 GLU A O 1
ATOM 2870 N N . ILE A 1 333 ? -11.718 5.071 -1.104 1.00 91.69 333 ILE A N 1
ATOM 2871 C CA . ILE A 1 333 ? -11.477 6.460 -0.726 1.00 91.69 333 ILE A CA 1
ATOM 2872 C C . ILE A 1 333 ? -11.346 7.282 -2.002 1.00 91.69 333 ILE A C 1
ATOM 2874 O O . ILE A 1 333 ? -10.453 7.053 -2.822 1.00 91.69 333 ILE A O 1
ATOM 2878 N N . ASN A 1 334 ? -12.214 8.269 -2.155 1.00 92.50 334 ASN A N 1
ATOM 2879 C CA . ASN A 1 334 ? -12.151 9.226 -3.244 1.00 92.50 334 ASN A CA 1
ATOM 2880 C C . ASN A 1 334 ? -11.176 10.342 -2.890 1.00 92.50 334 ASN A C 1
ATOM 2882 O O . ASN A 1 334 ? -11.310 10.977 -1.843 1.00 92.50 334 ASN A O 1
ATOM 2886 N N . ILE A 1 335 ? -10.231 10.606 -3.787 1.00 90.75 335 ILE A N 1
ATOM 2887 C CA . ILE A 1 335 ? -9.226 11.657 -3.630 1.00 90.75 335 ILE A CA 1
ATOM 2888 C C . ILE A 1 335 ? -9.382 12.656 -4.771 1.00 90.75 335 ILE A C 1
ATOM 2890 O O . ILE A 1 335 ? -9.463 12.273 -5.939 1.00 90.75 335 ILE A O 1
ATOM 2894 N N . THR A 1 336 ? -9.467 13.945 -4.434 1.00 89.38 336 THR A N 1
ATOM 2895 C CA . THR A 1 336 ? -9.571 15.045 -5.407 1.00 89.38 336 THR A CA 1
ATOM 2896 C C . THR A 1 336 ? -8.673 16.208 -5.009 1.00 89.38 336 THR A C 1
ATOM 2898 O O . THR A 1 336 ? -8.565 16.554 -3.831 1.00 89.38 336 THR A O 1
ATOM 2901 N N . TRP A 1 337 ? -8.055 16.842 -6.005 1.00 87.19 337 TRP A N 1
ATOM 2902 C CA . TRP A 1 337 ? -7.096 17.919 -5.789 1.00 87.19 337 TRP A CA 1
ATOM 2903 C C . TRP A 1 337 ? -7.028 18.891 -6.970 1.00 87.19 337 TRP A C 1
ATOM 2905 O O . TRP A 1 337 ? -7.222 18.488 -8.115 1.00 87.19 337 TRP A O 1
ATOM 2915 N N . THR A 1 338 ? -6.748 20.170 -6.706 1.00 85.19 338 THR A N 1
ATOM 2916 C CA . THR A 1 338 ? -6.877 21.252 -7.704 1.00 85.19 338 THR A CA 1
ATOM 2917 C C . THR A 1 338 ? -5.559 21.913 -8.113 1.00 85.19 338 THR A C 1
ATOM 2919 O O . THR A 1 338 ? -5.517 22.610 -9.127 1.00 85.19 338 THR A O 1
ATOM 2922 N N . LYS A 1 339 ? -4.461 21.713 -7.373 1.00 85.31 339 LYS A N 1
ATOM 2923 C CA . LYS A 1 339 ? -3.146 22.291 -7.719 1.00 85.31 339 LYS A CA 1
ATOM 2924 C C . LYS A 1 339 ? -2.208 21.207 -8.235 1.00 85.31 339 LYS A C 1
ATOM 2926 O O . LYS A 1 339 ? -2.410 20.034 -7.989 1.00 85.31 339 LYS A O 1
ATOM 2931 N N . SER A 1 340 ? -1.141 21.561 -8.934 1.00 84.50 340 SER A N 1
ATOM 2932 C CA . SER A 1 340 ? -0.187 20.544 -9.385 1.00 84.50 340 SER A CA 1
ATOM 2933 C C . SER A 1 340 ? 1.095 20.582 -8.568 1.00 84.50 340 SER A C 1
ATOM 2935 O O . SER A 1 340 ? 1.865 21.532 -8.699 1.00 84.50 340 SER A O 1
ATOM 2937 N N . TRP A 1 341 ? 1.286 19.558 -7.735 1.00 83.81 341 TRP A N 1
ATOM 2938 C CA . TRP A 1 341 ? 2.507 19.239 -6.989 1.00 83.81 341 TRP A CA 1
ATOM 2939 C C . TRP A 1 341 ? 2.386 17.862 -6.304 1.00 83.81 341 TRP A C 1
ATOM 2941 O O . TRP A 1 341 ? 1.305 17.268 -6.290 1.00 83.81 341 TRP A O 1
ATOM 2951 N N . LYS A 1 342 ? 3.502 17.345 -5.775 1.00 86.31 342 LYS A N 1
ATOM 2952 C CA . LYS A 1 342 ? 3.584 16.054 -5.072 1.00 86.31 342 LYS A CA 1
ATOM 2953 C C . LYS A 1 342 ? 3.007 16.142 -3.655 1.00 86.31 342 LYS A C 1
ATOM 2955 O O . LYS A 1 342 ? 3.592 16.808 -2.813 1.00 86.31 342 LYS A O 1
ATOM 2960 N N . GLN A 1 343 ? 1.936 15.416 -3.366 1.00 88.62 343 GLN A N 1
ATOM 2961 C CA . GLN A 1 343 ? 1.333 15.348 -2.034 1.00 88.62 343 GLN A CA 1
ATOM 2962 C C . GLN A 1 343 ? 1.780 14.103 -1.282 1.00 88.62 343 GLN A C 1
ATOM 2964 O O . GLN A 1 343 ? 1.744 13.006 -1.836 1.00 88.62 343 GLN A O 1
ATOM 2969 N N . THR A 1 344 ? 2.086 14.257 0.003 1.00 91.44 344 THR A N 1
ATOM 2970 C CA . THR A 1 344 ? 2.194 13.115 0.917 1.00 91.44 344 THR A CA 1
ATOM 2971 C C . THR A 1 344 ? 0.910 13.017 1.723 1.00 91.44 344 THR A C 1
ATOM 2973 O O . THR A 1 344 ? 0.577 13.912 2.504 1.00 91.44 344 THR A O 1
ATOM 2976 N N . ILE A 1 345 ? 0.190 11.919 1.533 1.00 91.75 345 ILE A N 1
ATOM 2977 C CA . ILE A 1 345 ? -1.041 11.591 2.242 1.00 91.75 345 ILE A CA 1
ATOM 2978 C C . ILE A 1 345 ? -0.667 10.753 3.454 1.00 91.75 345 ILE A C 1
ATOM 2980 O O . ILE A 1 345 ? -0.045 9.702 3.320 1.00 91.75 345 ILE A O 1
ATOM 2984 N N . LYS A 1 346 ? -1.036 11.225 4.639 1.00 94.12 346 LYS A N 1
ATOM 2985 C CA . LYS A 1 346 ? -0.823 10.547 5.914 1.00 94.12 346 LYS A CA 1
ATOM 2986 C C . LYS A 1 346 ? -2.146 9.968 6.387 1.00 94.12 346 LYS A C 1
ATOM 2988 O O . LYS A 1 346 ? -3.127 10.695 6.543 1.00 94.12 346 LYS A O 1
ATOM 2993 N N . MET A 1 347 ? -2.142 8.669 6.645 1.00 93.69 347 MET A N 1
ATOM 2994 C CA . MET A 1 347 ? -3.227 7.983 7.331 1.00 93.69 347 MET A CA 1
ATOM 2995 C C . MET A 1 347 ? -2.958 8.062 8.829 1.00 93.69 347 MET A C 1
ATOM 2997 O O . MET A 1 347 ? -1.919 7.597 9.302 1.00 93.69 347 MET A O 1
ATOM 3001 N N . MET A 1 348 ? -3.872 8.683 9.559 1.00 92.62 348 MET A N 1
ATOM 3002 C CA . MET A 1 348 ? -3.783 8.914 10.993 1.00 92.62 348 MET A CA 1
ATOM 3003 C C . MET A 1 348 ? -4.749 7.984 11.711 1.00 92.62 348 MET A C 1
ATOM 3005 O O . MET A 1 348 ? -5.935 7.984 11.405 1.00 92.62 348 MET A O 1
ATOM 3009 N N . LEU A 1 349 ? -4.260 7.227 12.687 1.00 90.50 349 LEU A N 1
ATOM 3010 C CA . LEU A 1 349 ? -5.091 6.489 13.630 1.00 90.50 349 LEU A CA 1
ATOM 3011 C C . LEU A 1 349 ? -4.835 7.070 15.020 1.00 90.50 349 LEU A C 1
ATOM 3013 O O . LEU A 1 349 ? -3.780 6.851 15.621 1.00 90.50 349 LEU A O 1
ATOM 3017 N N . GLY A 1 350 ? -5.768 7.895 15.499 1.00 86.94 350 GLY A N 1
ATOM 3018 C CA . GLY A 1 350 ? -5.534 8.732 16.677 1.00 86.94 350 GLY A CA 1
ATOM 3019 C C . GLY A 1 350 ? -4.355 9.682 16.446 1.00 86.94 350 GLY A C 1
ATOM 3020 O O . GLY A 1 350 ? -4.322 10.411 15.460 1.00 86.94 350 GLY A O 1
ATOM 3021 N N . LYS A 1 351 ? -3.363 9.665 17.341 1.00 87.94 351 LYS A N 1
ATOM 3022 C CA . LYS A 1 351 ? -2.152 10.501 17.224 1.00 87.94 351 LYS A CA 1
ATOM 3023 C C . LYS A 1 351 ? -1.028 9.855 16.400 1.00 87.94 351 LYS A C 1
ATOM 3025 O O . LYS A 1 351 ? 0.049 10.437 16.280 1.00 87.94 351 LYS A O 1
ATOM 3030 N N . ARG A 1 352 ? -1.227 8.645 15.865 1.00 90.62 352 ARG A N 1
ATOM 3031 C CA . ARG A 1 352 ? -0.189 7.871 15.165 1.00 90.62 352 ARG A CA 1
ATOM 3032 C C . ARG A 1 352 ? -0.379 7.936 13.651 1.00 90.62 352 ARG A C 1
ATOM 3034 O O . ARG A 1 352 ? -1.485 7.750 13.157 1.00 90.62 352 ARG A O 1
ATOM 3041 N N . ILE A 1 353 ? 0.715 8.144 12.919 1.00 93.44 353 ILE A N 1
ATOM 3042 C CA . ILE A 1 353 ? 0.750 7.944 11.464 1.00 93.44 353 ILE A CA 1
ATOM 3043 C C . ILE A 1 353 ? 0.893 6.440 11.225 1.00 93.44 353 ILE A C 1
ATOM 3045 O O . ILE A 1 353 ? 1.899 5.859 11.627 1.00 93.44 353 ILE A O 1
ATOM 3049 N N . VAL A 1 354 ? -0.099 5.815 10.593 1.00 93.06 354 VAL A N 1
ATOM 3050 C CA . VAL A 1 354 ? -0.106 4.358 10.353 1.00 93.06 354 VAL A CA 1
ATOM 3051 C C . VAL A 1 354 ? 0.445 3.976 8.989 1.00 93.06 354 VAL A C 1
ATOM 3053 O O . VAL A 1 354 ? 0.964 2.878 8.821 1.00 93.06 354 VAL A O 1
ATOM 3056 N N . ALA A 1 355 ? 0.343 4.882 8.020 1.00 93.25 355 ALA A N 1
ATOM 3057 C CA . ALA A 1 355 ? 0.929 4.730 6.700 1.00 93.25 355 ALA A CA 1
ATOM 3058 C C . ALA A 1 355 ? 0.996 6.086 5.991 1.00 93.25 355 ALA A C 1
ATOM 3060 O O . ALA A 1 355 ? 0.275 7.034 6.328 1.00 93.25 355 ALA A O 1
ATOM 3061 N N . THR A 1 356 ? 1.850 6.159 4.976 1.00 93.12 356 THR A N 1
ATOM 3062 C CA . THR A 1 356 ? 1.978 7.320 4.096 1.00 93.12 356 THR A CA 1
ATOM 3063 C C . THR A 1 356 ? 1.962 6.883 2.642 1.00 93.12 356 THR A C 1
ATOM 3065 O O . THR A 1 356 ? 2.572 5.871 2.306 1.00 93.12 356 THR A O 1
ATOM 3068 N N . ALA A 1 357 ? 1.311 7.661 1.784 1.00 89.94 357 ALA A N 1
ATOM 3069 C CA . ALA A 1 357 ? 1.324 7.466 0.341 1.00 89.94 357 ALA A CA 1
ATOM 3070 C C . ALA A 1 357 ? 1.716 8.771 -0.351 1.00 89.94 357 ALA A C 1
ATOM 3072 O O . ALA A 1 357 ? 1.141 9.825 -0.076 1.00 89.94 357 ALA A O 1
ATOM 3073 N N . ASP A 1 358 ? 2.694 8.691 -1.245 1.00 87.44 358 ASP A N 1
ATOM 3074 C CA . ASP A 1 358 ? 3.120 9.816 -2.066 1.00 87.44 358 ASP A CA 1
ATOM 3075 C C . ASP A 1 358 ? 2.361 9.787 -3.392 1.00 87.44 358 ASP A C 1
ATOM 3077 O O . ASP A 1 358 ? 2.457 8.821 -4.141 1.00 87.44 358 ASP A O 1
ATOM 3081 N N . MET A 1 359 ? 1.626 10.855 -3.694 1.00 86.50 359 MET A N 1
ATOM 3082 C CA . MET A 1 359 ? 0.845 10.982 -4.923 1.00 86.50 359 MET A CA 1
ATOM 3083 C C . MET A 1 359 ? 1.272 12.220 -5.701 1.00 86.50 359 MET A C 1
ATOM 3085 O O . MET A 1 359 ? 1.431 13.310 -5.145 1.00 86.50 359 MET A O 1
ATOM 3089 N N . ASN A 1 360 ? 1.441 12.072 -7.010 1.00 84.81 360 ASN A N 1
ATOM 3090 C CA . ASN A 1 360 ? 1.863 13.159 -7.880 1.00 84.81 360 ASN A CA 1
ATOM 3091 C C . ASN A 1 360 ? 0.652 13.726 -8.617 1.00 84.81 360 ASN A C 1
ATOM 3093 O O . ASN A 1 360 ? 0.026 13.009 -9.390 1.00 84.81 360 ASN A O 1
ATOM 3097 N N . PHE A 1 361 ? 0.342 15.010 -8.425 1.00 84.31 361 PHE A N 1
ATOM 3098 C CA . PHE A 1 361 ? -0.776 15.646 -9.120 1.00 84.31 361 PHE A CA 1
ATOM 3099 C C . PHE A 1 361 ? -0.324 16.593 -10.233 1.00 84.31 361 PHE A C 1
ATOM 3101 O O . PHE A 1 361 ? 0.541 17.448 -10.023 1.00 84.31 361 PHE A O 1
ATOM 3108 N N . PHE A 1 362 ? -0.960 16.512 -11.401 1.00 79.56 362 PHE A N 1
ATOM 3109 C CA . PHE A 1 362 ? -0.515 17.182 -12.629 1.00 79.56 362 PHE A CA 1
ATOM 3110 C C . PHE A 1 362 ? -1.621 17.934 -13.371 1.00 79.56 362 PHE A C 1
ATOM 3112 O O . PHE A 1 362 ? -2.779 17.514 -13.374 1.00 79.56 362 PHE A O 1
ATOM 3119 N N . LYS A 1 363 ? -1.248 19.026 -14.046 1.00 82.25 363 LYS A N 1
ATOM 3120 C CA . LYS A 1 363 ? -2.065 19.693 -15.072 1.00 82.25 363 LYS A CA 1
ATOM 3121 C C . LYS A 1 363 ? -1.867 19.014 -16.424 1.00 82.25 363 LYS A C 1
ATOM 3123 O O . LYS A 1 363 ? -0.790 18.500 -16.691 1.00 82.25 363 LYS A O 1
ATOM 3128 N N . ASP A 1 364 ? -2.846 19.141 -17.318 1.00 74.56 364 ASP A N 1
ATOM 3129 C CA . ASP A 1 364 ? -2.734 18.626 -18.693 1.00 74.56 364 ASP A CA 1
ATOM 3130 C C . ASP A 1 364 ? -1.473 19.123 -19.418 1.00 74.56 364 ASP A C 1
ATOM 3132 O O . ASP A 1 364 ? -0.735 18.343 -20.010 1.00 74.56 364 ASP A O 1
ATOM 3136 N N . TRP A 1 365 ? -1.143 20.407 -19.278 1.00 73.44 365 TRP A N 1
ATOM 3137 C CA . TRP A 1 365 ? 0.054 20.985 -19.895 1.00 73.44 365 TRP A CA 1
ATOM 3138 C C . TRP A 1 365 ? 1.383 20.495 -19.296 1.00 73.44 365 TRP A C 1
ATOM 3140 O O . TRP A 1 365 ? 2.408 20.602 -19.970 1.00 73.44 365 TRP A O 1
ATOM 3150 N N . ASP A 1 366 ? 1.392 19.938 -18.075 1.00 71.44 366 ASP A N 1
ATOM 3151 C CA . ASP A 1 366 ? 2.607 19.353 -17.480 1.00 71.44 366 ASP A CA 1
ATOM 3152 C C . ASP A 1 366 ? 3.045 18.075 -18.219 1.00 71.44 366 ASP A C 1
ATOM 3154 O O . ASP A 1 366 ? 4.186 17.638 -18.082 1.00 71.44 366 ASP A O 1
ATOM 3158 N N . PHE A 1 367 ? 2.141 17.483 -19.002 1.00 66.06 367 PHE A N 1
ATOM 3159 C CA . PHE A 1 367 ? 2.330 16.216 -19.699 1.00 66.06 367 PHE A CA 1
ATOM 3160 C C . PHE A 1 367 ? 2.744 16.371 -21.163 1.00 66.06 367 PHE A C 1
ATOM 3162 O O . PHE A 1 367 ? 3.446 15.520 -21.709 1.00 66.06 367 PHE A O 1
ATOM 3169 N N . MET A 1 368 ? 2.351 17.485 -21.785 1.00 72.62 368 MET A N 1
ATOM 3170 C CA . MET A 1 368 ? 2.547 17.731 -23.216 1.00 72.62 368 MET A CA 1
ATOM 3171 C C . MET A 1 368 ? 4.004 18.078 -23.564 1.00 72.62 368 MET A C 1
ATOM 3173 O O . MET A 1 368 ? 4.398 17.973 -24.723 1.00 72.62 368 MET A O 1
ATOM 3177 N N . ASN A 1 369 ? 4.814 18.503 -22.583 1.00 76.81 369 ASN A N 1
ATOM 3178 C CA . ASN A 1 369 ? 6.180 19.001 -22.787 1.00 76.81 369 ASN A CA 1
ATOM 3179 C C . ASN A 1 369 ? 7.167 18.476 -21.726 1.00 76.81 369 ASN A C 1
ATOM 3181 O O . ASN A 1 369 ? 7.615 19.255 -20.880 1.00 76.81 369 ASN A O 1
ATOM 3185 N N . PRO A 1 370 ? 7.548 17.189 -21.755 1.00 79.81 370 PRO A N 1
ATOM 3186 C CA . PRO A 1 370 ? 8.557 16.672 -20.839 1.00 79.81 370 PRO A CA 1
ATOM 3187 C C . PRO A 1 370 ? 9.896 17.406 -21.012 1.00 79.81 370 PRO A C 1
ATOM 3189 O O . PRO A 1 370 ? 10.369 17.615 -22.134 1.00 79.81 370 PRO A O 1
ATOM 3192 N N . THR A 1 371 ? 10.502 17.797 -19.888 1.00 79.25 371 THR A N 1
ATOM 3193 C CA . THR A 1 371 ? 11.774 18.542 -19.835 1.00 79.25 371 THR A CA 1
ATOM 3194 C C . THR A 1 371 ? 12.983 17.662 -19.530 1.00 79.25 371 THR A C 1
ATOM 3196 O O . THR A 1 371 ? 14.105 18.146 -19.600 1.00 79.25 371 THR A O 1
ATOM 3199 N N . ASP A 1 372 ? 12.767 16.396 -19.171 1.00 87.06 372 ASP A N 1
ATOM 3200 C CA . ASP A 1 372 ? 13.820 15.405 -18.940 1.00 87.06 372 ASP A CA 1
ATOM 3201 C C . ASP A 1 372 ? 13.297 14.000 -19.285 1.00 87.06 372 ASP A C 1
ATOM 3203 O O . ASP A 1 372 ? 12.091 13.769 -19.415 1.00 87.06 372 ASP A O 1
ATOM 3207 N N . ALA A 1 373 ? 14.204 13.042 -19.433 1.00 89.31 373 ALA A N 1
ATOM 3208 C CA . ALA A 1 373 ? 13.899 11.637 -19.640 1.00 89.31 373 ALA A CA 1
ATOM 3209 C C . ALA A 1 373 ? 14.944 10.743 -18.964 1.00 89.31 373 ALA A C 1
ATOM 3211 O O . ALA A 1 373 ? 15.985 11.182 -18.477 1.00 89.31 373 ALA A O 1
ATOM 3212 N N . VAL A 1 374 ? 14.655 9.452 -18.915 1.00 89.69 374 VAL A N 1
ATOM 3213 C CA . VAL A 1 374 ? 15.626 8.408 -18.622 1.00 89.69 374 VAL A CA 1
ATOM 3214 C C . VAL A 1 374 ? 15.856 7.640 -19.910 1.00 89.69 374 VAL A C 1
ATOM 3216 O O . VAL A 1 374 ? 14.919 7.082 -20.472 1.00 89.69 374 VAL A O 1
ATOM 3219 N N . ILE A 1 375 ? 17.110 7.605 -20.352 1.00 89.69 375 ILE A N 1
ATOM 3220 C CA . ILE A 1 375 ? 17.595 6.639 -21.336 1.00 89.69 375 ILE A CA 1
ATOM 3221 C C . ILE A 1 375 ? 18.337 5.587 -20.524 1.00 89.69 375 ILE A C 1
ATOM 3223 O O . ILE A 1 375 ? 19.322 5.918 -19.860 1.00 89.69 375 ILE A O 1
ATOM 3227 N N . SER A 1 376 ? 17.847 4.353 -20.513 1.00 82.81 376 SER A N 1
ATOM 3228 C CA . SER A 1 376 ? 18.422 3.311 -19.667 1.00 82.81 376 SER A CA 1
ATOM 3229 C C . SER A 1 376 ? 18.493 1.966 -20.372 1.00 82.81 376 SER A C 1
ATOM 3231 O O . SER A 1 376 ? 17.791 1.674 -21.343 1.00 82.81 376 SER A O 1
ATOM 3233 N N . THR A 1 377 ? 19.409 1.164 -19.850 1.00 73.50 377 THR A N 1
ATOM 3234 C CA . THR A 1 377 ? 19.747 -0.180 -20.275 1.00 73.50 377 THR A CA 1
ATOM 3235 C C . THR A 1 377 ? 20.163 -0.979 -19.036 1.00 73.50 377 THR A C 1
ATOM 3237 O O . THR A 1 377 ? 20.791 -0.417 -18.137 1.00 73.50 377 THR A O 1
ATOM 3240 N N . PRO A 1 378 ? 19.852 -2.282 -18.957 1.00 66.50 378 PRO A N 1
ATOM 3241 C CA . PRO A 1 378 ? 20.425 -3.155 -17.935 1.00 66.50 378 PRO A CA 1
ATOM 3242 C C . PRO A 1 378 ? 21.902 -3.515 -18.211 1.00 66.50 378 PRO A C 1
ATOM 3244 O O . PRO A 1 378 ? 22.511 -4.227 -17.417 1.00 66.50 378 PRO A O 1
ATOM 3247 N N . TRP A 1 379 ? 22.483 -3.065 -19.330 1.00 72.88 379 TRP A N 1
ATOM 3248 C CA . TRP A 1 379 ? 23.816 -3.461 -19.794 1.00 72.88 379 TRP A CA 1
ATOM 3249 C C . TRP A 1 379 ? 24.855 -2.346 -19.578 1.00 72.88 379 TRP A C 1
ATOM 3251 O O . TRP A 1 379 ? 24.706 -1.250 -20.116 1.00 72.88 379 TRP A O 1
ATOM 3261 N N . ASN A 1 380 ? 25.942 -2.642 -18.857 1.00 74.75 380 ASN A N 1
ATOM 3262 C CA . ASN A 1 380 ? 27.068 -1.709 -18.650 1.00 74.75 380 ASN A CA 1
ATOM 3263 C C . ASN A 1 380 ? 28.050 -1.667 -19.837 1.00 74.75 380 ASN A C 1
ATOM 3265 O O . ASN A 1 380 ? 28.856 -0.745 -19.966 1.00 74.75 380 ASN A O 1
ATOM 3269 N N . SER A 1 381 ? 27.980 -2.668 -20.707 1.00 82.00 381 SER A N 1
ATOM 3270 C CA . SER A 1 381 ? 28.726 -2.763 -21.954 1.00 82.00 381 SER A CA 1
ATOM 3271 C C . SER A 1 381 ? 27.839 -3.377 -23.029 1.00 82.00 381 SER A C 1
ATOM 3273 O O . SER A 1 381 ? 26.864 -4.073 -22.735 1.00 82.00 381 SER A O 1
ATOM 3275 N N . VAL A 1 382 ? 28.173 -3.104 -24.284 1.00 85.81 382 VAL A N 1
ATOM 3276 C CA . VAL A 1 382 ? 27.542 -3.739 -25.441 1.00 85.81 382 VAL A CA 1
ATOM 3277 C C . VAL A 1 382 ? 28.641 -4.380 -26.265 1.00 85.81 382 VAL A C 1
ATOM 3279 O O . VAL A 1 382 ? 29.675 -3.764 -26.517 1.00 85.81 382 VAL A O 1
ATOM 3282 N N . THR A 1 383 ? 28.438 -5.618 -26.690 1.00 85.44 383 THR A N 1
ATOM 3283 C CA . THR A 1 383 ? 29.385 -6.251 -27.596 1.00 85.44 383 THR A CA 1
ATOM 3284 C C . THR A 1 383 ? 29.243 -5.636 -28.987 1.00 85.44 383 THR A C 1
ATOM 3286 O O . THR A 1 383 ? 28.140 -5.337 -29.442 1.00 85.44 383 THR A O 1
ATOM 3289 N N . LEU A 1 384 ? 30.359 -5.405 -29.679 1.00 81.88 384 LEU A N 1
ATOM 3290 C CA . LEU A 1 384 ? 30.333 -4.861 -31.035 1.00 81.88 384 LEU A CA 1
ATOM 3291 C C . LEU A 1 384 ? 29.382 -5.682 -31.933 1.00 81.88 384 LEU A C 1
ATOM 3293 O O . LEU A 1 384 ? 29.475 -6.910 -31.967 1.00 81.88 384 LEU A O 1
ATOM 3297 N N . TRP A 1 385 ? 28.486 -5.000 -32.656 1.00 76.25 385 TRP A N 1
ATOM 3298 C CA . TRP A 1 385 ? 27.419 -5.582 -33.496 1.00 76.25 385 TRP A CA 1
ATOM 3299 C C . TRP A 1 385 ? 26.310 -6.350 -32.786 1.00 76.25 385 TRP A C 1
ATOM 3301 O O . TRP A 1 385 ? 25.435 -6.904 -33.456 1.00 76.25 385 TRP A O 1
ATOM 3311 N N . GLU A 1 386 ? 26.326 -6.398 -31.461 1.00 80.19 386 GLU A N 1
ATOM 3312 C CA . GLU A 1 386 ? 25.238 -6.985 -30.702 1.00 80.19 386 GLU A CA 1
ATOM 3313 C C . GLU A 1 386 ? 24.008 -6.075 -30.774 1.00 80.19 386 GLU A C 1
ATOM 3315 O O . GLU A 1 386 ? 24.074 -4.880 -30.483 1.00 80.19 386 GLU A O 1
ATOM 3320 N N . GLU A 1 387 ? 22.871 -6.656 -31.155 1.00 82.31 387 GLU A N 1
ATOM 3321 C CA . GLU A 1 387 ? 21.569 -6.011 -31.020 1.00 82.31 387 GLU A CA 1
ATOM 3322 C C . GLU A 1 387 ? 21.134 -6.106 -29.555 1.00 82.31 387 GLU A C 1
ATOM 3324 O O . GLU A 1 387 ? 20.783 -7.181 -29.063 1.00 82.31 387 GLU A O 1
ATOM 3329 N N . LYS A 1 388 ? 21.155 -4.976 -28.843 1.00 84.69 388 LYS A N 1
ATOM 3330 C CA . LYS A 1 388 ? 20.612 -4.876 -27.483 1.00 84.69 388 LYS A CA 1
ATOM 3331 C C . LYS A 1 388 ? 19.346 -4.038 -27.478 1.00 84.69 388 LYS A C 1
ATOM 3333 O O . LYS A 1 388 ? 19.293 -3.002 -28.140 1.00 84.69 388 LYS A O 1
ATOM 3338 N N . ILE A 1 389 ? 18.371 -4.459 -26.672 1.00 87.50 389 ILE A N 1
ATOM 3339 C CA . ILE A 1 389 ? 17.171 -3.671 -26.387 1.00 87.50 389 ILE A CA 1
ATOM 3340 C C . ILE A 1 389 ? 17.464 -2.607 -25.330 1.00 87.50 389 ILE A C 1
ATOM 3342 O O . ILE A 1 389 ? 18.142 -2.864 -24.332 1.00 87.50 389 ILE A O 1
ATOM 3346 N N . TRP A 1 390 ? 16.940 -1.416 -25.576 1.00 89.50 390 TRP A N 1
ATOM 3347 C CA . TRP A 1 390 ? 17.054 -0.222 -24.753 1.00 89.50 390 TRP A CA 1
ATOM 3348 C C . TRP A 1 390 ? 15.685 0.424 -24.601 1.00 89.50 390 TRP A C 1
ATOM 3350 O O . TRP A 1 390 ? 14.765 0.150 -25.380 1.00 89.50 390 TRP A O 1
ATOM 3360 N N . TRP A 1 391 ? 15.555 1.302 -23.608 1.00 89.50 391 TRP A N 1
ATOM 3361 C CA . TRP A 1 391 ? 14.322 2.043 -23.411 1.00 89.50 391 TRP A CA 1
ATOM 3362 C C . TRP A 1 391 ? 14.548 3.516 -23.077 1.00 89.50 391 TRP A C 1
ATOM 3364 O O . TRP A 1 391 ? 15.528 3.901 -22.432 1.00 89.50 391 TRP A O 1
ATOM 3374 N N . VAL A 1 392 ? 13.607 4.342 -23.531 1.00 90.94 392 VAL A N 1
ATOM 3375 C CA . VAL A 1 392 ? 13.455 5.740 -23.132 1.00 90.94 392 VAL A CA 1
ATOM 3376 C C . VAL A 1 392 ? 12.097 5.904 -22.466 1.00 90.94 392 VAL A C 1
ATOM 3378 O O . VAL A 1 392 ? 11.075 5.547 -23.051 1.00 90.94 392 VAL A O 1
ATOM 3381 N N . ALA A 1 393 ? 12.083 6.477 -21.266 1.00 88.81 393 ALA A N 1
ATOM 3382 C CA . ALA A 1 393 ? 10.862 6.950 -20.623 1.00 88.81 393 ALA A CA 1
ATOM 3383 C C . ALA A 1 393 ? 11.051 8.407 -20.212 1.00 88.81 393 ALA A C 1
ATOM 3385 O O . ALA A 1 393 ? 12.066 8.757 -19.604 1.00 88.81 393 ALA A O 1
ATOM 3386 N N . PHE A 1 394 ? 10.091 9.267 -20.538 1.00 87.00 394 PHE A N 1
ATOM 3387 C CA . PHE A 1 394 ? 10.141 10.657 -20.094 1.00 87.00 394 PHE A CA 1
ATOM 3388 C C . PHE A 1 394 ? 9.993 10.748 -18.581 1.00 87.00 394 PHE A C 1
ATOM 3390 O O . PHE A 1 394 ? 9.413 9.869 -17.945 1.00 87.00 394 PHE A O 1
ATOM 3397 N N . LYS A 1 395 ? 10.544 11.804 -17.990 1.00 80.88 395 LYS A N 1
ATOM 3398 C CA . LYS A 1 395 ? 10.283 12.129 -16.595 1.00 80.88 395 LYS A CA 1
ATOM 3399 C C . LYS A 1 395 ? 9.208 13.189 -16.521 1.00 80.88 395 LYS A C 1
ATOM 3401 O O . LYS A 1 395 ? 9.185 14.138 -17.302 1.00 80.88 395 LYS A O 1
ATOM 3406 N N . THR A 1 396 ? 8.372 13.055 -15.511 1.00 72.56 396 THR A N 1
ATOM 3407 C CA . THR A 1 396 ? 7.500 14.132 -15.082 1.00 72.56 396 THR A CA 1
ATOM 3408 C C . THR A 1 396 ? 8.324 15.230 -14.400 1.00 72.56 396 THR A C 1
ATOM 3410 O O . THR A 1 396 ? 9.478 15.024 -14.008 1.00 72.56 396 THR A O 1
ATOM 3413 N N . LYS A 1 397 ? 7.712 16.395 -14.161 1.00 72.44 397 LYS A N 1
ATOM 3414 C CA . LYS A 1 397 ? 8.345 17.484 -13.395 1.00 72.44 397 LYS A CA 1
ATOM 3415 C C . LYS A 1 397 ? 8.719 17.119 -11.948 1.00 72.44 397 LYS A C 1
ATOM 3417 O O . LYS A 1 397 ? 9.455 17.865 -11.311 1.00 72.44 397 LYS A O 1
ATOM 3422 N N . PHE A 1 398 ? 8.232 15.988 -11.428 1.00 70.19 398 PHE A N 1
ATOM 3423 C CA . PHE A 1 398 ? 8.593 15.466 -10.103 1.00 70.19 398 PHE A CA 1
ATOM 3424 C C . PHE A 1 398 ? 9.612 14.326 -10.170 1.00 70.19 398 PHE A C 1
ATOM 3426 O O . PHE A 1 398 ? 9.764 13.590 -9.200 1.00 70.19 398 PHE A O 1
ATOM 3433 N N . TRP A 1 399 ? 10.302 14.164 -11.303 1.00 71.19 399 TRP A N 1
ATOM 3434 C CA . TRP A 1 399 ? 11.316 13.129 -11.526 1.00 71.19 399 TRP A CA 1
ATOM 3435 C C . TRP A 1 399 ? 10.791 11.683 -11.510 1.00 71.19 399 TRP A C 1
ATOM 3437 O O . TRP A 1 399 ? 11.591 10.755 -11.635 1.00 71.19 399 TRP A O 1
ATOM 3447 N N . SER A 1 400 ? 9.471 11.475 -11.419 1.00 71.50 400 SER A N 1
ATOM 3448 C CA . SER A 1 400 ? 8.851 10.168 -11.656 1.00 71.50 400 SER A CA 1
ATOM 3449 C C . SER A 1 400 ? 8.862 9.840 -13.148 1.00 71.50 400 SER A C 1
ATOM 3451 O O . SER A 1 400 ? 8.818 10.737 -13.989 1.00 71.50 400 SER A O 1
ATOM 3453 N N . GLN A 1 401 ? 8.945 8.558 -13.496 1.00 74.25 401 GLN A N 1
ATOM 3454 C CA . GLN A 1 401 ? 8.854 8.127 -14.891 1.00 74.25 401 GLN A CA 1
ATOM 3455 C C . GLN A 1 401 ? 7.408 8.267 -15.377 1.00 74.25 401 GLN A C 1
ATOM 3457 O O . GLN A 1 401 ? 6.458 7.903 -14.682 1.00 74.25 401 GLN A O 1
ATOM 3462 N N . GLN A 1 402 ? 7.251 8.830 -16.567 1.00 71.44 402 GLN A N 1
ATOM 3463 C CA . GLN A 1 402 ? 5.977 9.075 -17.218 1.00 71.44 402 GLN A CA 1
ATOM 3464 C C . GLN A 1 402 ? 5.558 7.809 -17.971 1.00 71.44 402 GLN A C 1
ATOM 3466 O O . GLN A 1 402 ? 6.198 7.420 -18.945 1.00 71.44 402 GLN A O 1
ATOM 3471 N N . VAL A 1 403 ? 4.482 7.171 -17.511 1.00 68.62 403 VAL A N 1
ATOM 3472 C CA . VAL A 1 403 ? 3.857 6.008 -18.158 1.00 68.62 403 VAL A CA 1
ATOM 3473 C C . VAL A 1 403 ? 2.373 6.330 -18.344 1.00 68.62 403 VAL A C 1
ATOM 3475 O O . VAL A 1 403 ? 1.786 6.973 -17.476 1.00 68.62 403 VAL A O 1
ATOM 3478 N N . PHE A 1 404 ? 1.781 5.922 -19.468 1.00 68.88 404 PHE A N 1
ATOM 3479 C CA . PHE A 1 404 ? 0.372 6.155 -19.847 1.00 68.88 404 PHE A CA 1
ATOM 3480 C C . PHE A 1 404 ? -0.049 7.618 -20.021 1.00 68.88 404 PHE A C 1
ATOM 3482 O O . PHE A 1 404 ? -1.238 7.932 -20.039 1.00 68.88 404 PHE A O 1
ATOM 3489 N N . ILE A 1 405 ? 0.913 8.525 -20.157 1.00 69.38 405 ILE A N 1
ATOM 3490 C CA . ILE A 1 405 ? 0.638 9.949 -20.284 1.00 69.38 405 ILE A CA 1
ATOM 3491 C C . ILE A 1 405 ? 1.162 10.430 -21.648 1.00 69.38 405 ILE A C 1
ATOM 3493 O O . ILE A 1 405 ? 2.384 10.433 -21.843 1.00 69.38 405 ILE A O 1
ATOM 3497 N N . PRO A 1 406 ? 0.277 10.871 -22.563 1.00 71.94 406 PRO A N 1
ATOM 3498 C CA . PRO A 1 406 ? 0.655 11.308 -23.900 1.00 71.94 406 PRO A CA 1
ATOM 3499 C C . PRO A 1 406 ? 1.441 12.622 -23.899 1.00 71.94 406 PRO A C 1
ATOM 3501 O O . PRO A 1 406 ? 1.129 13.548 -23.154 1.00 71.94 406 PRO A O 1
ATOM 3504 N N . TYR A 1 407 ? 2.452 12.690 -24.764 1.00 82.00 407 TYR A N 1
ATOM 3505 C CA . TYR A 1 407 ? 3.199 13.902 -25.099 1.00 82.00 407 TYR A CA 1
ATOM 3506 C C . TYR A 1 407 ? 3.034 14.212 -26.593 1.00 82.00 407 TYR A C 1
ATOM 3508 O O . TYR A 1 407 ? 2.984 13.300 -27.422 1.00 82.00 407 TYR A O 1
ATOM 3516 N N . ASP A 1 408 ? 3.002 15.496 -26.953 1.00 82.19 408 ASP A N 1
ATOM 3517 C CA . ASP A 1 408 ? 2.521 15.924 -28.282 1.00 82.19 408 ASP A CA 1
ATOM 3518 C C . ASP A 1 408 ? 3.628 16.257 -29.286 1.00 82.19 408 ASP A C 1
ATOM 3520 O O . ASP A 1 408 ? 3.370 16.713 -30.402 1.00 82.19 408 ASP A O 1
ATOM 3524 N N . TRP A 1 409 ? 4.884 16.036 -28.907 1.00 86.06 409 TRP A N 1
ATOM 3525 C CA . TRP A 1 409 ? 6.030 16.389 -29.735 1.00 86.06 409 TRP A CA 1
ATOM 3526 C C . TRP A 1 409 ? 6.688 15.188 -30.391 1.00 86.06 409 TRP A C 1
ATOM 3528 O O . TRP A 1 409 ? 6.562 14.045 -29.953 1.00 86.06 409 TRP A O 1
ATOM 3538 N N . THR A 1 410 ? 7.415 15.482 -31.468 1.00 91.19 410 THR A N 1
ATOM 3539 C CA . THR A 1 410 ? 8.327 14.519 -32.083 1.00 91.19 410 THR A CA 1
ATOM 3540 C C . THR A 1 410 ? 9.703 14.687 -31.460 1.00 91.19 410 THR A C 1
ATOM 3542 O O . THR A 1 410 ? 10.244 15.798 -31.387 1.00 91.19 410 THR A O 1
ATOM 3545 N N . TYR A 1 411 ? 10.255 13.575 -31.003 1.00 91.69 411 TYR A N 1
ATOM 3546 C CA . TYR A 1 411 ? 11.556 13.494 -30.369 1.00 91.69 411 TYR A CA 1
ATOM 3547 C C . TYR A 1 411 ? 12.512 12.736 -31.258 1.00 91.69 411 TYR A C 1
ATOM 3549 O O . TYR A 1 411 ? 12.108 11.905 -32.066 1.00 91.69 411 TYR A O 1
ATOM 3557 N N . LYS A 1 412 ? 13.790 13.038 -31.087 1.00 92.25 412 LYS A N 1
ATOM 3558 C CA . LYS A 1 412 ? 14.870 12.444 -31.844 1.00 92.25 412 LYS A CA 1
ATOM 3559 C C . LYS A 1 412 ? 15.943 11.935 -30.903 1.00 92.25 412 LYS A C 1
ATOM 3561 O O . LYS A 1 412 ? 16.510 12.703 -30.125 1.00 92.25 412 LYS A O 1
ATOM 3566 N N . LEU A 1 413 ? 16.205 10.639 -30.976 1.00 92.12 413 LEU A N 1
ATOM 3567 C CA . LEU A 1 413 ? 17.305 9.979 -30.293 1.00 92.12 413 LEU A CA 1
ATOM 3568 C C . LEU A 1 413 ? 18.479 9.845 -31.265 1.00 92.12 413 LEU A C 1
ATOM 3570 O O . LEU A 1 413 ? 18.315 9.345 -32.377 1.00 92.12 413 LEU A O 1
ATOM 3574 N N . ARG A 1 414 ? 19.669 10.268 -30.845 1.00 90.25 414 ARG A N 1
ATOM 3575 C CA . ARG A 1 414 ? 20.900 10.143 -31.637 1.00 90.25 414 ARG A CA 1
ATOM 3576 C C . ARG A 1 414 ? 22.088 9.804 -30.747 1.00 90.25 414 ARG A C 1
ATOM 3578 O O . ARG A 1 414 ? 22.128 10.193 -29.576 1.00 90.25 414 ARG A O 1
ATOM 3585 N N . ALA A 1 415 ? 23.082 9.132 -31.314 1.00 87.81 415 ALA A N 1
ATOM 3586 C CA . ALA A 1 415 ? 24.385 8.982 -30.679 1.00 87.81 415 ALA A CA 1
ATOM 3587 C C . ALA A 1 415 ? 25.282 10.190 -30.991 1.00 87.81 415 ALA A C 1
ATOM 3589 O O . ALA A 1 415 ? 25.132 10.843 -32.021 1.00 87.81 415 ALA A O 1
ATOM 3590 N N . SER A 1 416 ? 26.252 10.470 -30.119 1.00 75.94 416 SER A N 1
ATOM 3591 C CA . SER A 1 416 ? 27.294 11.484 -30.355 1.00 75.94 416 SER A CA 1
ATOM 3592 C C . SER A 1 416 ? 28.163 11.181 -31.581 1.00 75.94 416 SER A C 1
ATOM 3594 O O . SER A 1 416 ? 28.848 12.066 -32.091 1.00 75.94 416 SER A O 1
ATOM 3596 N N . SER A 1 417 ? 28.144 9.935 -32.053 1.00 69.50 417 SER A N 1
ATOM 3597 C CA . SER A 1 417 ? 28.870 9.475 -33.224 1.00 69.50 417 SER A CA 1
ATOM 3598 C C . SER A 1 417 ? 27.924 8.790 -34.213 1.00 69.50 417 SER A C 1
ATOM 3600 O O . SER A 1 417 ? 26.969 8.121 -33.829 1.00 69.50 417 SER A O 1
ATOM 3602 N N . TRP A 1 418 ? 28.232 8.878 -35.509 1.00 67.69 418 TRP A N 1
ATOM 3603 C CA . TRP A 1 418 ? 27.505 8.178 -36.585 1.00 67.69 418 TRP A CA 1
ATOM 3604 C C . TRP A 1 418 ? 27.704 6.648 -36.571 1.00 67.69 418 TRP A C 1
ATOM 3606 O O . TRP A 1 418 ? 27.315 5.945 -37.504 1.00 67.69 418 TRP A O 1
ATOM 3616 N N . LYS A 1 419 ? 28.357 6.136 -35.524 1.00 76.50 419 LYS A N 1
ATOM 3617 C CA . LYS A 1 419 ? 28.853 4.765 -35.381 1.00 76.50 419 LYS A CA 1
ATOM 3618 C C . LYS A 1 419 ? 27.908 3.896 -34.552 1.00 76.50 419 LYS A C 1
ATOM 3620 O O . LYS A 1 419 ? 28.278 2.808 -34.135 1.00 76.50 419 LYS A O 1
ATOM 3625 N N . VAL A 1 420 ? 26.686 4.365 -34.323 1.00 84.25 420 VAL A N 1
ATOM 3626 C CA . VAL A 1 420 ? 25.603 3.606 -33.696 1.00 84.25 420 VAL A CA 1
ATOM 3627 C C . VAL A 1 420 ? 24.392 3.664 -34.613 1.00 84.25 420 VAL A C 1
ATOM 3629 O O . VAL A 1 420 ? 24.128 4.697 -35.233 1.00 84.25 420 VAL A O 1
ATOM 3632 N N . LYS A 1 421 ? 23.668 2.551 -34.715 1.00 85.44 421 LYS A N 1
ATOM 3633 C CA . LYS A 1 421 ? 22.404 2.480 -35.447 1.00 85.44 421 LYS A CA 1
ATOM 3634 C C . LYS A 1 421 ? 21.279 2.047 -34.530 1.00 85.44 421 LYS A C 1
ATOM 3636 O O . LYS A 1 421 ? 21.479 1.248 -33.616 1.00 85.44 421 LYS A O 1
ATOM 3641 N N . PHE A 1 422 ? 20.104 2.588 -34.809 1.00 87.69 422 PHE A N 1
ATOM 3642 C CA . PHE A 1 422 ? 18.888 2.372 -34.047 1.00 87.69 422 PHE A CA 1
ATOM 3643 C C . PHE A 1 422 ? 17.825 1.732 -34.926 1.00 87.69 422 PHE A C 1
ATOM 3645 O O . PHE A 1 422 ? 17.773 1.977 -36.130 1.00 87.69 422 PHE A O 1
ATOM 3652 N N . CYS A 1 423 ? 16.934 0.974 -34.305 1.00 86.12 423 CYS A N 1
ATOM 3653 C CA . CYS A 1 423 ? 15.695 0.520 -34.918 1.00 86.12 423 CYS A CA 1
ATOM 3654 C C . CYS A 1 423 ? 14.579 0.616 -33.882 1.00 86.12 423 CYS A C 1
ATOM 3656 O O . CYS A 1 423 ? 14.712 0.097 -32.769 1.00 86.12 423 CYS A O 1
ATOM 3658 N N . ASN A 1 424 ? 13.478 1.273 -34.243 1.00 82.56 424 ASN A N 1
ATOM 3659 C CA . ASN A 1 424 ? 12.324 1.381 -33.360 1.00 82.56 424 ASN A CA 1
ATOM 3660 C C . ASN A 1 424 ? 11.601 0.032 -33.317 1.00 82.56 424 ASN A C 1
ATOM 3662 O O . ASN A 1 424 ? 11.260 -0.515 -34.368 1.00 82.56 424 ASN A O 1
ATOM 3666 N N . VAL A 1 425 ? 11.351 -0.485 -32.116 1.00 80.69 425 VAL A N 1
ATOM 3667 C CA . VAL A 1 425 ? 10.567 -1.714 -31.920 1.00 80.69 425 VAL A CA 1
ATOM 3668 C C . VAL A 1 425 ? 9.248 -1.457 -31.196 1.00 80.69 425 VAL A C 1
ATOM 3670 O O . VAL A 1 425 ? 8.441 -2.368 -31.046 1.00 80.69 425 VAL A O 1
ATOM 3673 N N . SER A 1 426 ? 8.990 -0.226 -30.763 1.00 76.50 426 SER A N 1
ATOM 3674 C CA . SER A 1 426 ? 7.744 0.126 -30.092 1.00 76.50 426 SER A CA 1
ATOM 3675 C C . SER A 1 426 ? 6.568 0.140 -31.068 1.00 76.50 426 SER A C 1
ATOM 3677 O O . SER A 1 426 ? 6.701 0.514 -32.232 1.00 76.50 426 SER A O 1
ATOM 3679 N N . ASN A 1 427 ? 5.433 -0.388 -30.602 1.00 72.00 427 ASN A N 1
ATOM 3680 C CA . ASN A 1 427 ? 4.232 -0.726 -31.382 1.00 72.00 427 ASN A CA 1
ATOM 3681 C C . ASN A 1 427 ? 4.448 -1.665 -32.585 1.00 72.00 427 ASN A C 1
ATOM 3683 O O . ASN A 1 427 ? 3.518 -1.929 -33.346 1.00 72.00 427 ASN A O 1
ATOM 3687 N N . ARG A 1 428 ? 5.640 -2.260 -32.713 1.00 63.94 428 ARG A N 1
ATOM 3688 C CA . ARG A 1 428 ? 5.936 -3.375 -33.618 1.00 63.94 428 ARG A CA 1
ATOM 3689 C C . ARG A 1 428 ? 6.110 -4.654 -32.792 1.00 63.94 428 ARG A C 1
ATOM 3691 O O . ARG A 1 428 ? 6.468 -4.610 -31.618 1.00 63.94 428 ARG A O 1
ATOM 3698 N N . LEU A 1 429 ? 5.847 -5.821 -33.385 1.00 58.88 429 LEU A N 1
ATOM 3699 C CA . LEU A 1 429 ? 6.252 -7.090 -32.767 1.00 58.88 429 LEU A CA 1
ATOM 3700 C C . LEU A 1 429 ? 7.782 -7.090 -32.656 1.00 58.88 429 LEU A C 1
ATOM 3702 O O . LEU A 1 429 ? 8.445 -6.807 -33.654 1.00 58.88 429 LEU A O 1
ATOM 3706 N N . VAL A 1 430 ? 8.327 -7.394 -31.472 1.00 54.78 430 VAL A N 1
ATOM 3707 C CA . VAL A 1 430 ? 9.779 -7.478 -31.240 1.00 54.78 430 VAL A CA 1
ATOM 3708 C C . VAL A 1 430 ? 10.385 -8.423 -32.280 1.00 54.78 430 VAL A C 1
ATOM 3710 O O . VAL A 1 430 ? 10.114 -9.623 -32.279 1.00 54.78 430 VAL A O 1
ATOM 3713 N N . LYS A 1 431 ? 11.168 -7.867 -33.202 1.00 63.72 431 LYS A N 1
ATOM 3714 C CA . LYS A 1 431 ? 11.870 -8.578 -34.273 1.00 63.72 431 LYS A CA 1
ATOM 3715 C C . LYS A 1 431 ? 13.319 -8.094 -34.300 1.00 63.72 431 LYS A C 1
ATOM 3717 O O . LYS A 1 431 ? 13.600 -6.966 -33.900 1.00 63.72 431 LYS A O 1
ATOM 3722 N N . GLN A 1 432 ? 14.225 -8.958 -34.757 1.00 67.62 432 GLN A N 1
ATOM 3723 C CA . GLN A 1 432 ? 15.592 -8.555 -35.102 1.00 67.62 432 GLN A CA 1
ATOM 3724 C C . GLN A 1 432 ? 15.553 -7.403 -36.106 1.00 67.62 432 GLN A C 1
ATOM 3726 O O . GLN A 1 432 ? 14.702 -7.390 -37.000 1.00 67.62 432 GLN A O 1
ATOM 3731 N N . CYS A 1 433 ? 16.468 -6.451 -35.962 1.00 70.69 433 CYS A N 1
ATOM 3732 C CA . CYS A 1 433 ? 16.495 -5.265 -36.805 1.00 70.69 433 CYS A CA 1
ATOM 3733 C C . CYS A 1 433 ? 16.884 -5.644 -38.227 1.00 70.69 433 CYS A C 1
ATOM 3735 O O . CYS A 1 433 ? 18.001 -6.104 -38.482 1.00 70.69 433 CYS A O 1
ATOM 3737 N N . TRP A 1 434 ? 15.998 -5.405 -39.191 1.00 70.69 434 TRP A N 1
ATOM 3738 C CA . TRP A 1 434 ? 16.399 -5.549 -40.582 1.00 70.69 434 TRP A CA 1
ATOM 3739 C C . TRP A 1 434 ? 17.385 -4.438 -40.968 1.00 70.69 434 TRP A C 1
ATOM 3741 O O . TRP A 1 434 ? 17.188 -3.287 -40.578 1.00 70.69 434 TRP A O 1
ATOM 3751 N N . PRO A 1 435 ? 18.427 -4.721 -41.778 1.00 68.81 435 PRO A N 1
ATOM 3752 C CA . PRO A 1 435 ? 19.392 -3.703 -42.204 1.00 68.81 435 PRO A CA 1
ATOM 3753 C C . PRO A 1 435 ? 18.773 -2.455 -42.842 1.00 68.81 435 PRO A C 1
ATOM 3755 O O . PRO A 1 435 ? 19.325 -1.366 -42.724 1.00 68.81 435 PRO A O 1
ATOM 3758 N N . LEU A 1 436 ? 17.614 -2.607 -43.486 1.00 67.19 436 LEU A N 1
ATOM 3759 C CA . LEU A 1 436 ? 16.867 -1.509 -44.100 1.00 67.19 436 LEU A CA 1
ATOM 3760 C C . LEU A 1 436 ? 16.122 -0.629 -43.082 1.00 67.19 436 LEU A C 1
ATOM 3762 O O . LEU A 1 436 ? 15.815 0.515 -43.399 1.00 67.19 436 LEU A O 1
ATOM 3766 N N . GLU A 1 437 ? 15.841 -1.145 -41.883 1.00 74.62 437 GLU A N 1
ATOM 3767 C CA . GLU A 1 437 ? 15.147 -0.434 -40.798 1.00 74.62 437 GLU A CA 1
ATOM 3768 C C . GLU A 1 437 ? 16.114 0.314 -39.868 1.00 74.62 437 GLU A C 1
ATOM 3770 O O . GLU A 1 437 ? 15.684 1.116 -39.040 1.00 74.62 437 GLU A O 1
ATOM 3775 N N . MET A 1 438 ? 17.422 0.067 -40.002 1.00 78.69 438 MET A N 1
ATOM 3776 C CA . MET A 1 438 ? 18.445 0.717 -39.193 1.00 78.69 438 MET A CA 1
ATOM 3777 C C . MET A 1 438 ? 18.692 2.162 -39.629 1.00 78.69 438 MET A C 1
ATOM 3779 O O . MET A 1 438 ? 19.080 2.439 -40.766 1.00 78.69 438 MET A O 1
ATOM 3783 N N . ALA A 1 439 ? 18.546 3.083 -38.681 1.00 81.44 439 ALA A N 1
ATOM 3784 C CA . ALA A 1 439 ? 18.731 4.515 -38.874 1.00 81.44 439 ALA A CA 1
ATOM 3785 C C . ALA A 1 439 ? 19.864 5.066 -37.993 1.00 81.44 439 ALA A C 1
ATOM 3787 O O . ALA A 1 439 ? 20.182 4.510 -36.941 1.00 81.44 439 ALA A O 1
ATOM 3788 N N . SER A 1 440 ? 20.501 6.160 -38.431 1.00 82.31 440 SER A N 1
ATOM 3789 C CA . SER A 1 440 ? 21.500 6.890 -37.621 1.00 82.31 440 SER A CA 1
ATOM 3790 C C . SER A 1 440 ? 20.865 7.664 -36.467 1.00 82.31 440 SER A C 1
ATOM 3792 O O . SER A 1 440 ? 21.519 7.925 -35.462 1.00 82.31 440 SER A O 1
ATOM 3794 N N . GLU A 1 441 ? 19.602 8.047 -36.625 1.00 88.81 441 GLU A N 1
ATOM 3795 C CA . GLU A 1 441 ? 18.807 8.775 -35.645 1.00 88.81 441 GLU A CA 1
ATOM 3796 C C . GLU A 1 441 ? 17.417 8.136 -35.607 1.00 88.81 441 GLU A C 1
ATOM 3798 O O . GLU A 1 441 ? 16.926 7.653 -36.629 1.00 88.81 441 GLU A O 1
ATOM 3803 N N . LEU A 1 442 ? 16.796 8.107 -34.431 1.00 89.69 442 LEU A N 1
ATOM 3804 C CA . LEU A 1 442 ? 15.461 7.561 -34.241 1.00 89.69 442 LEU A CA 1
ATOM 3805 C C . LEU A 1 442 ? 14.489 8.685 -33.909 1.00 89.69 442 LEU A C 1
ATOM 3807 O O . LEU A 1 442 ? 14.539 9.243 -32.813 1.00 89.69 442 LEU A O 1
ATOM 3811 N N . GLU A 1 443 ? 13.610 9.004 -34.852 1.00 91.81 443 GLU A N 1
ATOM 3812 C CA . GLU A 1 443 ? 12.500 9.926 -34.626 1.00 91.81 443 GLU A CA 1
ATOM 3813 C C . GLU A 1 443 ? 11.265 9.161 -34.144 1.00 91.81 443 GLU A C 1
ATOM 3815 O O . GLU A 1 443 ? 10.940 8.101 -34.682 1.00 91.81 443 GLU A O 1
ATOM 3820 N N . PHE A 1 444 ? 10.596 9.671 -33.110 1.00 90.75 444 PHE A N 1
ATOM 3821 C CA . PHE A 1 444 ? 9.417 9.034 -32.523 1.00 90.75 444 PHE A CA 1
ATOM 3822 C C . PHE A 1 444 ? 8.467 10.046 -31.866 1.00 90.75 444 PHE A C 1
ATOM 3824 O O . PHE A 1 444 ? 8.868 11.126 -31.422 1.00 90.75 444 PHE A O 1
ATOM 3831 N N . ARG A 1 445 ? 7.189 9.678 -31.788 1.00 90.94 445 ARG A N 1
ATOM 3832 C CA . ARG A 1 445 ? 6.101 10.351 -31.063 1.00 90.94 445 ARG A CA 1
ATOM 3833 C C . ARG A 1 445 ? 5.515 9.406 -30.014 1.00 90.94 445 ARG A C 1
ATOM 3835 O O . ARG A 1 445 ? 5.821 8.218 -30.002 1.00 90.94 445 ARG A O 1
ATOM 3842 N N . TYR A 1 446 ? 4.599 9.901 -29.182 1.00 87.44 446 TYR A N 1
ATOM 3843 C CA . TYR A 1 446 ? 3.904 9.052 -28.208 1.00 87.44 446 TYR A CA 1
ATOM 3844 C C . TYR A 1 446 ? 3.192 7.862 -28.867 1.00 87.44 446 TYR A C 1
ATOM 3846 O O . TYR A 1 446 ? 3.254 6.749 -28.353 1.00 87.44 446 TYR A O 1
ATOM 3854 N N . ALA A 1 447 ? 2.596 8.070 -30.045 1.00 87.88 447 ALA A N 1
ATOM 3855 C CA . ALA A 1 447 ? 1.943 7.016 -30.825 1.00 87.88 447 ALA A CA 1
ATOM 3856 C C . ALA A 1 447 ? 2.898 5.908 -31.300 1.00 87.88 447 ALA A C 1
ATOM 3858 O O . ALA A 1 447 ? 2.441 4.823 -31.647 1.00 87.88 447 ALA A O 1
ATOM 3859 N N . ASP A 1 448 ? 4.207 6.157 -31.303 1.00 88.19 448 ASP A N 1
ATOM 3860 C CA . ASP A 1 448 ? 5.206 5.139 -31.600 1.00 88.19 448 ASP A CA 1
ATOM 3861 C C . ASP A 1 448 ? 5.598 4.349 -30.352 1.00 88.19 448 ASP A C 1
ATOM 3863 O O . ASP A 1 448 ? 6.245 3.328 -30.497 1.00 88.19 448 ASP A O 1
ATOM 3867 N N . THR A 1 449 ? 5.230 4.787 -29.142 1.00 87.94 449 THR A N 1
ATOM 3868 C CA . THR A 1 449 ? 5.612 4.153 -27.869 1.00 87.94 449 THR A CA 1
ATOM 3869 C C . THR A 1 449 ? 4.575 3.174 -27.345 1.00 87.94 449 THR A C 1
ATOM 3871 O O . THR A 1 449 ? 3.388 3.280 -27.654 1.00 87.94 449 THR A O 1
ATOM 3874 N N . LYS A 1 450 ? 5.019 2.248 -26.489 1.00 86.38 450 LYS A N 1
ATOM 3875 C CA . LYS A 1 450 ? 4.123 1.407 -25.697 1.00 86.38 450 LYS A CA 1
ATOM 3876 C C . LYS A 1 450 ? 3.955 2.040 -24.321 1.00 86.38 450 LYS A C 1
ATOM 3878 O O . LYS A 1 450 ? 4.919 2.130 -23.567 1.00 86.38 450 LYS A O 1
ATOM 3883 N N . ASP A 1 451 ? 2.750 2.518 -24.026 1.00 82.38 451 ASP A N 1
ATOM 3884 C CA . ASP A 1 451 ? 2.401 3.140 -22.743 1.00 82.38 451 ASP A CA 1
ATOM 3885 C C . ASP A 1 451 ? 3.314 4.324 -22.353 1.00 82.38 451 ASP A C 1
ATOM 3887 O O . ASP A 1 451 ? 3.581 4.560 -2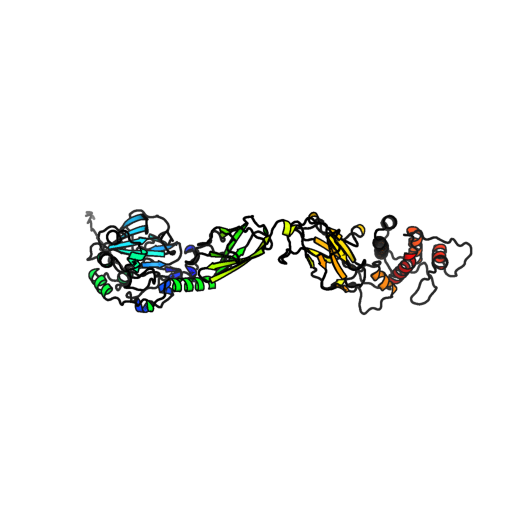1.177 1.00 82.38 451 ASP A O 1
ATOM 3891 N N . GLY A 1 452 ? 3.816 5.086 -23.332 1.00 82.50 452 GLY A N 1
ATOM 3892 C CA . GLY A 1 452 ? 4.741 6.207 -23.107 1.00 82.50 452 GLY A CA 1
ATOM 3893 C C . GLY A 1 452 ? 6.221 5.825 -23.025 1.00 82.50 452 GLY A C 1
ATOM 3894 O O . GLY A 1 452 ? 7.067 6.712 -22.898 1.00 82.50 452 GLY A O 1
ATOM 3895 N N . ILE A 1 453 ? 6.548 4.534 -23.144 1.00 87.94 453 ILE A N 1
ATOM 3896 C CA . ILE A 1 453 ? 7.916 4.012 -23.135 1.00 87.94 453 ILE A CA 1
ATOM 3897 C C . ILE A 1 453 ? 8.333 3.641 -24.561 1.00 87.94 453 ILE A C 1
ATOM 3899 O O . ILE A 1 453 ? 7.722 2.787 -25.212 1.00 87.94 453 ILE A O 1
ATOM 3903 N N . LEU A 1 454 ? 9.403 4.269 -25.048 1.00 90.50 454 LEU A N 1
ATOM 3904 C CA . LEU A 1 454 ? 10.040 3.882 -26.301 1.00 90.50 454 LEU A CA 1
ATOM 3905 C C . LEU A 1 454 ? 11.031 2.750 -26.034 1.00 90.50 454 LEU A C 1
ATOM 3907 O O . LEU A 1 454 ? 12.114 2.981 -25.511 1.00 90.50 454 LEU A O 1
ATOM 3911 N N . LEU A 1 455 ? 10.686 1.546 -26.452 1.00 90.50 455 LEU A N 1
ATOM 3912 C CA . LEU A 1 455 ? 11.595 0.433 -26.694 1.00 90.50 455 LEU A CA 1
ATOM 3913 C C . LEU A 1 455 ? 12.241 0.551 -28.081 1.00 90.50 455 LEU A C 1
ATOM 3915 O O . LEU A 1 455 ? 11.550 0.713 -29.094 1.00 90.50 455 LEU A O 1
ATOM 3919 N N . PHE A 1 456 ? 13.562 0.420 -28.135 1.00 90.19 456 PHE A N 1
ATOM 3920 C CA . PHE A 1 456 ? 14.341 0.425 -29.373 1.00 90.19 456 PHE A CA 1
ATOM 3921 C C . PHE A 1 456 ? 15.528 -0.532 -29.261 1.00 90.19 456 PHE A C 1
ATOM 3923 O O . PHE A 1 456 ? 16.031 -0.793 -28.169 1.00 90.19 456 PHE A O 1
ATOM 3930 N N . ASN A 1 457 ? 15.989 -1.043 -30.397 1.00 88.56 457 ASN A N 1
ATOM 3931 C CA . ASN A 1 457 ? 17.240 -1.784 -30.472 1.00 88.56 457 ASN A CA 1
ATOM 3932 C C . ASN A 1 457 ? 18.367 -0.857 -30.917 1.00 88.56 457 ASN A C 1
ATOM 3934 O O . ASN A 1 457 ? 18.171 0.033 -31.751 1.00 88.56 457 ASN A O 1
ATOM 3938 N N . MET A 1 458 ? 19.551 -1.098 -30.370 1.00 87.31 458 MET A N 1
ATOM 3939 C CA . MET A 1 458 ? 20.767 -0.361 -30.677 1.00 87.31 458 MET A CA 1
ATOM 3940 C C . MET A 1 458 ? 21.869 -1.330 -31.102 1.00 87.31 458 MET A C 1
ATOM 3942 O O . MET A 1 458 ? 22.040 -2.378 -30.480 1.00 87.31 458 MET A O 1
ATOM 3946 N N . VAL A 1 459 ? 22.632 -0.944 -32.127 1.00 84.75 459 VAL A N 1
ATOM 3947 C CA . VAL A 1 459 ? 23.793 -1.685 -32.633 1.00 84.75 459 VAL A CA 1
ATOM 3948 C C . VAL A 1 459 ? 25.002 -0.760 -32.697 1.00 84.75 459 VAL A C 1
ATOM 3950 O O . VAL A 1 459 ? 24.966 0.280 -33.360 1.00 84.75 459 VAL A O 1
ATOM 3953 N N . ALA A 1 460 ? 26.080 -1.150 -32.017 1.00 85.19 460 ALA A N 1
ATOM 3954 C CA . ALA A 1 460 ? 27.366 -0.465 -32.072 1.00 85.19 460 ALA A CA 1
ATOM 3955 C C . ALA A 1 460 ? 28.150 -0.907 -33.313 1.00 85.19 460 ALA A C 1
ATOM 3957 O O . ALA A 1 460 ? 28.366 -2.107 -33.499 1.00 85.19 460 ALA A O 1
ATOM 3958 N N . LEU A 1 461 ? 28.575 0.051 -34.141 1.00 77.56 461 LEU A N 1
ATOM 3959 C CA . LEU A 1 461 ? 29.321 -0.215 -35.371 1.00 77.56 461 LEU A CA 1
ATOM 3960 C C . LEU A 1 461 ? 30.843 -0.104 -35.210 1.00 77.56 461 LEU A C 1
ATOM 3962 O O . LEU A 1 461 ? 31.585 -0.494 -36.103 1.00 77.56 461 LEU A O 1
ATOM 3966 N N . ASP A 1 462 ? 31.338 0.448 -34.105 1.00 78.69 462 ASP A N 1
ATOM 3967 C CA . ASP A 1 462 ? 32.759 0.413 -33.771 1.00 78.69 462 ASP A CA 1
ATOM 3968 C C . ASP A 1 462 ? 32.990 0.482 -32.256 1.00 78.69 462 ASP A C 1
ATOM 3970 O O . ASP A 1 462 ? 32.049 0.493 -31.467 1.00 78.69 462 ASP A O 1
ATOM 3974 N N . TYR A 1 463 ? 34.260 0.517 -31.853 1.00 81.81 463 TYR A N 1
ATOM 3975 C CA . TYR A 1 463 ? 34.674 0.513 -30.449 1.00 81.81 463 TYR A CA 1
ATOM 3976 C C . TYR A 1 463 ? 34.566 1.878 -29.747 1.00 81.81 463 TYR A C 1
ATOM 3978 O O . TYR A 1 463 ? 35.052 2.035 -28.627 1.00 81.81 463 TYR A O 1
ATOM 3986 N N . SER A 1 464 ? 33.986 2.892 -30.395 1.00 83.56 464 SER A N 1
ATOM 3987 C CA . SER A 1 464 ? 33.846 4.212 -29.778 1.00 83.56 464 SER A CA 1
ATOM 3988 C C . SER A 1 464 ? 32.864 4.133 -28.604 1.00 83.56 464 SER A C 1
ATOM 3990 O O . SER A 1 464 ? 31.788 3.551 -28.760 1.00 83.56 464 SER A O 1
ATOM 3992 N N . PRO A 1 465 ? 33.167 4.757 -27.451 1.00 85.00 465 PRO A N 1
ATOM 3993 C CA . PRO A 1 465 ? 32.219 4.834 -26.349 1.00 85.00 465 PRO A CA 1
ATOM 3994 C C . PRO A 1 465 ? 30.903 5.476 -26.792 1.00 85.00 465 PRO A C 1
ATOM 3996 O O . PRO A 1 465 ? 30.887 6.493 -27.495 1.00 85.00 465 PRO A O 1
ATOM 3999 N N . ILE A 1 466 ? 29.790 4.887 -26.366 1.00 87.19 466 ILE A N 1
ATOM 4000 C CA . ILE A 1 466 ? 28.459 5.312 -26.788 1.00 87.19 466 ILE A CA 1
ATOM 4001 C C . ILE A 1 466 ? 27.931 6.350 -25.805 1.00 87.19 466 ILE A C 1
ATOM 4003 O O . ILE A 1 466 ? 27.817 6.093 -24.604 1.00 87.19 466 ILE A O 1
ATOM 4007 N N . LYS A 1 467 ? 27.564 7.516 -26.342 1.00 88.94 467 LYS A N 1
ATOM 4008 C CA . LYS A 1 467 ? 26.810 8.554 -25.637 1.00 88.94 467 LYS A CA 1
ATOM 4009 C C . LYS A 1 467 ? 25.547 8.862 -26.430 1.00 88.94 467 LYS A C 1
ATOM 4011 O O . LYS A 1 467 ? 25.639 9.246 -27.595 1.00 88.94 467 LYS A O 1
ATOM 4016 N N . LEU A 1 468 ? 24.385 8.703 -25.804 1.00 90.81 468 LEU A N 1
ATOM 4017 C CA . LEU A 1 468 ? 23.094 8.999 -26.419 1.00 90.81 468 LEU A CA 1
ATOM 4018 C C . LEU A 1 468 ? 22.591 10.363 -25.956 1.00 90.81 468 LEU A C 1
ATOM 4020 O O . LEU A 1 468 ? 22.762 10.743 -24.796 1.00 90.81 468 LEU A O 1
ATOM 4024 N N . SER A 1 469 ? 21.949 11.073 -26.875 1.00 91.56 469 SER A N 1
ATOM 4025 C CA . SER A 1 469 ? 21.250 12.331 -26.628 1.00 91.56 469 SER A CA 1
ATOM 4026 C C . SER A 1 469 ? 19.824 12.219 -27.149 1.00 91.56 469 SER A C 1
ATOM 4028 O O . SER A 1 469 ? 19.584 11.671 -28.229 1.00 91.56 469 SER A O 1
ATOM 4030 N N . LEU A 1 470 ? 18.884 12.731 -26.366 1.00 92.88 470 LEU A N 1
ATOM 4031 C CA . LEU A 1 470 ? 17.487 12.867 -26.737 1.00 92.88 470 LEU A CA 1
ATOM 4032 C C . LEU A 1 470 ? 17.188 14.348 -26.911 1.00 92.88 470 LEU A C 1
ATOM 4034 O O . LEU A 1 470 ? 17.445 15.145 -26.010 1.00 92.88 470 LEU A O 1
ATOM 4038 N N . MET A 1 471 ? 16.618 14.717 -28.048 1.00 91.88 471 MET A N 1
ATOM 4039 C CA . MET A 1 471 ? 16.272 16.099 -28.351 1.00 91.88 471 MET A CA 1
ATOM 4040 C C . MET A 1 471 ? 14.861 16.207 -28.908 1.00 91.88 471 MET A C 1
ATOM 4042 O O . MET A 1 471 ? 14.306 15.261 -29.464 1.00 91.88 471 MET A O 1
ATOM 4046 N N . LYS A 1 472 ? 14.287 17.394 -28.773 1.00 91.19 472 LYS A N 1
ATOM 4047 C CA . LYS A 1 472 ? 13.009 17.746 -29.378 1.00 91.19 472 LYS A CA 1
ATOM 4048 C C . LYS A 1 472 ? 13.258 18.280 -30.788 1.00 91.19 472 LYS A C 1
ATOM 4050 O O . LYS A 1 472 ? 14.110 19.154 -30.964 1.00 91.19 472 LYS A O 1
ATOM 4055 N N . ILE A 1 473 ? 12.552 17.761 -31.794 1.00 89.12 473 ILE A N 1
ATOM 4056 C CA . ILE A 1 473 ? 12.746 18.216 -33.180 1.00 89.12 473 ILE A CA 1
ATOM 4057 C C . ILE A 1 473 ? 12.424 19.713 -33.275 1.00 89.12 473 ILE A C 1
ATOM 4059 O O . ILE A 1 473 ? 11.420 20.181 -32.741 1.00 89.12 473 ILE A O 1
ATOM 4063 N N . GLY A 1 474 ? 13.310 20.469 -33.928 1.00 83.50 474 GLY A N 1
ATOM 4064 C CA . GLY A 1 474 ? 13.200 21.924 -34.063 1.00 83.50 474 GLY A CA 1
ATOM 4065 C C . GLY A 1 474 ? 13.759 22.733 -32.886 1.00 83.50 474 GLY A C 1
ATOM 4066 O O . GLY A 1 474 ? 13.791 23.958 -32.969 1.00 83.50 474 GLY A O 1
ATOM 4067 N N . GLN A 1 475 ? 14.244 22.094 -31.814 1.00 83.06 475 GLN A N 1
ATOM 4068 C CA . GLN A 1 475 ? 14.922 22.778 -30.707 1.00 83.06 475 GLN A CA 1
ATOM 4069 C C . GLN A 1 475 ? 16.421 22.468 -30.666 1.00 83.06 475 GLN A C 1
ATOM 4071 O O . GLN A 1 475 ? 16.864 21.384 -31.039 1.00 83.06 475 GLN A O 1
ATOM 4076 N N . LYS A 1 476 ? 17.212 23.444 -30.197 1.00 76.75 476 LYS A N 1
ATOM 4077 C CA . LYS A 1 476 ? 18.671 23.303 -30.049 1.00 76.75 476 LYS A CA 1
ATOM 4078 C C . LYS A 1 476 ? 19.084 22.567 -28.769 1.00 76.75 476 LYS A C 1
ATOM 4080 O O . LYS A 1 476 ? 20.166 21.994 -28.740 1.00 76.75 476 LYS A O 1
ATOM 4085 N N . ASN A 1 477 ? 18.242 22.585 -27.735 1.00 83.12 477 ASN A N 1
ATOM 4086 C CA . ASN A 1 477 ? 18.573 22.026 -26.426 1.00 83.12 477 ASN A CA 1
ATOM 4087 C C . ASN A 1 477 ? 18.237 20.530 -26.353 1.00 83.12 477 ASN A C 1
ATOM 4089 O O . ASN A 1 477 ? 17.198 20.087 -26.849 1.00 83.12 477 ASN A O 1
ATOM 4093 N N . GLU A 1 478 ? 19.115 19.764 -25.708 1.00 85.75 478 GLU A N 1
ATOM 4094 C CA . GLU A 1 478 ? 18.876 18.355 -25.399 1.00 85.75 478 GLU A CA 1
ATOM 4095 C C . GLU A 1 478 ? 17.879 18.239 -24.240 1.00 85.75 478 GLU A C 1
ATOM 4097 O O . GLU A 1 478 ? 17.962 18.980 -23.262 1.00 85.75 478 GLU A O 1
ATOM 4102 N N . VAL A 1 479 ? 16.935 17.305 -24.357 1.00 87.06 479 VAL A N 1
ATOM 4103 C CA . VAL A 1 479 ? 15.997 16.942 -23.285 1.00 87.06 479 VAL A CA 1
ATOM 4104 C C . VAL A 1 479 ? 16.734 16.144 -22.217 1.00 87.06 479 VAL A C 1
ATOM 4106 O O . VAL A 1 479 ? 16.574 16.388 -21.029 1.00 87.06 479 VAL A O 1
ATOM 4109 N N . THR A 1 480 ? 17.550 15.178 -22.639 1.00 90.88 480 THR A N 1
ATOM 4110 C CA . THR A 1 480 ? 18.407 14.408 -21.738 1.00 90.88 480 THR A CA 1
ATOM 4111 C C . THR A 1 480 ? 19.564 13.771 -22.502 1.00 90.88 480 THR A C 1
ATOM 4113 O O . THR A 1 480 ? 19.552 13.695 -23.734 1.00 90.88 480 THR A O 1
ATOM 4116 N N . TRP A 1 481 ? 20.549 13.261 -21.767 1.00 88.62 481 TRP A N 1
ATOM 4117 C CA . TRP A 1 481 ? 21.682 12.520 -22.313 1.00 88.62 481 TRP A CA 1
ATOM 4118 C C . TRP A 1 481 ? 22.155 11.436 -21.334 1.00 88.62 481 TRP A C 1
ATOM 4120 O O . TRP A 1 481 ? 21.937 11.521 -20.123 1.00 88.62 481 TRP A O 1
ATOM 4130 N N . THR A 1 482 ? 22.818 10.396 -21.842 1.00 86.81 482 THR A N 1
ATOM 4131 C CA . THR A 1 482 ? 23.335 9.298 -21.007 1.00 86.81 482 THR A CA 1
ATOM 4132 C C . THR A 1 482 ? 24.528 9.755 -20.168 1.00 86.81 482 THR A C 1
ATOM 4134 O O . THR A 1 482 ? 25.610 9.983 -20.709 1.00 86.81 482 THR A O 1
ATOM 4137 N N . LYS A 1 483 ? 24.353 9.849 -18.843 1.00 80.94 483 LYS A N 1
ATOM 4138 C CA . LYS A 1 483 ? 25.387 10.341 -17.909 1.00 80.94 483 LYS A CA 1
ATOM 4139 C C . LYS A 1 483 ? 26.691 9.540 -17.947 1.00 80.94 483 LYS A C 1
ATOM 4141 O O . LYS A 1 483 ? 27.764 10.116 -17.797 1.00 80.94 483 LYS A O 1
ATOM 4146 N N . GLN A 1 484 ? 26.590 8.228 -18.138 1.00 81.81 484 GLN A N 1
ATOM 4147 C CA . GLN A 1 484 ? 27.728 7.325 -18.282 1.00 81.81 484 GLN A CA 1
ATOM 4148 C C . GLN A 1 484 ? 27.867 6.900 -19.741 1.00 81.81 484 GLN A C 1
ATOM 4150 O O . GLN A 1 484 ? 26.870 6.720 -20.442 1.00 81.81 484 GLN A O 1
ATOM 4155 N N . GLN A 1 485 ? 29.111 6.762 -20.193 1.00 83.19 485 GLN A N 1
ATOM 4156 C CA . GLN A 1 485 ? 29.406 6.207 -21.507 1.00 83.19 485 GLN A CA 1
ATOM 4157 C C . GLN A 1 485 ? 29.298 4.688 -21.442 1.00 83.19 485 GLN A C 1
ATOM 4159 O O . GLN A 1 485 ? 29.830 4.074 -20.518 1.00 83.19 485 GLN A O 1
ATOM 4164 N N . VAL A 1 486 ? 28.643 4.087 -22.432 1.00 85.62 486 VAL A N 1
ATOM 4165 C CA . VAL A 1 486 ? 28.607 2.628 -22.556 1.00 85.62 486 VAL A CA 1
ATOM 4166 C C . VAL A 1 486 ? 29.799 2.171 -23.381 1.00 85.62 486 VAL A C 1
ATOM 4168 O O . VAL A 1 486 ? 30.019 2.655 -24.495 1.00 85.62 486 VAL A O 1
ATOM 4171 N N . LEU A 1 487 ? 30.590 1.266 -22.804 1.00 87.88 487 LEU A N 1
ATOM 4172 C CA . LEU A 1 487 ? 31.771 0.710 -23.452 1.00 87.88 487 LEU A CA 1
ATOM 4173 C C . LEU A 1 487 ? 31.369 -0.362 -24.462 1.00 87.88 487 LEU A C 1
ATOM 4175 O O . LEU A 1 487 ? 30.445 -1.144 -24.222 1.00 87.88 487 LEU A O 1
ATOM 4179 N N . VAL A 1 488 ? 32.100 -0.407 -25.573 1.00 86.25 488 VAL A N 1
ATOM 4180 C CA . VAL A 1 488 ? 31.916 -1.428 -26.602 1.00 86.25 488 VAL A CA 1
ATOM 4181 C C . VAL A 1 488 ? 33.029 -2.461 -26.482 1.00 86.25 488 VAL A C 1
ATOM 4183 O O . VAL A 1 488 ? 34.207 -2.128 -26.617 1.00 86.25 488 VAL A O 1
ATOM 4186 N N . SER A 1 489 ? 32.659 -3.707 -26.196 1.00 85.12 489 SER A N 1
ATOM 4187 C CA . SER A 1 489 ? 33.593 -4.824 -26.034 1.00 85.12 489 SER A CA 1
ATOM 4188 C C . SER A 1 489 ? 33.752 -5.637 -27.316 1.00 85.12 489 SER A C 1
ATOM 4190 O O . SER A 1 489 ? 32.970 -5.525 -28.264 1.00 85.12 489 SER A O 1
ATOM 4192 N N . ASN A 1 490 ? 34.780 -6.485 -27.338 1.00 78.62 490 ASN A N 1
ATOM 4193 C CA . ASN A 1 490 ? 34.973 -7.444 -28.418 1.00 78.62 490 ASN A CA 1
ATOM 4194 C C . ASN A 1 490 ? 33.771 -8.395 -28.553 1.00 78.62 490 ASN A C 1
ATOM 4196 O O . ASN A 1 490 ? 33.177 -8.765 -27.540 1.00 78.62 490 ASN A O 1
ATOM 4200 N N . PRO A 1 491 ? 33.444 -8.822 -29.788 1.00 77.19 491 PRO A N 1
ATOM 4201 C CA . PRO A 1 491 ? 32.576 -9.968 -30.047 1.00 77.19 491 PRO A CA 1
ATOM 4202 C C . PRO A 1 491 ? 32.866 -11.156 -29.121 1.00 77.19 491 PRO A C 1
ATOM 4204 O O . PRO A 1 491 ? 34.018 -11.561 -28.997 1.00 77.19 491 PRO A O 1
ATOM 4207 N N . ASN A 1 492 ? 31.825 -11.758 -28.533 1.00 72.25 492 ASN A N 1
ATOM 4208 C CA . ASN A 1 492 ? 31.955 -12.857 -27.556 1.00 72.25 492 ASN A CA 1
ATOM 4209 C C . ASN A 1 492 ? 32.695 -14.098 -28.099 1.00 72.25 492 ASN A C 1
ATOM 4211 O O . ASN A 1 492 ? 33.181 -14.912 -27.325 1.00 72.25 492 ASN A O 1
ATOM 4215 N N . ASN A 1 493 ? 32.781 -14.238 -29.424 1.00 74.31 493 ASN A N 1
ATOM 4216 C CA . ASN A 1 493 ? 33.378 -15.384 -30.114 1.00 74.31 493 ASN A CA 1
ATOM 4217 C C . ASN A 1 493 ? 34.775 -15.078 -30.698 1.00 74.31 493 ASN A C 1
ATOM 4219 O O . ASN A 1 493 ? 35.222 -15.753 -31.630 1.00 74.31 493 ASN A O 1
ATOM 4223 N N . LEU A 1 494 ? 35.445 -14.044 -30.177 1.00 77.56 494 LEU A N 1
ATOM 4224 C CA . LEU A 1 494 ? 36.876 -13.800 -30.374 1.00 77.56 494 LEU A CA 1
ATOM 4225 C C . LEU A 1 494 ? 37.643 -14.305 -29.158 1.00 77.56 494 LEU A C 1
ATOM 4227 O O . LEU A 1 494 ? 37.353 -13.896 -28.036 1.00 77.56 494 LEU A O 1
ATOM 4231 N N . ASP A 1 495 ? 38.642 -15.147 -29.395 1.00 76.75 495 ASP A N 1
ATOM 4232 C CA . ASP A 1 495 ? 39.563 -15.581 -28.354 1.00 76.75 495 ASP A CA 1
ATOM 4233 C C . ASP A 1 495 ? 40.555 -14.442 -28.056 1.00 76.75 495 ASP A C 1
ATOM 4235 O O . ASP A 1 495 ? 41.359 -14.092 -28.922 1.00 76.75 495 ASP A O 1
ATOM 4239 N N . PRO A 1 496 ? 40.529 -13.837 -26.855 1.00 72.19 496 PRO A N 1
ATOM 4240 C CA . PRO A 1 496 ? 41.423 -12.732 -26.522 1.00 72.19 496 PRO A CA 1
ATOM 4241 C C . PRO A 1 496 ? 42.905 -13.137 -26.481 1.00 72.19 496 PRO A C 1
ATOM 4243 O O . PRO A 1 496 ? 43.763 -12.258 -26.511 1.00 72.19 496 PRO A O 1
ATOM 4246 N N . SER A 1 497 ? 43.216 -14.436 -26.409 1.00 77.50 497 SER A N 1
ATOM 4247 C CA . SER A 1 497 ? 44.583 -14.967 -26.407 1.00 77.50 497 SER A CA 1
ATOM 4248 C C . SER A 1 497 ? 45.130 -15.277 -27.806 1.00 77.50 497 SER A C 1
ATOM 4250 O O . SER A 1 497 ? 46.328 -15.523 -27.956 1.00 77.50 497 SER A O 1
ATOM 4252 N N . TYR A 1 498 ? 44.283 -15.233 -28.839 1.00 80.38 498 TYR A N 1
ATOM 4253 C CA . TYR A 1 498 ? 44.658 -15.597 -30.200 1.00 80.38 498 TYR A CA 1
ATOM 4254 C C . TYR A 1 498 ? 45.068 -14.365 -31.034 1.00 80.38 498 TYR A C 1
ATOM 4256 O O . TYR A 1 498 ? 44.304 -13.399 -31.133 1.00 80.38 498 TYR A O 1
ATOM 4264 N N . PRO A 1 499 ? 46.256 -14.361 -31.675 1.00 80.56 499 PRO A N 1
ATOM 4265 C CA . PRO A 1 499 ? 46.695 -13.248 -32.510 1.00 80.56 499 PRO A CA 1
ATOM 4266 C C . PRO A 1 499 ? 45.951 -13.246 -33.854 1.00 80.56 499 PRO A C 1
ATOM 4268 O O . PRO A 1 499 ? 46.227 -14.040 -34.755 1.00 80.56 499 PRO A O 1
ATOM 4271 N N . TYR A 1 500 ? 45.012 -12.314 -34.004 1.00 83.69 500 TYR A N 1
ATOM 4272 C CA . TYR A 1 500 ? 44.280 -12.121 -35.254 1.00 83.69 500 TYR A CA 1
ATOM 4273 C C . TYR A 1 500 ? 45.008 -11.172 -36.210 1.00 83.69 500 TYR A C 1
ATOM 4275 O O . TYR A 1 500 ? 45.537 -10.139 -35.797 1.00 83.69 500 TYR A O 1
ATOM 4283 N N . PHE A 1 501 ? 44.961 -11.468 -37.512 1.00 84.38 501 PHE A N 1
ATOM 4284 C CA . PHE A 1 501 ? 45.431 -10.536 -38.539 1.00 84.38 501 PHE A CA 1
ATOM 4285 C C . PHE A 1 501 ? 44.649 -9.214 -38.507 1.00 84.38 501 PHE A C 1
ATOM 4287 O O . PHE A 1 501 ? 43.429 -9.201 -38.309 1.00 84.38 501 PHE A O 1
ATOM 4294 N N . GLN A 1 502 ? 45.337 -8.099 -38.773 1.00 82.69 502 GLN A N 1
ATOM 4295 C CA . GLN A 1 502 ? 44.735 -6.762 -38.746 1.00 82.69 502 GLN A CA 1
ATOM 4296 C C . GLN A 1 502 ? 43.523 -6.654 -39.681 1.00 82.69 502 GLN A C 1
ATOM 4298 O O . GLN A 1 502 ? 42.535 -6.016 -39.332 1.00 82.69 502 GLN A O 1
ATOM 4303 N N . GLU A 1 503 ? 43.540 -7.328 -40.832 1.00 83.31 503 GLU A N 1
ATOM 4304 C CA . GLU A 1 503 ? 42.431 -7.285 -41.787 1.00 83.31 503 GLU A CA 1
ATOM 4305 C C . GLU A 1 503 ? 41.162 -7.986 -41.274 1.00 83.31 503 GLU A C 1
ATOM 4307 O O . GLU A 1 503 ? 40.046 -7.597 -41.635 1.00 83.31 503 GLU A O 1
ATOM 4312 N N . ASN A 1 504 ? 41.300 -8.963 -40.374 1.00 83.25 504 ASN A N 1
ATOM 4313 C CA . ASN A 1 504 ? 40.160 -9.564 -39.683 1.00 83.25 504 ASN A CA 1
ATOM 4314 C C . ASN A 1 504 ? 39.574 -8.587 -38.667 1.00 83.25 504 ASN A C 1
ATOM 4316 O O . ASN A 1 504 ? 38.361 -8.376 -38.645 1.00 83.25 504 ASN A O 1
ATOM 4320 N N . ILE A 1 505 ? 40.436 -7.936 -37.882 1.00 80.56 505 ILE A N 1
ATOM 4321 C CA . ILE A 1 505 ? 40.035 -6.898 -36.926 1.00 80.56 505 ILE A CA 1
ATOM 4322 C C . ILE A 1 505 ? 39.346 -5.731 -37.647 1.00 80.56 505 ILE A C 1
ATOM 4324 O O . ILE A 1 505 ? 38.304 -5.255 -37.199 1.00 80.56 505 ILE A O 1
ATOM 4328 N N . ASP A 1 506 ? 39.865 -5.303 -38.796 1.00 83.44 506 ASP A N 1
ATOM 4329 C CA . ASP A 1 506 ? 39.268 -4.241 -39.610 1.00 83.44 506 ASP A CA 1
ATOM 4330 C C . ASP A 1 506 ? 37.922 -4.664 -40.210 1.00 83.44 506 ASP A C 1
ATOM 4332 O O . ASP A 1 506 ? 36.982 -3.871 -40.238 1.00 83.44 506 ASP A O 1
ATOM 4336 N N . SER A 1 507 ? 37.790 -5.920 -40.643 1.00 85.19 507 SER A N 1
ATOM 4337 C CA . SER A 1 507 ? 36.517 -6.473 -41.130 1.00 85.19 507 SER A CA 1
ATOM 4338 C C . SER A 1 507 ? 35.459 -6.537 -40.044 1.00 85.19 507 SER A C 1
ATOM 4340 O O . SER A 1 507 ? 34.295 -6.231 -40.300 1.00 85.19 507 SER A O 1
ATOM 4342 N N . ILE A 1 508 ? 35.866 -6.910 -38.829 1.00 80.38 508 ILE A N 1
ATOM 4343 C CA . ILE A 1 508 ? 35.013 -6.864 -37.648 1.00 80.38 508 ILE A CA 1
ATOM 4344 C C . ILE A 1 508 ? 34.601 -5.413 -37.403 1.00 80.38 508 ILE A C 1
ATOM 4346 O O . ILE A 1 508 ? 33.414 -5.156 -37.326 1.00 80.38 508 ILE A O 1
ATOM 4350 N N . LYS A 1 509 ? 35.510 -4.432 -37.408 1.00 77.12 509 LYS A N 1
ATOM 4351 C CA . LYS A 1 509 ? 35.157 -2.999 -37.274 1.00 77.12 509 LYS A CA 1
ATOM 4352 C C . LYS A 1 509 ? 34.256 -2.451 -38.390 1.00 77.12 509 LYS A C 1
ATOM 4354 O O . LYS A 1 509 ? 33.587 -1.448 -38.181 1.00 77.12 509 LYS A O 1
ATOM 4359 N N . LYS A 1 510 ? 34.233 -3.069 -39.573 1.00 79.12 510 LYS A N 1
ATOM 4360 C CA . LYS A 1 510 ? 33.358 -2.690 -40.700 1.00 79.12 510 LYS A CA 1
ATOM 4361 C C . LYS A 1 510 ? 32.095 -3.541 -40.812 1.00 79.12 510 LYS A C 1
ATOM 4363 O O . LYS A 1 510 ? 31.380 -3.434 -41.799 1.00 79.12 510 LYS A O 1
ATOM 4368 N N . TRP A 1 511 ? 31.822 -4.411 -39.845 1.00 77.69 511 TRP A N 1
ATOM 4369 C CA . TRP A 1 511 ? 30.698 -5.350 -39.850 1.00 77.69 511 TRP A CA 1
ATOM 4370 C C . TRP A 1 511 ? 30.730 -6.454 -40.893 1.00 77.69 511 TRP A C 1
ATOM 4372 O O . TRP A 1 511 ? 29.794 -7.246 -40.942 1.00 77.69 511 TRP A O 1
ATOM 4382 N N . TYR A 1 512 ? 31.751 -6.533 -41.745 1.00 83.00 512 TYR A N 1
ATOM 4383 C CA . TYR A 1 512 ? 31.775 -7.524 -42.823 1.00 83.00 512 TYR A CA 1
ATOM 4384 C C . TYR A 1 512 ? 31.633 -8.934 -42.243 1.00 83.00 512 TYR A C 1
ATOM 4386 O O . TYR A 1 512 ? 30.965 -9.784 -42.818 1.00 83.00 512 TYR A O 1
ATOM 4394 N N . LEU A 1 513 ? 32.171 -9.160 -41.045 1.00 79.31 513 LEU A N 1
ATOM 4395 C CA . LEU A 1 513 ? 32.043 -10.409 -40.315 1.00 79.31 513 LEU A CA 1
ATOM 4396 C C . LEU A 1 513 ? 31.185 -10.239 -39.052 1.00 79.31 513 LEU A C 1
ATOM 4398 O O . LEU A 1 513 ? 31.548 -9.481 -38.153 1.00 79.31 513 LEU A O 1
ATOM 4402 N N . ARG A 1 514 ? 30.093 -11.010 -38.946 1.00 76.56 514 ARG A N 1
ATOM 4403 C CA . ARG A 1 514 ? 29.320 -11.179 -37.703 1.00 76.56 514 ARG A CA 1
ATOM 4404 C C . ARG A 1 514 ? 29.581 -12.551 -37.103 1.00 76.56 514 ARG A C 1
ATOM 4406 O O . ARG A 1 514 ? 29.398 -13.563 -37.777 1.00 76.56 514 ARG A O 1
ATOM 4413 N N . LEU A 1 515 ? 29.943 -12.580 -35.825 1.00 71.31 515 LEU A N 1
ATOM 4414 C CA . LEU A 1 515 ? 30.313 -13.811 -35.125 1.00 71.31 515 LEU A CA 1
ATOM 4415 C C . LEU A 1 515 ? 29.161 -14.442 -34.337 1.00 71.31 515 LEU A C 1
ATOM 4417 O O . LEU A 1 515 ? 29.403 -15.338 -33.546 1.00 71.31 515 LEU A O 1
ATOM 4421 N N . ASN A 1 516 ? 27.910 -14.028 -34.554 1.00 63.94 516 ASN A N 1
ATOM 4422 C CA . ASN A 1 516 ? 26.771 -14.379 -33.691 1.00 63.94 516 ASN A CA 1
ATOM 4423 C C . ASN A 1 516 ? 26.546 -15.897 -33.503 1.00 63.94 516 ASN A C 1
ATOM 4425 O O . ASN A 1 516 ? 25.978 -16.280 -32.489 1.00 63.94 516 ASN A O 1
ATOM 4429 N N . ASN A 1 517 ? 27.025 -16.746 -34.428 1.00 55.44 517 ASN A N 1
ATOM 4430 C CA . ASN A 1 517 ? 26.786 -18.197 -34.415 1.00 55.44 517 ASN A CA 1
ATOM 4431 C C . ASN A 1 517 ? 28.052 -19.074 -34.587 1.00 55.44 517 ASN A C 1
ATOM 4433 O O . ASN A 1 517 ? 27.910 -20.282 -34.756 1.00 55.44 517 ASN A O 1
ATOM 4437 N N . TRP A 1 518 ? 29.274 -18.516 -34.619 1.00 65.44 518 TRP A N 1
ATOM 4438 C CA . TRP A 1 518 ? 30.509 -19.306 -34.803 1.00 65.44 518 TRP A CA 1
ATOM 4439 C C . TRP A 1 518 ? 31.793 -18.539 -34.413 1.00 65.44 518 TRP A C 1
ATOM 4441 O O . TRP A 1 518 ? 31.806 -17.309 -34.408 1.00 65.44 518 TRP A O 1
ATOM 4451 N N . TYR A 1 519 ? 32.872 -19.272 -34.097 1.00 70.69 519 TYR A N 1
ATOM 4452 C CA . TYR A 1 519 ? 34.189 -18.735 -33.710 1.00 70.69 519 TYR A CA 1
ATOM 4453 C C . TYR A 1 519 ? 35.032 -18.295 -34.908 1.00 70.69 519 TYR A C 1
ATOM 4455 O O . TYR A 1 519 ? 35.119 -19.019 -35.903 1.00 70.69 519 TYR A O 1
ATOM 4463 N N . LEU A 1 520 ? 35.732 -17.162 -34.795 1.00 80.69 520 LEU A N 1
ATOM 4464 C CA . LEU A 1 520 ? 36.696 -16.758 -35.819 1.00 80.69 520 LEU A CA 1
ATOM 4465 C C . LEU A 1 520 ? 37.938 -17.660 -35.771 1.00 80.69 520 LEU A C 1
ATOM 4467 O O . LEU A 1 520 ? 38.828 -17.460 -34.951 1.00 80.69 520 LEU A O 1
ATOM 4471 N N . MET A 1 521 ? 38.010 -18.614 -36.697 1.00 84.31 521 MET A N 1
ATOM 4472 C CA . MET A 1 521 ? 39.221 -19.375 -37.016 1.00 84.31 521 MET A CA 1
ATOM 4473 C C . MET A 1 521 ? 39.767 -18.865 -38.348 1.00 84.31 521 MET A C 1
ATOM 4475 O O . MET A 1 521 ? 39.274 -19.246 -39.407 1.00 84.31 521 MET A O 1
ATOM 4479 N N . GLN A 1 522 ? 40.736 -17.954 -38.300 1.00 84.81 522 GLN A N 1
ATOM 4480 C CA . GLN A 1 522 ? 41.146 -17.174 -39.472 1.00 84.81 522 GLN A CA 1
ATOM 4481 C C . GLN A 1 522 ? 41.734 -18.010 -40.620 1.00 84.81 522 GLN A C 1
ATOM 4483 O O . GLN A 1 522 ? 41.534 -17.660 -41.782 1.00 84.81 522 GLN A O 1
ATOM 4488 N N . ASP A 1 523 ? 42.365 -19.138 -40.291 1.00 86.38 523 ASP A N 1
ATOM 4489 C CA . ASP A 1 523 ? 43.004 -20.050 -41.249 1.00 86.38 523 ASP A CA 1
ATOM 4490 C C . ASP A 1 523 ? 42.071 -21.166 -41.739 1.00 86.38 523 ASP A C 1
ATOM 4492 O O . ASP A 1 523 ? 42.456 -21.996 -42.561 1.00 86.38 523 ASP A O 1
ATOM 4496 N N . LYS A 1 524 ? 40.828 -21.214 -41.244 1.00 88.69 524 LYS A N 1
ATOM 4497 C CA . LYS A 1 524 ? 39.851 -22.201 -41.700 1.00 88.69 524 LYS A CA 1
ATOM 4498 C C . LYS A 1 524 ? 39.318 -21.804 -43.074 1.00 88.69 524 LYS A C 1
ATOM 4500 O O . LYS A 1 524 ? 39.019 -20.636 -43.328 1.00 88.69 524 LYS A O 1
ATOM 4505 N N . GLU A 1 525 ? 39.177 -22.798 -43.944 1.00 92.12 525 GLU A N 1
ATOM 4506 C CA . GLU A 1 525 ? 38.567 -22.642 -45.264 1.00 92.12 525 GLU A CA 1
ATOM 4507 C C . GLU A 1 525 ? 37.124 -22.135 -45.140 1.00 92.12 525 GLU A C 1
ATOM 4509 O O . GLU A 1 525 ? 36.343 -22.631 -44.320 1.00 92.12 525 GLU A O 1
ATOM 4514 N N . ILE A 1 526 ? 36.777 -21.138 -45.950 1.00 90.75 526 ILE A N 1
ATOM 4515 C CA . ILE A 1 526 ? 35.462 -20.513 -45.933 1.00 90.75 526 ILE A CA 1
ATOM 4516 C C . ILE A 1 526 ? 34.440 -21.370 -46.683 1.00 90.75 526 ILE A C 1
ATOM 4518 O O . ILE A 1 526 ? 34.688 -21.875 -47.783 1.00 90.75 526 ILE A O 1
ATOM 4522 N N . LEU A 1 527 ? 33.262 -21.499 -46.082 1.00 91.50 527 LEU A N 1
ATOM 4523 C CA . LEU A 1 527 ? 32.099 -22.148 -46.676 1.00 91.50 527 LEU A CA 1
ATOM 4524 C C . LEU A 1 527 ? 31.181 -21.114 -47.338 1.00 91.50 527 LEU A C 1
ATOM 4526 O O . LEU A 1 527 ? 31.171 -19.935 -46.965 1.00 91.50 527 LEU A O 1
ATOM 4530 N N . TRP A 1 528 ? 30.369 -21.545 -48.301 1.00 90.62 528 TRP A N 1
ATOM 4531 C CA . TRP A 1 528 ? 29.440 -20.665 -49.018 1.00 90.62 528 TRP A CA 1
ATOM 4532 C C . TRP A 1 528 ? 28.479 -19.902 -48.117 1.00 90.62 528 TRP A C 1
ATOM 4534 O O . TRP A 1 528 ? 28.293 -18.703 -48.337 1.00 90.62 528 TRP A O 1
ATOM 4544 N N . TYR A 1 529 ? 27.935 -20.523 -47.068 1.00 87.88 529 TYR A N 1
ATOM 4545 C CA . TYR A 1 529 ? 27.061 -19.804 -46.137 1.00 87.88 529 TYR A CA 1
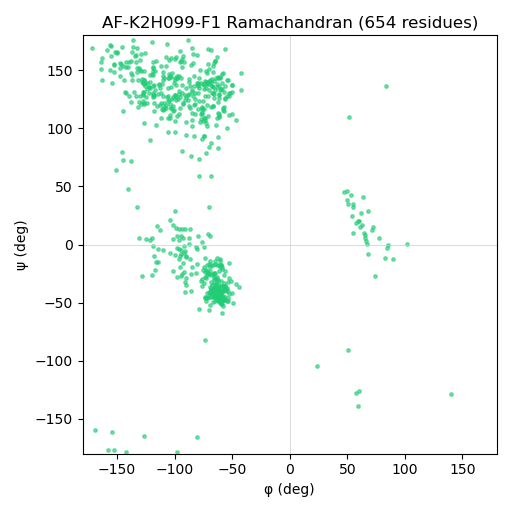ATOM 4546 C C . TYR A 1 529 ? 27.799 -18.650 -45.432 1.00 87.88 529 TYR A C 1
ATOM 4548 O O . TYR A 1 529 ? 27.226 -17.582 -45.187 1.00 87.88 529 TYR A O 1
ATOM 4556 N N . GLN A 1 530 ? 29.091 -18.835 -45.133 1.00 88.88 530 GLN A N 1
ATOM 4557 C CA . GLN A 1 530 ? 29.925 -17.816 -44.496 1.00 88.88 530 GLN A CA 1
ATOM 4558 C C . GLN A 1 530 ? 30.230 -16.695 -45.484 1.00 88.88 530 GLN A C 1
ATOM 4560 O O . GLN A 1 530 ? 30.041 -15.532 -45.135 1.00 88.88 530 GLN A O 1
ATOM 4565 N N . LEU A 1 531 ? 30.612 -17.015 -46.727 1.00 89.56 531 LEU A N 1
ATOM 4566 C CA . LEU A 1 531 ? 30.822 -15.997 -47.760 1.00 89.56 531 LEU A CA 1
ATOM 4567 C C . LEU A 1 531 ? 29.535 -15.203 -48.026 1.00 89.56 531 LEU A C 1
ATOM 4569 O O . LEU A 1 531 ? 29.572 -13.974 -48.086 1.00 89.56 531 LEU A O 1
ATOM 4573 N N . LYS A 1 532 ? 28.390 -15.889 -48.134 1.00 88.94 532 LYS A N 1
ATOM 4574 C CA . LYS A 1 532 ? 27.062 -15.283 -48.298 1.00 88.94 532 LYS A CA 1
ATOM 4575 C C . LYS A 1 532 ? 26.787 -14.259 -47.211 1.00 88.94 532 LYS A C 1
ATOM 4577 O O . LYS A 1 532 ? 26.403 -13.132 -47.529 1.00 88.94 532 LYS A O 1
ATOM 4582 N N . SER A 1 533 ? 27.029 -14.627 -45.955 1.00 86.50 533 SER A N 1
ATOM 4583 C CA . SER A 1 533 ? 26.903 -13.722 -44.814 1.00 86.50 533 SER A CA 1
ATOM 4584 C C . SER A 1 533 ? 27.865 -12.538 -44.927 1.00 86.50 533 SER A C 1
ATOM 4586 O O . SER A 1 533 ? 27.430 -11.390 -44.845 1.00 86.50 533 SER A O 1
ATOM 4588 N N . VAL A 1 534 ? 29.148 -12.793 -45.204 1.00 87.75 534 VAL A N 1
ATOM 4589 C CA . VAL A 1 534 ? 30.184 -11.752 -45.235 1.00 87.75 534 VAL A CA 1
ATOM 4590 C C . VAL A 1 534 ? 29.919 -10.700 -46.314 1.00 87.75 534 VAL A C 1
ATOM 4592 O O . VAL A 1 534 ? 29.935 -9.501 -46.035 1.00 87.75 534 VAL A O 1
ATOM 4595 N N . VAL A 1 535 ? 29.599 -11.124 -47.536 1.00 88.44 535 VAL A N 1
ATOM 4596 C CA . VAL A 1 535 ? 29.292 -10.207 -48.646 1.00 88.44 535 VAL A CA 1
ATOM 4597 C C . VAL A 1 535 ? 27.974 -9.464 -48.401 1.00 88.44 535 VAL A C 1
ATOM 4599 O O . VAL A 1 535 ? 27.888 -8.264 -48.662 1.00 88.44 535 VAL A O 1
ATOM 4602 N N . THR A 1 536 ? 26.960 -10.127 -47.831 1.00 86.31 536 THR A N 1
ATOM 4603 C CA . THR A 1 536 ? 25.696 -9.465 -47.454 1.00 86.31 536 THR A CA 1
ATOM 4604 C C . THR A 1 536 ? 25.934 -8.372 -46.414 1.00 86.31 536 THR A C 1
ATOM 4606 O O . THR A 1 536 ? 25.377 -7.276 -46.519 1.00 86.31 536 THR A O 1
ATOM 4609 N N . ASN A 1 537 ? 26.787 -8.638 -45.425 1.00 83.44 537 ASN A N 1
ATOM 4610 C CA . ASN A 1 537 ? 27.140 -7.658 -44.407 1.00 83.44 537 ASN A CA 1
ATOM 4611 C C . ASN A 1 537 ? 27.967 -6.506 -44.980 1.00 83.44 537 ASN A C 1
ATOM 4613 O O . ASN A 1 537 ? 27.696 -5.360 -44.636 1.00 83.44 537 ASN A O 1
ATOM 4617 N N . MET A 1 538 ? 28.911 -6.780 -45.887 1.00 86.62 538 MET A N 1
ATOM 4618 C CA . MET A 1 538 ? 29.663 -5.745 -46.603 1.00 86.62 538 MET A CA 1
ATOM 4619 C C . MET A 1 538 ? 28.725 -4.787 -47.347 1.00 86.62 538 MET A C 1
ATOM 4621 O O . MET A 1 538 ? 28.835 -3.572 -47.205 1.00 86.62 538 MET A O 1
ATOM 4625 N N . LEU A 1 539 ? 27.750 -5.316 -48.089 1.00 85.81 539 LEU A N 1
ATOM 4626 C CA . LEU A 1 539 ? 26.765 -4.480 -48.780 1.00 85.81 539 LEU A CA 1
ATOM 4627 C C . LEU A 1 539 ? 25.866 -3.720 -47.804 1.00 85.81 539 LEU A C 1
ATOM 4629 O O . LEU A 1 539 ? 25.549 -2.556 -48.033 1.00 85.81 539 LEU A O 1
ATOM 4633 N N . SER A 1 540 ? 25.487 -4.347 -46.692 1.00 81.44 540 SER A N 1
ATOM 4634 C CA . SER A 1 540 ? 24.709 -3.683 -45.643 1.00 81.44 540 SER A CA 1
ATOM 4635 C C . SER A 1 540 ? 25.499 -2.542 -44.988 1.00 81.44 540 SER A C 1
ATOM 4637 O O . SER A 1 540 ? 24.938 -1.482 -44.725 1.00 81.44 540 SER A O 1
ATOM 4639 N N . TYR A 1 541 ? 26.805 -2.714 -44.777 1.00 80.81 541 TYR A N 1
ATOM 4640 C CA . TYR A 1 541 ? 27.693 -1.662 -44.286 1.00 80.81 541 TYR A CA 1
ATOM 4641 C C . TYR A 1 541 ? 27.748 -0.474 -45.253 1.00 80.81 541 TYR A C 1
ATOM 4643 O O . TYR A 1 541 ? 27.595 0.671 -44.833 1.00 80.81 541 TYR A O 1
ATOM 4651 N N . GLU A 1 542 ? 27.872 -0.727 -46.556 1.00 81.56 542 GLU A N 1
ATOM 4652 C CA . GLU A 1 542 ? 27.883 0.331 -47.573 1.00 81.56 542 GLU A CA 1
ATOM 4653 C C . GLU A 1 542 ? 26.526 1.041 -47.705 1.00 81.56 542 GLU A C 1
ATOM 4655 O O . GLU A 1 542 ? 26.473 2.263 -47.872 1.00 81.56 542 GLU A O 1
ATOM 4660 N N . TYR A 1 543 ? 25.416 0.315 -47.529 1.00 81.69 543 TYR A N 1
ATOM 4661 C CA . TYR A 1 543 ? 24.081 0.913 -47.416 1.00 81.69 543 TYR A CA 1
ATOM 4662 C C . TYR A 1 543 ? 24.010 1.890 -46.233 1.00 81.69 543 TYR A C 1
ATOM 4664 O O . TYR A 1 543 ? 23.536 3.018 -46.381 1.00 81.69 543 TYR A O 1
ATOM 4672 N N . LEU A 1 544 ? 24.532 1.491 -45.069 1.00 75.81 544 LEU A N 1
ATOM 4673 C CA . LEU A 1 544 ? 24.554 2.328 -43.867 1.00 75.81 544 LEU A CA 1
ATOM 4674 C C . LEU A 1 544 ? 25.509 3.527 -43.994 1.00 75.81 544 LEU A C 1
ATOM 4676 O O . LEU A 1 544 ? 25.183 4.610 -43.499 1.00 75.81 544 LEU A O 1
ATOM 4680 N N . ARG A 1 545 ? 26.660 3.355 -44.659 1.00 77.69 545 ARG A N 1
ATOM 4681 C CA . ARG A 1 545 ? 27.662 4.408 -44.920 1.00 77.69 545 ARG A CA 1
ATOM 4682 C C . ARG A 1 545 ? 27.185 5.435 -45.944 1.00 77.69 545 ARG A C 1
ATOM 4684 O O . ARG A 1 545 ? 27.633 6.577 -45.911 1.00 77.69 545 ARG A O 1
ATOM 4691 N N . SER A 1 546 ? 26.249 5.055 -46.811 1.00 78.06 546 SER A N 1
ATOM 4692 C CA . SER A 1 546 ? 25.635 5.967 -47.782 1.00 78.06 546 SER A CA 1
ATOM 4693 C C . SER A 1 546 ? 24.843 7.108 -47.123 1.00 78.06 546 SER A C 1
ATOM 4695 O O . SER A 1 546 ? 24.505 8.071 -47.805 1.00 78.06 546 SER A O 1
ATOM 4697 N N . GLY A 1 547 ? 24.584 7.051 -45.808 1.00 72.19 547 GLY A N 1
ATOM 4698 C CA . GLY A 1 547 ? 23.966 8.153 -45.065 1.00 72.19 547 GLY A CA 1
ATOM 4699 C C . GLY A 1 547 ? 22.608 8.527 -45.657 1.00 72.19 547 GLY A C 1
ATOM 4700 O O . GLY A 1 547 ? 21.776 7.649 -45.872 1.00 72.19 547 GLY A O 1
ATOM 4701 N N . ASP A 1 548 ? 22.399 9.804 -45.963 1.00 72.19 548 ASP A N 1
ATOM 4702 C CA . ASP A 1 548 ? 21.150 10.305 -46.558 1.00 72.19 548 ASP A CA 1
ATOM 4703 C C . ASP A 1 548 ? 21.178 10.354 -48.099 1.00 72.19 548 ASP A C 1
ATOM 4705 O O . ASP A 1 548 ? 20.227 10.810 -48.729 1.00 72.19 548 ASP A O 1
ATOM 4709 N N . ASP A 1 549 ? 22.239 9.844 -48.738 1.00 82.06 549 ASP A N 1
ATOM 4710 C CA . ASP A 1 549 ? 22.347 9.771 -50.198 1.00 82.06 549 ASP A CA 1
ATOM 4711 C C . ASP A 1 549 ? 21.445 8.653 -50.751 1.00 82.06 549 ASP A C 1
ATOM 4713 O O . ASP A 1 549 ? 21.816 7.476 -50.833 1.00 82.06 549 ASP A O 1
ATOM 4717 N N . ILE A 1 550 ? 20.222 9.038 -51.124 1.00 79.94 550 ILE A N 1
ATOM 4718 C CA . ILE A 1 550 ? 19.189 8.134 -51.646 1.00 79.94 550 ILE A CA 1
ATOM 4719 C C . ILE A 1 550 ? 19.663 7.421 -52.923 1.00 79.94 550 ILE A C 1
ATOM 4721 O O . ILE A 1 550 ? 19.361 6.242 -53.116 1.00 79.94 550 ILE A O 1
ATOM 4725 N N . VAL A 1 551 ? 20.435 8.093 -53.786 1.00 85.06 551 VAL A N 1
ATOM 4726 C CA . VAL A 1 551 ? 20.900 7.521 -55.059 1.00 85.06 551 VAL A CA 1
ATOM 4727 C C . VAL A 1 551 ? 21.899 6.394 -54.805 1.00 85.06 551 VAL A C 1
ATOM 4729 O O . VAL A 1 551 ? 21.761 5.313 -55.388 1.00 85.06 551 VAL A O 1
ATOM 4732 N N . LYS A 1 552 ? 22.861 6.607 -53.899 1.00 83.81 552 LYS A N 1
ATOM 4733 C CA . LYS A 1 552 ? 23.791 5.552 -53.466 1.00 83.81 552 LYS A CA 1
ATOM 4734 C C . LYS A 1 552 ? 23.058 4.409 -52.776 1.00 83.81 552 LYS A C 1
ATOM 4736 O O . LYS A 1 552 ? 23.261 3.255 -53.149 1.00 83.81 552 LYS A O 1
ATOM 4741 N N . LYS A 1 553 ? 22.132 4.704 -51.855 1.00 83.06 553 LYS A N 1
ATOM 4742 C CA . LYS A 1 553 ? 21.312 3.682 -51.180 1.00 83.06 553 LYS A CA 1
ATOM 4743 C C . LYS A 1 553 ? 20.578 2.785 -52.173 1.00 83.06 553 LYS A C 1
ATOM 4745 O O . LYS A 1 553 ? 20.689 1.568 -52.078 1.00 83.06 553 LYS A O 1
ATOM 4750 N N . LEU A 1 554 ? 19.900 3.363 -53.166 1.00 84.50 554 LEU A N 1
ATOM 4751 C CA . LEU A 1 554 ? 19.199 2.599 -54.201 1.00 84.50 554 LEU A CA 1
ATOM 4752 C C . LEU A 1 554 ? 20.152 1.725 -55.029 1.00 84.50 554 LEU A C 1
ATOM 4754 O O . LEU A 1 554 ? 19.787 0.603 -55.393 1.00 84.50 554 LEU A O 1
ATOM 4758 N N . ARG A 1 555 ? 21.373 2.201 -55.317 1.00 85.19 555 ARG A N 1
ATOM 4759 C CA . ARG A 1 555 ? 22.389 1.401 -56.018 1.00 85.19 555 ARG A CA 1
ATOM 4760 C C . ARG A 1 555 ? 22.839 0.211 -55.168 1.00 85.19 555 ARG A C 1
ATOM 4762 O O . ARG A 1 555 ? 22.851 -0.910 -55.679 1.00 85.19 555 ARG A O 1
ATOM 4769 N N . VAL A 1 556 ? 23.090 0.416 -53.872 1.00 84.94 556 VAL A N 1
ATOM 4770 C CA . VAL A 1 556 ? 23.396 -0.672 -52.926 1.00 84.94 556 VAL A CA 1
ATOM 4771 C C . VAL A 1 556 ? 22.237 -1.662 -52.818 1.00 84.94 556 VAL A C 1
ATOM 4773 O O . VAL A 1 556 ? 22.454 -2.866 -52.898 1.00 84.94 556 VAL A O 1
ATOM 4776 N N . THR A 1 557 ? 20.993 -1.196 -52.681 1.00 84.75 557 THR A N 1
ATOM 4777 C CA . THR A 1 557 ? 19.821 -2.078 -52.544 1.00 84.75 557 THR A CA 1
ATOM 4778 C C . THR A 1 557 ? 19.650 -2.982 -53.764 1.00 84.75 557 THR A C 1
ATOM 4780 O O . THR A 1 557 ? 19.391 -4.176 -53.610 1.00 84.75 557 THR A O 1
ATOM 4783 N N . LYS A 1 558 ? 19.869 -2.459 -54.981 1.00 86.50 558 LYS A N 1
ATOM 4784 C CA . LYS A 1 558 ? 19.884 -3.278 -56.206 1.00 86.50 558 LYS A CA 1
ATOM 4785 C C . LYS A 1 558 ? 20.960 -4.367 -56.150 1.00 86.50 558 LYS A C 1
ATOM 4787 O O . LYS A 1 558 ? 20.698 -5.493 -56.561 1.00 86.50 558 LYS A O 1
ATOM 4792 N N . LYS A 1 559 ? 22.143 -4.054 -55.610 1.00 85.75 559 LYS A N 1
ATOM 4793 C CA . LYS A 1 559 ? 23.235 -5.020 -55.419 1.00 85.75 559 LYS A CA 1
ATOM 4794 C C . LYS A 1 559 ? 22.924 -6.078 -54.370 1.00 85.75 559 LYS A C 1
ATOM 4796 O O . LYS A 1 559 ? 23.192 -7.247 -54.620 1.00 85.75 559 LYS A O 1
ATOM 4801 N N . ILE A 1 560 ? 22.323 -5.694 -53.245 1.00 86.25 560 ILE A N 1
ATOM 4802 C CA . ILE A 1 560 ? 21.864 -6.638 -52.217 1.00 86.25 560 ILE A CA 1
ATOM 4803 C C . ILE A 1 560 ? 20.884 -7.637 -52.834 1.00 86.25 560 ILE A C 1
ATOM 4805 O O . ILE A 1 560 ? 21.053 -8.838 -52.652 1.00 86.25 560 ILE A O 1
ATOM 4809 N N . LYS A 1 561 ? 19.912 -7.157 -53.621 1.00 86.69 561 LYS A N 1
ATOM 4810 C CA . LYS A 1 561 ? 18.942 -8.026 -54.294 1.00 86.69 561 LYS A CA 1
ATOM 4811 C C . LYS A 1 561 ? 19.608 -8.968 -55.303 1.00 86.69 561 LYS A C 1
ATOM 4813 O O . LYS A 1 561 ? 19.387 -10.169 -55.236 1.00 86.69 561 LYS A O 1
ATOM 4818 N N . ALA A 1 562 ? 20.481 -8.448 -56.170 1.00 87.19 562 ALA A N 1
ATOM 4819 C CA . ALA A 1 562 ? 21.218 -9.271 -57.133 1.00 87.19 562 ALA A CA 1
ATOM 4820 C C . ALA A 1 562 ? 22.071 -10.355 -56.446 1.00 87.19 562 ALA A C 1
ATOM 4822 O O . ALA A 1 562 ? 22.083 -11.505 -56.878 1.00 87.19 562 ALA A O 1
ATOM 4823 N N . TRP A 1 563 ? 22.734 -10.010 -55.337 1.00 89.38 563 TRP A N 1
ATOM 4824 C CA . TRP A 1 563 ? 23.493 -10.959 -54.523 1.00 89.38 563 TRP A CA 1
ATOM 4825 C C . TRP A 1 563 ? 22.604 -12.041 -53.891 1.00 89.38 563 TRP A C 1
ATOM 4827 O O . TRP A 1 563 ? 22.952 -13.223 -53.902 1.00 89.38 563 TRP A O 1
ATOM 4837 N N . GLN A 1 564 ? 21.442 -11.661 -53.358 1.00 88.56 564 GLN A N 1
ATOM 4838 C CA . GLN A 1 564 ? 20.470 -12.604 -52.797 1.00 88.56 564 GLN A CA 1
ATOM 4839 C C . GLN A 1 564 ? 19.939 -13.573 -53.859 1.00 88.56 564 GLN A C 1
ATOM 4841 O O . GLN A 1 564 ? 19.870 -14.774 -53.599 1.00 88.56 564 GLN A O 1
ATOM 4846 N N . ASP A 1 565 ? 19.627 -13.071 -55.054 1.00 88.81 565 ASP A N 1
ATOM 4847 C CA . ASP A 1 565 ? 19.150 -13.884 -56.174 1.00 88.81 565 ASP A CA 1
ATOM 4848 C C . ASP A 1 565 ? 20.239 -14.862 -56.654 1.00 88.81 565 ASP A C 1
ATOM 4850 O O . ASP A 1 565 ? 19.973 -16.055 -56.813 1.00 88.81 565 ASP A O 1
ATOM 4854 N N . PHE A 1 566 ? 21.487 -14.395 -56.795 1.00 88.25 566 PHE A N 1
ATOM 4855 C CA . PHE A 1 566 ? 22.639 -15.225 -57.172 1.00 88.25 566 PHE A CA 1
ATOM 4856 C C . PHE A 1 566 ? 22.918 -16.353 -56.165 1.00 88.25 566 PHE A C 1
ATOM 4858 O O . PHE A 1 566 ? 23.206 -17.485 -56.548 1.00 88.25 566 PHE A O 1
ATOM 4865 N N . THR A 1 567 ? 22.803 -16.068 -54.865 1.00 89.44 567 THR A N 1
ATOM 4866 C CA . THR A 1 567 ? 23.133 -17.018 -53.785 1.00 89.44 567 THR A CA 1
ATOM 4867 C C . THR A 1 567 ? 21.975 -17.932 -53.369 1.00 89.44 567 THR A C 1
ATOM 4869 O O . THR A 1 567 ? 22.103 -18.671 -52.390 1.00 89.44 567 THR A O 1
ATOM 4872 N N . LYS A 1 568 ? 20.829 -17.891 -54.061 1.00 87.38 568 LYS A N 1
ATOM 4873 C CA . LYS A 1 568 ? 19.633 -18.667 -53.693 1.00 87.38 568 LYS A CA 1
ATOM 4874 C C . LYS A 1 568 ? 19.802 -20.179 -53.884 1.00 87.38 568 LYS A C 1
ATOM 4876 O O . LYS A 1 568 ? 19.241 -20.940 -53.107 1.00 87.38 568 LYS A O 1
ATOM 4881 N N . ASN A 1 569 ? 20.585 -20.589 -54.882 1.00 85.56 569 ASN A N 1
ATOM 4882 C CA . ASN A 1 569 ? 20.736 -21.991 -55.296 1.00 85.56 569 ASN A CA 1
ATOM 4883 C C . ASN A 1 569 ? 22.158 -22.541 -55.073 1.00 85.56 569 ASN A C 1
ATOM 4885 O O . ASN A 1 569 ? 22.530 -23.544 -55.676 1.00 85.56 569 ASN A O 1
ATOM 4889 N N . MET A 1 570 ? 22.976 -21.857 -54.271 1.00 86.31 570 MET A N 1
ATOM 4890 C CA . MET A 1 570 ? 24.334 -22.310 -53.964 1.00 86.31 570 MET A CA 1
ATOM 4891 C C . MET A 1 570 ? 24.311 -23.339 -52.831 1.00 86.31 570 MET A C 1
ATOM 4893 O O . MET A 1 570 ? 23.509 -23.227 -51.908 1.00 86.31 570 MET A O 1
ATOM 4897 N N . ASP A 1 571 ? 25.210 -24.321 -52.895 1.00 90.44 571 ASP A N 1
ATOM 4898 C CA . ASP A 1 571 ? 25.429 -25.270 -51.801 1.00 90.44 571 ASP A CA 1
ATOM 4899 C C . ASP A 1 571 ? 26.183 -24.582 -50.657 1.00 90.44 571 ASP A C 1
ATOM 4901 O O . ASP A 1 571 ? 27.373 -24.294 -50.777 1.00 90.44 571 ASP A O 1
ATOM 4905 N N . ASP A 1 572 ? 25.487 -24.344 -49.546 1.00 89.62 572 ASP A N 1
ATOM 4906 C CA . ASP A 1 572 ? 25.994 -23.658 -48.356 1.00 89.62 572 ASP A CA 1
ATOM 4907 C C . ASP A 1 572 ? 27.247 -24.319 -47.744 1.00 89.62 572 ASP A C 1
ATOM 4909 O O . ASP A 1 572 ? 28.057 -23.621 -47.125 1.00 89.62 572 ASP A O 1
ATOM 4913 N N . ASN A 1 573 ? 27.445 -25.628 -47.948 1.00 91.19 573 ASN A N 1
ATOM 4914 C CA . ASN A 1 573 ? 28.569 -26.395 -47.400 1.00 91.19 573 ASN A CA 1
ATOM 4915 C C . ASN A 1 573 ? 29.757 -26.518 -48.362 1.00 91.19 573 ASN A C 1
ATOM 4917 O O . ASN A 1 573 ? 30.800 -27.065 -47.989 1.00 91.19 573 ASN A O 1
ATOM 4921 N N . LYS A 1 574 ? 29.637 -26.024 -49.598 1.00 93.19 574 LYS A N 1
ATOM 4922 C CA . LYS A 1 574 ? 30.743 -26.067 -50.552 1.00 93.19 574 LYS A CA 1
ATOM 4923 C C . LYS A 1 574 ? 31.838 -25.067 -50.138 1.00 93.19 574 LYS A C 1
ATOM 4925 O O . LYS A 1 574 ? 31.567 -23.929 -49.748 1.00 93.19 574 LYS A O 1
ATOM 4930 N N . LYS A 1 575 ? 33.095 -25.505 -50.250 1.00 92.69 575 LYS A N 1
ATOM 4931 C CA . LYS A 1 575 ? 34.291 -24.662 -50.100 1.00 92.69 575 LYS A CA 1
ATOM 4932 C C . LYS A 1 575 ? 34.524 -23.845 -51.366 1.00 92.69 575 LYS A C 1
ATOM 4934 O O . LYS A 1 575 ? 34.197 -24.296 -52.463 1.00 92.69 575 LYS A O 1
ATOM 4939 N N . ILE A 1 576 ? 35.113 -22.666 -51.206 1.00 90.69 576 ILE A N 1
ATOM 4940 C CA . ILE A 1 576 ? 35.317 -21.709 -52.299 1.00 90.69 576 ILE A CA 1
ATOM 4941 C C . ILE A 1 576 ? 36.801 -21.567 -52.583 1.00 90.69 576 ILE A C 1
ATOM 4943 O O . ILE A 1 576 ? 37.595 -21.462 -51.650 1.00 90.69 576 ILE A O 1
ATOM 4947 N N . THR A 1 577 ? 37.181 -21.535 -53.857 1.00 90.38 577 THR A N 1
ATOM 4948 C CA . THR A 1 577 ? 38.575 -21.299 -54.248 1.00 90.38 577 THR A CA 1
ATOM 4949 C C . THR A 1 577 ? 38.873 -19.822 -54.507 1.00 90.38 577 THR A C 1
ATOM 4951 O O . THR A 1 577 ? 37.981 -19.001 -54.747 1.00 90.38 577 THR A O 1
ATOM 4954 N N . ARG A 1 578 ? 40.162 -19.461 -54.507 1.00 87.62 578 ARG A N 1
ATOM 4955 C CA . ARG A 1 578 ? 40.619 -18.098 -54.834 1.00 87.62 578 ARG A CA 1
ATOM 4956 C C . ARG A 1 578 ? 40.141 -17.627 -56.220 1.00 87.62 578 ARG A C 1
ATOM 4958 O O . ARG A 1 578 ? 39.770 -16.460 -56.386 1.00 87.62 578 ARG A O 1
ATOM 4965 N N . GLY A 1 579 ? 40.141 -18.522 -57.213 1.00 84.44 579 GLY A N 1
ATOM 4966 C CA . GLY A 1 579 ? 39.657 -18.238 -58.569 1.00 84.44 579 GLY A CA 1
ATOM 4967 C C . GLY A 1 579 ? 38.149 -17.989 -58.616 1.00 84.44 579 GLY A C 1
ATOM 4968 O O . GLY A 1 579 ? 37.706 -17.001 -59.205 1.00 84.44 579 GLY A O 1
ATOM 4969 N N . GLU A 1 580 ? 37.371 -18.827 -57.925 1.00 87.88 580 GLU A N 1
ATOM 4970 C CA . GLU A 1 580 ? 35.916 -18.684 -57.835 1.00 87.88 580 GLU A CA 1
ATOM 4971 C C . GLU A 1 580 ? 35.517 -17.349 -57.191 1.00 87.88 580 GLU A C 1
ATOM 4973 O O . GLU A 1 580 ? 34.709 -16.625 -57.773 1.00 87.88 580 GLU A O 1
ATOM 4978 N N . LEU A 1 581 ? 36.116 -16.966 -56.050 1.00 88.62 581 LEU A N 1
ATOM 4979 C CA . LEU A 1 581 ? 35.819 -15.674 -55.410 1.00 88.62 581 LEU A CA 1
ATOM 4980 C C . LEU A 1 581 ? 36.136 -14.496 -56.338 1.00 88.62 581 LEU A C 1
ATOM 4982 O O . LEU A 1 581 ? 35.327 -13.578 -56.466 1.00 88.62 581 LEU A O 1
ATOM 4986 N N . SER A 1 582 ? 37.297 -14.529 -56.997 1.00 85.75 582 SER A N 1
ATOM 4987 C CA . SER A 1 582 ? 37.708 -13.470 -57.924 1.00 85.75 582 SER A CA 1
ATOM 4988 C C . SER A 1 582 ? 36.671 -13.301 -59.035 1.00 85.75 582 SER A C 1
ATOM 4990 O O . SER A 1 582 ? 36.190 -12.196 -59.270 1.00 85.75 582 SER A O 1
ATOM 4992 N N . LYS A 1 583 ? 36.240 -14.405 -59.652 1.00 86.19 583 LYS A N 1
ATOM 4993 C CA . LYS A 1 583 ? 35.191 -14.393 -60.672 1.00 86.19 583 LYS A CA 1
ATOM 4994 C C . LYS A 1 583 ? 33.870 -13.828 -60.147 1.00 86.19 583 LYS A C 1
ATOM 4996 O O . LYS A 1 583 ? 33.321 -12.908 -60.748 1.00 86.19 583 LYS A O 1
ATOM 5001 N N . ILE A 1 584 ? 33.388 -14.334 -59.009 1.00 87.19 584 ILE A N 1
ATOM 5002 C CA . ILE A 1 584 ? 32.136 -13.886 -58.382 1.00 87.19 584 ILE A CA 1
ATOM 5003 C C . ILE A 1 584 ? 32.155 -12.374 -58.179 1.00 87.19 584 ILE A C 1
ATOM 5005 O O . ILE A 1 584 ? 31.178 -11.697 -58.493 1.00 87.19 584 ILE A O 1
ATOM 5009 N N . ILE A 1 585 ? 33.261 -11.833 -57.667 1.00 83.75 585 ILE A N 1
ATOM 5010 C CA . ILE A 1 585 ? 33.315 -10.417 -57.333 1.00 83.75 585 ILE A CA 1
ATOM 5011 C C . ILE A 1 585 ? 33.297 -9.544 -58.592 1.00 83.75 585 ILE A C 1
ATOM 5013 O O . ILE A 1 585 ? 32.560 -8.561 -58.635 1.00 83.75 585 ILE A O 1
ATOM 5017 N N . PHE A 1 586 ? 34.021 -9.913 -59.647 1.00 83.88 586 PHE A N 1
ATOM 5018 C CA . PHE A 1 586 ? 33.971 -9.173 -60.911 1.00 83.88 586 PHE A CA 1
ATOM 5019 C C . PHE A 1 586 ? 32.593 -9.253 -61.575 1.00 83.88 586 PHE A C 1
ATOM 5021 O O . PHE A 1 586 ? 32.024 -8.215 -61.923 1.00 83.88 586 PHE A O 1
ATOM 5028 N N . ASP A 1 587 ? 32.039 -10.461 -61.684 1.00 83.50 587 ASP A N 1
ATOM 5029 C CA . ASP A 1 587 ? 30.780 -10.714 -62.386 1.00 83.50 587 ASP A CA 1
ATOM 5030 C C . ASP A 1 587 ? 29.591 -10.055 -61.662 1.00 83.50 587 ASP A C 1
ATOM 5032 O O . ASP A 1 587 ? 28.711 -9.474 -62.298 1.00 83.50 587 ASP A O 1
ATOM 5036 N N . GLN A 1 588 ? 29.569 -10.094 -60.323 1.00 82.56 588 GLN A N 1
ATOM 5037 C CA . GLN A 1 588 ? 28.444 -9.588 -59.527 1.00 82.56 588 GLN A CA 1
ATOM 5038 C C . GLN A 1 588 ? 28.590 -8.118 -59.113 1.00 82.56 588 GLN A C 1
ATOM 5040 O O . GLN A 1 588 ? 27.581 -7.440 -58.889 1.00 82.56 588 GLN A O 1
ATOM 5045 N N . PHE A 1 589 ? 29.809 -7.572 -59.045 1.00 74.06 589 PHE A N 1
ATOM 5046 C CA . PHE A 1 589 ? 30.060 -6.202 -58.571 1.00 74.06 589 PHE A CA 1
ATOM 5047 C C . PHE A 1 589 ? 30.570 -5.226 -59.647 1.00 74.06 589 PHE A C 1
ATOM 5049 O O . PHE A 1 589 ? 30.901 -4.092 -59.310 1.00 74.06 589 PHE A O 1
ATOM 5056 N N . TRP A 1 590 ? 30.502 -5.601 -60.934 1.00 65.25 590 TRP A N 1
ATOM 5057 C CA . TRP A 1 590 ? 30.830 -4.757 -62.105 1.00 65.25 590 TRP A CA 1
ATOM 5058 C C . TRP A 1 590 ? 32.218 -4.107 -62.035 1.00 65.25 590 TRP A C 1
ATOM 5060 O O . TRP A 1 590 ? 32.391 -2.930 -62.362 1.00 65.25 590 TRP A O 1
ATOM 5070 N N . LEU A 1 591 ? 33.213 -4.880 -61.607 1.00 74.56 591 LEU A N 1
ATOM 5071 C CA . LEU A 1 591 ? 34.606 -4.481 -61.779 1.00 74.56 591 LEU A CA 1
ATOM 5072 C C . LEU A 1 591 ? 34.990 -4.595 -63.261 1.00 74.56 591 LEU A C 1
ATOM 5074 O O . LEU A 1 591 ? 34.477 -5.447 -63.989 1.00 74.56 591 LEU A O 1
ATOM 5078 N N . THR A 1 592 ? 35.880 -3.720 -63.722 1.00 76.50 592 THR A N 1
ATOM 5079 C CA . THR A 1 592 ? 36.335 -3.713 -65.112 1.00 76.50 592 THR A CA 1
ATOM 5080 C C . THR A 1 592 ? 37.319 -4.856 -65.318 1.00 76.50 592 THR A C 1
ATOM 5082 O O . THR A 1 592 ? 38.389 -4.872 -64.711 1.00 76.50 592 THR A O 1
ATOM 5085 N N . LEU A 1 593 ? 36.960 -5.801 -66.185 1.00 76.75 593 LEU A N 1
ATOM 5086 C CA . LEU A 1 593 ? 37.845 -6.884 -66.592 1.00 76.75 593 LEU A CA 1
ATOM 5087 C C . LEU A 1 593 ? 38.772 -6.402 -67.717 1.00 76.75 593 LEU A C 1
ATOM 5089 O O . LEU A 1 593 ? 38.309 -6.021 -68.793 1.00 76.75 593 LEU A O 1
ATOM 5093 N N . THR A 1 594 ? 40.077 -6.453 -67.488 1.00 69.94 594 THR A N 1
ATOM 5094 C CA . THR A 1 594 ? 41.099 -6.256 -68.515 1.00 69.94 594 THR A CA 1
ATOM 5095 C C . THR A 1 594 ? 41.337 -7.588 -69.219 1.00 69.94 594 THR A C 1
ATOM 5097 O O . THR A 1 594 ? 42.024 -8.460 -68.690 1.00 69.94 594 THR A O 1
ATOM 5100 N N . LYS A 1 595 ? 40.769 -7.753 -70.418 1.00 67.06 595 LYS A N 1
ATOM 5101 C CA . LYS A 1 595 ? 41.064 -8.906 -71.280 1.00 67.06 595 LYS A CA 1
ATOM 5102 C C . LYS A 1 595 ? 42.448 -8.722 -71.882 1.00 67.06 595 LYS A C 1
ATOM 5104 O O . LYS A 1 595 ? 42.665 -7.760 -72.617 1.00 67.06 595 LYS A O 1
ATOM 5109 N N . ASN A 1 596 ? 43.379 -9.607 -71.553 1.00 58.16 596 ASN A N 1
ATOM 5110 C CA . ASN A 1 596 ? 44.760 -9.471 -71.994 1.00 58.16 596 ASN A CA 1
ATOM 5111 C C . ASN A 1 596 ? 45.101 -10.555 -73.021 1.00 58.16 596 ASN A C 1
ATOM 5113 O O . ASN A 1 596 ? 45.109 -11.740 -72.688 1.00 58.16 596 ASN A O 1
ATOM 5117 N N . ALA A 1 597 ? 45.393 -10.149 -74.258 1.00 55.53 597 ALA A N 1
ATOM 5118 C CA . ALA A 1 597 ? 45.858 -11.069 -75.291 1.00 55.53 597 ALA A CA 1
ATOM 5119 C C . ALA A 1 597 ? 47.315 -11.525 -75.049 1.00 55.53 597 ALA A C 1
ATOM 5121 O O . ALA A 1 597 ? 47.632 -12.670 -75.352 1.00 55.53 597 ALA A O 1
ATOM 5122 N N . ASP A 1 598 ? 48.163 -10.707 -74.403 1.00 51.81 598 ASP A N 1
ATOM 5123 C CA . ASP A 1 598 ? 49.630 -10.854 -74.475 1.00 51.81 598 ASP A CA 1
ATOM 5124 C C . ASP A 1 598 ? 50.386 -10.616 -73.154 1.00 51.81 598 ASP A C 1
ATOM 5126 O O . ASP A 1 598 ? 51.413 -9.941 -73.113 1.00 51.81 598 ASP A O 1
ATOM 5130 N N . VAL A 1 599 ? 49.951 -11.218 -72.042 1.00 52.25 599 VAL A N 1
ATOM 5131 C CA . VAL A 1 599 ? 50.835 -11.366 -70.866 1.00 52.25 599 VAL A CA 1
ATOM 5132 C C . VAL A 1 599 ? 50.780 -12.802 -70.348 1.00 52.25 599 VAL A C 1
ATOM 5134 O O . VAL A 1 599 ? 49.721 -13.324 -69.988 1.00 52.25 599 VAL A O 1
ATOM 5137 N N . LYS A 1 600 ? 51.937 -13.472 -70.368 1.00 48.97 600 LYS A N 1
ATOM 5138 C CA . LYS A 1 600 ? 52.182 -14.775 -69.739 1.00 48.97 600 LYS A CA 1
ATOM 5139 C C . LYS A 1 600 ? 52.662 -14.508 -68.311 1.00 48.97 600 LYS A C 1
ATOM 5141 O O . LYS A 1 600 ? 53.794 -14.079 -68.115 1.00 48.97 600 LYS A O 1
ATOM 5146 N N . LEU A 1 601 ? 51.802 -14.745 -67.324 1.00 50.81 601 LEU A N 1
ATOM 5147 C CA . LEU A 1 601 ? 52.221 -14.911 -65.932 1.00 50.81 601 LEU A CA 1
ATOM 5148 C C . LEU A 1 601 ? 52.336 -16.420 -65.685 1.00 50.81 601 LEU A C 1
ATOM 5150 O O . LEU A 1 601 ? 51.462 -17.178 -66.095 1.00 50.81 601 LEU A O 1
ATOM 5154 N N . ASN A 1 602 ? 53.443 -16.860 -65.089 1.00 50.44 602 ASN A N 1
ATOM 5155 C CA . ASN A 1 602 ? 53.876 -18.265 -65.099 1.00 50.44 602 ASN A CA 1
ATOM 5156 C C . ASN A 1 602 ? 53.043 -19.245 -64.249 1.00 50.44 602 ASN A C 1
ATOM 5158 O O . ASN A 1 602 ? 53.426 -20.403 -64.161 1.00 50.44 602 ASN A O 1
ATOM 5162 N N . ASP A 1 603 ? 51.891 -18.853 -63.701 1.00 50.47 603 ASP A N 1
ATOM 5163 C CA . ASP A 1 603 ? 51.076 -19.726 -62.844 1.00 50.47 603 ASP A CA 1
ATOM 5164 C C . ASP A 1 603 ? 49.575 -19.473 -63.037 1.00 50.47 603 ASP A C 1
ATOM 5166 O O . ASP A 1 603 ? 48.925 -18.864 -62.189 1.00 50.47 603 ASP A O 1
ATOM 5170 N N . GLU A 1 604 ? 48.990 -19.898 -64.160 1.00 52.28 604 GLU A N 1
ATOM 5171 C CA . GLU A 1 604 ? 47.552 -19.716 -64.395 1.00 52.28 604 GLU A CA 1
ATOM 5172 C C . GLU A 1 604 ? 46.956 -20.905 -65.161 1.00 52.28 604 GLU A C 1
ATOM 5174 O O . GLU A 1 604 ? 47.248 -21.131 -66.336 1.00 52.28 604 GLU A O 1
ATOM 5179 N N . LYS A 1 605 ? 46.046 -21.659 -64.528 1.00 53.91 605 LYS A N 1
ATOM 5180 C CA . LYS A 1 605 ? 45.041 -22.398 -65.304 1.00 53.91 605 LYS A CA 1
ATOM 5181 C C . LYS A 1 605 ? 44.211 -21.356 -66.061 1.00 53.91 605 LYS A C 1
ATOM 5183 O O . LYS A 1 605 ? 43.655 -20.451 -65.440 1.00 53.91 605 LYS A O 1
ATOM 5188 N N . TRP A 1 606 ? 44.102 -21.504 -67.382 1.00 58.03 606 TRP A N 1
ATOM 5189 C CA . TRP A 1 606 ? 43.502 -20.529 -68.312 1.00 58.03 606 TRP A CA 1
ATOM 5190 C C . TRP A 1 606 ? 42.081 -20.036 -67.959 1.00 58.03 606 TRP A C 1
ATOM 5192 O O . TRP A 1 606 ? 41.653 -19.008 -68.470 1.00 58.03 606 TRP A O 1
ATOM 5202 N N . VAL A 1 607 ? 41.354 -20.718 -67.068 1.00 66.06 607 VAL A N 1
ATOM 5203 C CA . VAL A 1 607 ? 39.952 -20.424 -66.714 1.00 66.06 607 VAL A CA 1
ATOM 5204 C C . VAL A 1 607 ? 39.770 -19.115 -65.919 1.00 66.06 607 VAL A C 1
ATOM 5206 O O . VAL A 1 607 ? 38.700 -18.515 -65.996 1.00 66.06 607 VAL A O 1
ATOM 5209 N N . TYR A 1 608 ? 40.789 -18.638 -65.187 1.00 72.38 608 TYR A N 1
ATOM 5210 C CA . TYR A 1 608 ? 40.685 -17.431 -64.336 1.00 72.38 608 TYR A CA 1
ATOM 5211 C C . TYR A 1 608 ? 41.671 -16.301 -64.686 1.00 72.38 608 TYR A C 1
ATOM 5213 O O . TYR A 1 608 ? 41.696 -15.277 -64.000 1.00 72.38 608 TYR A O 1
ATOM 5221 N N . LYS A 1 609 ? 42.455 -16.465 -65.757 1.00 73.12 609 LYS A N 1
ATOM 5222 C CA . LYS A 1 609 ? 43.551 -15.571 -66.176 1.00 73.12 609 LYS A CA 1
ATOM 5223 C C . LYS A 1 609 ? 43.171 -14.086 -66.220 1.00 73.12 609 LYS A C 1
ATOM 5225 O O . LYS A 1 609 ? 43.850 -13.250 -65.621 1.00 73.12 609 LYS A O 1
ATOM 5230 N N . ASP A 1 610 ? 42.058 -13.758 -66.875 1.00 75.94 610 ASP A N 1
ATOM 5231 C CA . ASP A 1 610 ? 41.629 -12.364 -67.045 1.00 75.94 610 ASP A CA 1
ATOM 5232 C C . ASP A 1 610 ? 41.298 -11.695 -65.702 1.00 75.94 610 ASP A C 1
ATOM 5234 O O . ASP A 1 610 ? 41.651 -10.538 -65.472 1.00 75.94 610 ASP A O 1
ATOM 5238 N N . TYR A 1 611 ? 40.674 -12.429 -64.776 1.00 80.88 611 TYR A N 1
ATOM 5239 C CA . TYR A 1 611 ? 40.305 -11.917 -63.454 1.00 80.88 611 TYR A CA 1
ATOM 5240 C C . TYR A 1 611 ? 41.546 -11.608 -62.608 1.00 80.88 611 TYR A C 1
ATOM 5242 O O . TYR A 1 611 ? 41.629 -10.558 -61.972 1.00 80.88 611 TYR A O 1
ATOM 5250 N N . ILE A 1 612 ? 42.543 -12.495 -62.636 1.00 76.38 612 ILE A N 1
ATOM 5251 C CA . ILE A 1 612 ? 43.790 -12.355 -61.870 1.00 76.38 612 ILE A CA 1
ATOM 5252 C C . ILE A 1 612 ? 44.640 -11.218 -62.430 1.00 76.38 612 ILE A C 1
ATOM 5254 O O . ILE A 1 612 ? 45.144 -10.386 -61.674 1.00 76.38 612 ILE A O 1
ATOM 5258 N N . THR A 1 613 ? 44.768 -11.163 -63.758 1.00 74.75 613 THR A N 1
ATOM 5259 C CA . THR A 1 613 ? 45.472 -10.082 -64.452 1.00 74.75 613 THR A CA 1
ATOM 5260 C C . THR A 1 613 ? 44.841 -8.744 -64.088 1.00 74.75 613 THR A C 1
ATOM 5262 O O . THR A 1 613 ? 45.543 -7.836 -63.655 1.00 74.75 613 THR A O 1
ATOM 5265 N N . SER A 1 614 ? 43.509 -8.657 -64.145 1.00 80.44 614 SER A N 1
ATOM 5266 C CA . SER A 1 614 ? 42.767 -7.450 -63.772 1.00 80.44 614 SER A CA 1
ATOM 5267 C C . SER A 1 614 ? 43.011 -7.036 -62.321 1.00 80.44 614 SER A C 1
ATOM 5269 O O . SER A 1 614 ? 43.242 -5.858 -62.060 1.00 80.44 614 SER A O 1
ATOM 5271 N N . LEU A 1 615 ? 43.014 -7.981 -61.375 1.00 81.81 615 LEU A N 1
ATOM 5272 C CA . LEU A 1 615 ? 43.330 -7.702 -59.969 1.00 81.81 615 LEU A CA 1
ATOM 5273 C C . LEU A 1 615 ? 44.729 -7.102 -59.805 1.00 81.81 615 LEU A C 1
ATOM 5275 O O . LEU A 1 615 ? 44.882 -6.083 -59.133 1.00 81.81 615 LEU A O 1
ATOM 5279 N N . ARG A 1 616 ? 45.737 -7.697 -60.449 1.00 78.38 616 ARG A N 1
ATOM 5280 C CA . ARG A 1 616 ? 47.135 -7.260 -60.343 1.00 78.38 616 ARG A CA 1
ATOM 5281 C C . ARG A 1 616 ? 47.370 -5.911 -61.020 1.00 78.38 616 ARG A C 1
ATOM 5283 O O . ARG A 1 616 ? 47.910 -5.006 -60.396 1.00 78.38 616 ARG A O 1
ATOM 5290 N N . THR A 1 617 ? 46.963 -5.762 -62.279 1.00 77.06 617 THR A N 1
ATOM 5291 C CA . THR A 1 617 ? 47.313 -4.588 -63.095 1.00 77.06 617 THR A CA 1
ATOM 5292 C C . THR A 1 617 ? 46.301 -3.454 -62.978 1.00 77.06 617 THR A C 1
ATOM 5294 O O . THR A 1 617 ? 46.680 -2.291 -63.040 1.00 77.06 617 THR A O 1
ATOM 5297 N N . GLY A 1 618 ? 45.014 -3.776 -62.828 1.00 76.31 618 GLY A N 1
ATOM 5298 C CA . GLY A 1 618 ? 43.928 -2.794 -62.772 1.00 76.31 618 GLY A CA 1
ATOM 5299 C C . GLY A 1 618 ? 43.609 -2.304 -61.361 1.00 76.31 618 GLY A C 1
ATOM 5300 O O . GLY A 1 618 ? 43.173 -1.167 -61.197 1.00 76.31 618 GLY A O 1
ATOM 5301 N N . TYR A 1 619 ? 43.843 -3.140 -60.345 1.00 81.19 619 TYR A N 1
ATOM 5302 C CA . TYR A 1 619 ? 43.463 -2.857 -58.955 1.00 81.19 619 TYR A CA 1
ATOM 5303 C C . TYR A 1 619 ? 44.627 -2.945 -57.957 1.00 81.19 619 TYR A C 1
ATOM 5305 O O . TYR A 1 619 ? 44.410 -2.779 -56.758 1.00 81.19 619 TYR A O 1
ATOM 5313 N N . ASN A 1 620 ? 45.859 -3.173 -58.437 1.00 81.81 620 ASN A N 1
ATOM 5314 C CA . ASN A 1 620 ? 47.073 -3.302 -57.621 1.00 81.81 620 ASN A CA 1
ATOM 5315 C C . ASN A 1 620 ? 46.910 -4.287 -56.443 1.00 81.81 620 ASN A C 1
ATOM 5317 O O . ASN A 1 620 ? 47.360 -4.041 -55.320 1.00 81.81 620 ASN A O 1
ATOM 5321 N N . PHE A 1 621 ? 46.19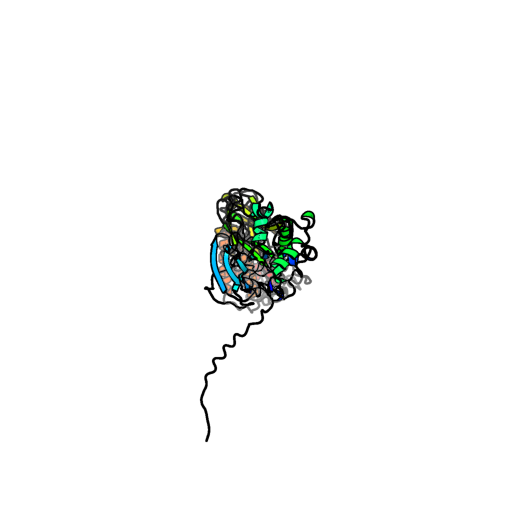8 -5.389 -56.683 1.00 83.50 621 PHE A N 1
ATOM 5322 C CA . PHE A 1 621 ? 45.906 -6.404 -55.683 1.00 83.50 621 PHE A CA 1
ATOM 5323 C C . PHE A 1 621 ? 46.830 -7.613 -55.841 1.00 83.50 621 PHE A C 1
ATOM 5325 O O . PHE A 1 621 ? 46.887 -8.244 -56.900 1.00 83.50 621 PHE A O 1
ATOM 5332 N N . CYS A 1 622 ? 47.488 -7.987 -54.744 1.00 77.62 622 CYS A N 1
ATOM 5333 C CA . CYS A 1 622 ? 48.276 -9.208 -54.637 1.00 77.62 622 CYS A CA 1
ATOM 5334 C C . CYS A 1 622 ? 47.751 -10.062 -53.487 1.00 77.62 622 CYS A C 1
ATOM 5336 O O . CYS A 1 622 ? 47.614 -9.584 -52.362 1.00 77.62 622 CYS A O 1
ATOM 5338 N N . TRP A 1 623 ? 47.510 -11.344 -53.760 1.00 76.75 623 TRP A N 1
ATOM 5339 C CA . TRP A 1 623 ? 47.201 -12.310 -52.713 1.00 76.75 623 TRP A CA 1
ATOM 5340 C C . TRP A 1 623 ? 48.407 -12.483 -51.787 1.00 76.75 623 TRP A C 1
ATOM 5342 O O . TRP A 1 623 ? 49.540 -12.640 -52.250 1.00 76.75 623 TRP A O 1
ATOM 5352 N N . LYS A 1 624 ? 48.145 -12.450 -50.481 1.00 71.81 624 LYS A N 1
ATOM 5353 C CA . LYS A 1 624 ? 49.106 -12.826 -49.448 1.00 71.81 624 LYS A CA 1
ATOM 5354 C C . LYS A 1 624 ? 48.817 -14.274 -49.059 1.00 71.81 624 LYS A C 1
ATOM 5356 O O . LYS A 1 624 ? 47.686 -14.585 -48.704 1.00 71.81 624 LYS A O 1
ATOM 5361 N N . ASP A 1 625 ? 49.818 -15.139 -49.135 1.00 63.12 625 ASP A N 1
ATOM 5362 C CA . ASP A 1 625 ? 49.801 -16.433 -48.451 1.00 63.12 625 ASP A CA 1
ATOM 5363 C C . ASP A 1 625 ? 50.694 -16.325 -47.208 1.00 63.12 625 ASP A C 1
ATOM 5365 O O . ASP A 1 625 ? 51.554 -15.446 -47.145 1.00 63.12 625 ASP A O 1
ATOM 5369 N N . GLN A 1 626 ? 50.533 -17.221 -46.238 1.00 56.53 626 GLN A N 1
ATOM 5370 C CA . GLN A 1 626 ? 51.306 -17.230 -44.989 1.00 56.53 626 GLN A CA 1
ATOM 5371 C C . GLN A 1 626 ? 52.824 -17.406 -45.226 1.00 56.53 626 GLN A C 1
ATOM 5373 O O . GLN A 1 626 ? 53.620 -17.160 -44.325 1.00 56.53 626 GLN A O 1
ATOM 5378 N N . PHE A 1 627 ? 53.223 -17.812 -46.439 1.00 54.66 627 PHE A N 1
ATOM 5379 C CA . PHE A 1 627 ? 54.582 -18.240 -46.779 1.00 54.66 627 PHE A CA 1
ATOM 5380 C C . PHE A 1 627 ? 55.308 -17.363 -47.819 1.00 54.66 627 PHE A C 1
ATOM 5382 O O . PHE A 1 627 ? 56.535 -17.388 -47.857 1.00 54.66 627 PHE A O 1
ATOM 5389 N N . ALA A 1 628 ? 54.604 -16.594 -48.665 1.00 55.34 628 ALA A N 1
ATOM 5390 C CA . ALA A 1 628 ? 55.229 -15.733 -49.682 1.00 55.34 628 ALA A CA 1
ATOM 5391 C C . ALA A 1 628 ? 54.266 -14.674 -50.257 1.00 55.34 628 ALA A C 1
ATOM 5393 O O . ALA A 1 628 ? 53.059 -14.898 -50.382 1.00 55.34 628 ALA A O 1
ATOM 5394 N N . THR A 1 629 ? 54.814 -13.536 -50.693 1.00 53.69 629 THR A N 1
ATOM 5395 C CA . THR A 1 629 ? 54.141 -12.573 -51.577 1.00 53.69 629 THR A CA 1
ATOM 5396 C C . THR A 1 629 ? 54.312 -13.006 -53.040 1.00 53.69 629 THR A C 1
ATOM 5398 O O . THR A 1 629 ? 55.422 -13.309 -53.463 1.00 53.69 629 THR A O 1
ATOM 5401 N N . ASN A 1 630 ? 53.215 -12.996 -53.815 1.00 54.97 630 ASN A N 1
ATOM 5402 C CA . ASN A 1 630 ? 53.121 -13.174 -55.286 1.00 54.97 630 ASN A CA 1
ATOM 5403 C C . ASN A 1 630 ? 52.667 -14.532 -55.856 1.00 54.97 630 ASN A C 1
ATOM 5405 O O . ASN A 1 630 ? 52.486 -14.617 -57.073 1.00 54.97 630 ASN A O 1
ATOM 5409 N N . TYR A 1 631 ? 52.357 -15.548 -55.048 1.00 62.06 631 TYR A N 1
ATOM 5410 C CA . TYR A 1 631 ? 51.912 -16.846 -55.578 1.00 62.06 631 TYR A CA 1
ATOM 5411 C C . TYR A 1 631 ? 50.378 -17.001 -55.570 1.00 62.06 631 TYR A C 1
ATOM 5413 O O . TYR A 1 631 ? 49.748 -17.101 -54.515 1.00 62.06 631 TYR A O 1
ATOM 5421 N N . PHE A 1 632 ? 49.751 -17.007 -56.754 1.00 69.06 632 PHE A N 1
ATOM 5422 C CA . PHE A 1 632 ? 48.303 -17.194 -56.902 1.00 69.06 632 PHE A CA 1
ATOM 5423 C C . PHE A 1 632 ? 47.976 -18.606 -57.395 1.00 69.06 632 PHE A C 1
ATOM 5425 O O . PHE A 1 632 ? 48.184 -18.928 -58.556 1.00 69.06 632 PHE A O 1
ATOM 5432 N N . GLN A 1 633 ? 47.403 -19.428 -56.517 1.00 77.81 633 GLN A N 1
ATOM 5433 C CA . GLN A 1 633 ? 46.859 -20.739 -56.868 1.00 77.81 633 GLN A CA 1
ATOM 5434 C C . GLN A 1 633 ? 45.330 -20.648 -57.039 1.00 77.81 633 GLN A C 1
ATOM 5436 O O . GLN A 1 633 ? 44.631 -20.554 -56.028 1.00 77.81 633 GLN A O 1
ATOM 5441 N N . PRO A 1 634 ? 44.779 -20.685 -58.271 1.00 77.38 634 PRO A N 1
ATOM 5442 C CA . PRO A 1 634 ? 43.337 -20.527 -58.510 1.00 77.38 634 PRO A CA 1
ATOM 5443 C C . PRO A 1 634 ? 42.471 -21.585 -57.822 1.00 77.38 634 PRO A C 1
ATOM 5445 O O . PRO A 1 634 ? 41.341 -21.283 -57.445 1.00 77.38 634 PRO A O 1
ATOM 5448 N N . ASP A 1 635 ? 42.995 -22.799 -57.659 1.00 83.81 635 ASP A N 1
ATOM 5449 C CA . ASP A 1 635 ? 42.257 -23.942 -57.111 1.00 83.81 635 ASP A CA 1
ATOM 5450 C C . ASP A 1 635 ? 42.409 -24.092 -55.594 1.00 83.81 635 ASP A C 1
ATOM 5452 O O . ASP A 1 635 ? 41.747 -24.935 -54.992 1.00 83.81 635 ASP A O 1
ATOM 5456 N N . LYS A 1 636 ? 43.277 -23.293 -54.960 1.00 86.44 636 LYS A N 1
ATOM 5457 C CA . LYS A 1 636 ? 43.453 -23.345 -53.509 1.00 86.44 636 LYS A CA 1
ATOM 5458 C C . LYS A 1 636 ? 42.173 -22.855 -52.834 1.00 86.44 636 LYS A C 1
ATOM 5460 O O . LYS A 1 636 ? 41.642 -21.797 -53.191 1.00 86.44 636 LYS A O 1
ATOM 5465 N N . ALA A 1 637 ? 41.689 -23.643 -51.876 1.00 89.44 637 ALA A N 1
ATOM 5466 C CA . ALA A 1 637 ? 40.566 -23.269 -51.034 1.00 89.44 637 ALA A CA 1
ATOM 5467 C C . ALA A 1 637 ? 40.915 -22.006 -50.240 1.00 89.44 637 ALA A C 1
ATOM 5469 O O . ALA A 1 637 ? 42.028 -21.848 -49.738 1.00 89.44 637 ALA A O 1
ATOM 5470 N N . LEU A 1 638 ? 39.959 -21.092 -50.181 1.00 90.06 638 LEU A N 1
ATOM 5471 C CA . LEU A 1 638 ? 40.123 -19.779 -49.597 1.00 90.06 638 LEU A CA 1
ATOM 5472 C C . LEU A 1 638 ? 39.883 -19.850 -48.093 1.00 90.06 638 LEU A C 1
ATOM 5474 O O . LEU A 1 638 ? 38.865 -20.382 -47.654 1.00 90.06 638 LEU A O 1
ATOM 5478 N N . THR A 1 639 ? 40.778 -19.280 -47.298 1.00 90.50 639 THR A N 1
ATOM 5479 C CA . THR A 1 639 ? 40.557 -19.135 -45.856 1.00 90.50 639 THR A CA 1
ATOM 5480 C C . THR A 1 639 ? 39.661 -17.935 -45.537 1.00 90.50 639 THR A C 1
ATOM 5482 O O . THR A 1 639 ? 39.449 -17.031 -46.356 1.00 90.50 639 THR A O 1
ATOM 5485 N N . ILE A 1 640 ? 39.112 -17.901 -44.322 1.00 88.50 640 ILE A N 1
ATOM 5486 C CA . ILE A 1 640 ? 38.324 -16.761 -43.836 1.00 88.50 640 ILE A CA 1
ATOM 5487 C C . ILE A 1 640 ? 39.150 -15.471 -43.882 1.00 88.50 640 ILE A C 1
ATOM 5489 O O . ILE A 1 640 ? 38.652 -14.457 -44.369 1.00 88.50 640 ILE A O 1
ATOM 5493 N N . TRP A 1 641 ? 40.411 -15.501 -43.445 1.00 88.19 641 TRP A N 1
ATOM 5494 C CA . TRP A 1 641 ? 41.283 -14.328 -43.505 1.00 88.19 641 TRP A CA 1
ATOM 5495 C C . TRP A 1 641 ? 41.524 -13.848 -44.935 1.00 88.19 641 TRP A C 1
ATOM 5497 O O . TRP A 1 641 ? 41.354 -12.662 -45.211 1.00 88.19 641 TRP A O 1
ATOM 5507 N N . GLU A 1 642 ? 41.851 -14.751 -45.861 1.00 88.25 642 GLU A N 1
ATOM 5508 C CA . GLU A 1 642 ? 42.064 -14.393 -47.267 1.00 88.25 642 GLU A CA 1
ATOM 5509 C C . GLU A 1 642 ? 40.817 -13.750 -47.882 1.00 88.25 642 GLU A C 1
ATOM 5511 O O . GLU A 1 642 ? 40.918 -12.762 -48.613 1.00 88.25 642 GLU A O 1
ATOM 5516 N N . THR A 1 643 ? 39.632 -14.260 -47.537 1.00 90.12 643 THR A N 1
ATOM 5517 C CA . THR A 1 643 ? 38.350 -13.674 -47.953 1.00 90.12 643 THR A CA 1
ATOM 5518 C C . THR A 1 643 ? 38.212 -12.238 -47.460 1.00 90.12 643 THR A C 1
ATOM 5520 O O . THR A 1 643 ? 37.893 -11.331 -48.229 1.00 90.12 643 THR A O 1
ATOM 5523 N N . LEU A 1 644 ? 38.453 -12.017 -46.169 1.00 89.44 644 LEU A N 1
ATOM 5524 C CA . LEU A 1 644 ? 38.312 -10.714 -45.527 1.00 89.44 644 LEU A CA 1
ATOM 5525 C C . LEU A 1 644 ? 39.366 -9.713 -46.019 1.00 89.44 644 LEU A C 1
ATOM 5527 O O . LEU A 1 644 ? 39.045 -8.546 -46.253 1.00 89.44 644 LEU A O 1
ATOM 5531 N N . TYR A 1 645 ? 40.598 -10.169 -46.248 1.00 88.25 645 TYR A N 1
ATOM 5532 C CA . TYR A 1 645 ? 41.659 -9.397 -46.889 1.00 88.25 645 TYR A CA 1
ATOM 5533 C C . TYR A 1 645 ? 41.242 -8.942 -48.292 1.00 88.25 645 TYR A C 1
ATOM 5535 O O . TYR A 1 645 ? 41.301 -7.747 -48.600 1.00 88.25 645 TYR A O 1
ATOM 5543 N N . PHE A 1 646 ? 40.762 -9.880 -49.116 1.00 88.06 646 PHE A N 1
ATOM 5544 C CA . PHE A 1 646 ? 40.304 -9.603 -50.473 1.00 88.06 646 PHE A CA 1
ATOM 5545 C C . PHE A 1 646 ? 39.175 -8.571 -50.480 1.00 88.06 646 PHE A C 1
ATOM 5547 O O . PHE A 1 646 ? 39.281 -7.532 -51.131 1.00 88.06 646 PHE A O 1
ATOM 5554 N N . LEU A 1 647 ? 38.114 -8.807 -49.706 1.00 88.12 647 LEU A N 1
ATOM 5555 C CA . LEU A 1 647 ? 36.957 -7.914 -49.668 1.00 88.12 647 LEU A CA 1
ATOM 5556 C C . LEU A 1 647 ? 37.318 -6.521 -49.148 1.00 88.12 647 LEU A C 1
ATOM 5558 O O . LEU A 1 647 ? 36.868 -5.536 -49.721 1.00 88.12 647 LEU A O 1
ATOM 5562 N N . ASN A 1 648 ? 38.178 -6.402 -48.132 1.00 86.44 648 ASN A N 1
ATOM 5563 C CA . ASN A 1 648 ? 38.635 -5.095 -47.651 1.00 86.44 648 ASN A CA 1
ATOM 5564 C C . ASN A 1 648 ? 39.402 -4.291 -48.697 1.00 86.44 648 ASN A C 1
ATOM 5566 O O . ASN A 1 648 ? 39.283 -3.066 -48.725 1.00 86.44 648 ASN A O 1
ATOM 5570 N N . LYS A 1 649 ? 40.224 -4.958 -49.511 1.00 85.88 649 LYS A N 1
ATOM 5571 C CA . LYS A 1 649 ? 40.996 -4.301 -50.567 1.00 85.88 649 LYS A CA 1
ATOM 5572 C C . LYS A 1 649 ? 40.134 -3.942 -51.763 1.00 85.88 649 LYS A C 1
ATOM 5574 O O . LYS A 1 649 ? 40.350 -2.891 -52.355 1.00 85.88 649 LYS A O 1
ATOM 5579 N N . MET A 1 650 ? 39.154 -4.781 -52.085 1.00 85.25 650 MET A N 1
ATOM 5580 C CA . MET A 1 650 ? 38.297 -4.579 -53.246 1.00 85.25 650 MET A CA 1
ATOM 5581 C C . MET A 1 650 ? 37.101 -3.668 -52.965 1.00 85.25 650 MET A C 1
ATOM 5583 O O . MET A 1 650 ? 36.636 -3.010 -53.893 1.00 85.25 650 MET A O 1
ATOM 5587 N N . SER A 1 651 ? 36.625 -3.559 -51.718 1.00 79.00 651 SER A N 1
ATOM 5588 C CA . SER A 1 651 ? 35.424 -2.777 -51.391 1.00 79.00 651 SER A CA 1
ATOM 5589 C C . SER A 1 651 ? 35.460 -1.312 -51.858 1.00 79.00 651 SER A C 1
ATOM 5591 O O . SER A 1 651 ? 34.428 -0.859 -52.342 1.00 79.00 651 SER A O 1
ATOM 5593 N N . PRO A 1 652 ? 36.590 -0.567 -51.819 1.00 77.94 652 PRO A N 1
ATOM 5594 C CA . PRO A 1 652 ? 36.639 0.804 -52.341 1.00 77.94 652 PRO A CA 1
ATOM 5595 C C . PRO A 1 652 ? 36.440 0.901 -53.861 1.00 77.94 652 PRO A C 1
ATOM 5597 O O . PRO A 1 652 ? 36.043 1.950 -54.363 1.00 77.94 652 PRO A O 1
ATOM 5600 N N . TYR A 1 653 ? 36.739 -0.174 -54.594 1.00 76.00 653 TYR A N 1
ATOM 5601 C CA . TYR A 1 653 ? 36.647 -0.239 -56.055 1.00 76.00 653 TYR A CA 1
ATOM 5602 C C . TYR A 1 653 ? 35.308 -0.772 -56.550 1.00 76.00 653 TYR A C 1
ATOM 5604 O O . TYR A 1 653 ? 34.973 -0.601 -57.725 1.00 76.00 653 TYR A O 1
ATOM 5612 N N . VAL A 1 654 ? 34.536 -1.413 -55.670 1.00 68.44 654 VAL A N 1
ATOM 5613 C CA . VAL A 1 654 ? 33.156 -1.777 -55.966 1.00 68.44 654 VAL A CA 1
ATOM 5614 C C . VAL A 1 654 ? 32.392 -0.473 -56.179 1.00 68.44 654 VAL A C 1
ATOM 5616 O O . VAL A 1 654 ? 32.192 0.301 -55.245 1.00 68.44 654 VAL A O 1
ATOM 5619 N N . LYS A 1 655 ? 32.011 -0.193 -57.432 1.00 60.97 655 LYS A N 1
ATOM 5620 C CA . LYS A 1 655 ? 31.257 1.013 -57.802 1.00 60.97 655 LYS A CA 1
ATOM 5621 C C . LYS A 1 655 ? 29.844 0.924 -57.228 1.00 60.97 655 LYS A C 1
ATOM 5623 O O . LYS A 1 655 ? 28.921 0.424 -57.875 1.00 60.97 655 LYS A O 1
ATOM 5628 N N . ILE A 1 656 ? 29.712 1.392 -55.994 1.00 56.62 656 ILE A N 1
ATOM 5629 C CA . ILE A 1 656 ? 28.459 1.583 -55.263 1.00 56.62 656 ILE A CA 1
ATOM 5630 C C . ILE A 1 656 ? 27.894 2.964 -55.524 1.00 56.62 656 ILE A C 1
ATOM 5632 O O . ILE A 1 656 ? 28.656 3.938 -55.696 1.00 56.62 656 ILE A O 1
#